Protein AF-A0A4T0V5Z9-F1 (afdb_monomer)

Sequence (378 aa):
MAPARRHGRRAPRPRRGRLHHAHGRGLERRVAVVGRHGLGLAGRRLGRGVVLGRLPDRLTPARPGRRPPAPPQHTPTSSTPEGSTPVITYRHHVVSLVAVFLALAVGVVLGGGPLSEPADDAGSSSATSTAASERDEAAATYADTMAEASEARLLGNRLDGSTVAIVTTPGVDEDTVSALTSEISDRGGSVTARYDLLDTLVGGSSTSLVDTLGTQLVTQLDAGTVDKNASSYVRIGQLLGLAIATTSAQGTAADTDTRTIRASLSGADLATSSKASAARAGLVLVVLGDDTDADVLAAIVSGVSAMAGGVVVAGSTASATDGTLAGLRESSVADAVPTVDSVQRTAGQVTALLALTTASGGQGGDYGPVAGTAVPLD

Nearest PDB structures (foldseek):
  8au6-assembly1_A  TM=7.993E-01  e=1.572E-11  Corynebacterium glutamicum ATCC 13032
  4a8p-assembly2_D  TM=2.574E-01  e=1.158E-01  Enterococcus faecalis
  4a8p-assembly2_E  TM=2.304E-01  e=1.651E-01  Enterococcus faecalis
  4a8p-assembly2_F  TM=2.505E-01  e=3.359E-01  Enterococcus faecalis
  1rab-assembly1_C  TM=2.214E-01  e=1.972E-01  Escherichia coli K-12

Solvent-accessible surface area (backbone atoms only — not comparable to full-atom values): 22100 Å² total; per-residue (Å²): 139,86,87,89,88,79,87,89,88,84,88,83,85,88,78,91,84,82,88,83,90,80,86,88,81,88,80,85,84,88,82,80,87,85,89,85,82,86,82,91,75,85,88,80,88,85,84,88,85,89,80,88,80,86,87,91,87,83,86,90,89,90,89,90,88,94,86,91,93,87,88,89,90,90,86,91,86,90,87,85,82,90,82,93,86,87,78,99,45,70,64,58,60,51,50,51,52,50,49,51,53,49,54,49,49,51,47,48,58,63,74,59,48,79,82,72,63,81,71,62,60,65,56,59,51,49,55,52,49,51,62,43,52,56,50,53,50,52,52,49,54,49,44,25,56,51,34,64,77,40,36,71,79,74,51,44,60,68,33,56,64,31,19,29,23,39,33,35,38,36,71,45,60,65,67,43,53,50,48,52,56,47,52,42,45,78,21,43,20,40,78,44,38,46,30,44,39,28,52,56,55,31,52,65,79,36,59,70,59,44,34,52,51,34,54,58,50,59,74,74,48,68,91,80,79,59,63,88,82,52,55,46,47,28,32,40,12,30,50,49,10,56,41,39,24,24,68,40,43,74,28,45,75,59,54,70,64,28,44,50,47,48,51,52,34,41,75,65,58,28,32,52,58,82,41,85,85,32,42,17,5,7,29,35,42,36,41,48,29,78,57,49,37,27,69,48,41,37,31,24,50,50,14,22,47,78,32,26,29,17,37,30,42,35,20,35,55,62,27,41,70,80,33,40,45,34,50,29,60,76,35,87,39,22,66,47,32,28,34,29,20,29,40,82,38,61,37,17,40,56,48,44,55,51,41,57,65,52,15,61,72,51,54,31,42,65,20,25,82,82,65,72,34,73,75,87,83,132

Structure (mmCIF, N/CA/C/O backbone):
data_AF-A0A4T0V5Z9-F1
#
_entry.id   AF-A0A4T0V5Z9-F1
#
loop_
_atom_site.group_PDB
_atom_site.id
_atom_site.type_symbol
_atom_site.label_atom_id
_atom_site.label_alt_id
_atom_site.label_comp_id
_atom_site.label_asym_id
_atom_site.label_entity_id
_atom_site.label_seq_id
_atom_site.pdbx_PDB_ins_code
_atom_site.Cartn_x
_atom_site.Cartn_y
_atom_site.Cartn_z
_atom_site.occupancy
_atom_site.B_iso_or_equiv
_atom_site.auth_seq_id
_atom_site.auth_comp_id
_atom_site.auth_asym_id
_atom_site.auth_atom_id
_atom_site.pdbx_PDB_model_num
ATOM 1 N N . MET A 1 1 ? 80.815 -36.987 8.254 1.00 37.91 1 MET A N 1
ATOM 2 C CA . MET A 1 1 ? 80.127 -36.819 9.551 1.00 37.91 1 MET A CA 1
ATOM 3 C C . MET A 1 1 ? 78.656 -36.529 9.266 1.00 37.91 1 MET A C 1
ATOM 5 O O . MET A 1 1 ? 78.358 -35.513 8.660 1.00 37.91 1 MET A O 1
ATOM 9 N N . ALA A 1 2 ? 77.774 -37.476 9.584 1.00 44.34 2 ALA A N 1
ATOM 10 C CA . ALA A 1 2 ? 76.307 -37.331 9.602 1.00 44.34 2 ALA A CA 1
ATOM 11 C C . ALA A 1 2 ? 75.863 -37.254 11.094 1.00 44.34 2 ALA A C 1
ATOM 13 O O . ALA A 1 2 ? 76.764 -37.373 11.931 1.00 44.34 2 ALA A O 1
ATOM 14 N N . PRO A 1 3 ? 74.569 -37.141 11.490 1.00 65.19 3 PRO A N 1
ATOM 15 C CA . PRO A 1 3 ? 73.319 -37.149 10.706 1.00 65.19 3 PRO A CA 1
ATOM 16 C C . PRO A 1 3 ? 72.268 -36.085 11.142 1.00 65.19 3 PRO A C 1
ATOM 18 O O . PRO A 1 3 ? 72.502 -35.327 12.073 1.00 65.19 3 PRO A O 1
ATOM 21 N N . ALA A 1 4 ? 71.061 -36.116 10.550 1.00 49.72 4 ALA A N 1
ATOM 22 C CA . ALA A 1 4 ? 69.779 -36.158 11.291 1.00 49.72 4 ALA A CA 1
ATOM 23 C C . ALA A 1 4 ? 68.590 -36.520 10.362 1.00 49.72 4 ALA A C 1
ATOM 25 O O . ALA A 1 4 ? 68.626 -36.254 9.164 1.00 49.72 4 ALA A O 1
ATOM 26 N N . ARG A 1 5 ? 67.531 -37.144 10.909 1.00 53.31 5 ARG A N 1
ATOM 27 C CA . ARG A 1 5 ? 66.311 -37.604 10.197 1.00 53.31 5 ARG A CA 1
ATOM 28 C C . ARG A 1 5 ? 65.033 -36.988 10.793 1.00 53.31 5 ARG A C 1
ATOM 30 O O . ARG A 1 5 ? 64.967 -36.856 12.010 1.00 53.31 5 ARG A O 1
ATOM 37 N N . ARG A 1 6 ? 63.970 -36.841 9.981 1.00 49.50 6 ARG A N 1
ATOM 38 C CA . ARG A 1 6 ? 62.544 -37.154 10.302 1.00 49.50 6 ARG A CA 1
ATOM 39 C C . ARG A 1 6 ? 61.709 -37.103 9.003 1.00 49.50 6 ARG A C 1
ATOM 41 O O . ARG A 1 6 ? 61.867 -36.179 8.223 1.00 49.50 6 ARG A O 1
ATOM 48 N N . HIS A 1 7 ? 61.055 -38.195 8.582 1.00 47.78 7 HIS A N 1
ATOM 49 C CA . HIS A 1 7 ? 59.621 -38.511 8.800 1.00 47.78 7 HIS A CA 1
ATOM 50 C C . HIS A 1 7 ? 58.668 -37.325 8.504 1.00 47.78 7 HIS A C 1
ATOM 52 O O . HIS A 1 7 ? 58.793 -36.304 9.160 1.00 47.78 7 HIS A O 1
ATOM 58 N N . GLY A 1 8 ? 57.665 -37.366 7.612 1.00 41.72 8 GLY A N 1
ATOM 59 C CA . GLY A 1 8 ? 57.135 -38.427 6.738 1.00 41.72 8 GLY A CA 1
ATOM 60 C C . GLY A 1 8 ? 55.657 -38.755 7.028 1.00 41.72 8 GLY A C 1
ATOM 61 O O . GLY A 1 8 ? 55.358 -39.171 8.142 1.00 41.72 8 GLY A O 1
ATOM 62 N N . ARG A 1 9 ? 54.752 -38.628 6.035 1.00 49.53 9 ARG A N 1
ATOM 63 C CA . ARG A 1 9 ? 53.408 -39.266 5.972 1.00 49.53 9 ARG A CA 1
ATOM 64 C C . ARG A 1 9 ? 52.776 -39.131 4.570 1.00 49.53 9 ARG A C 1
ATOM 66 O O . ARG A 1 9 ? 53.068 -38.188 3.845 1.00 49.53 9 ARG A O 1
ATOM 73 N N . ARG A 1 10 ? 51.942 -40.107 4.187 1.00 44.03 10 ARG A N 1
ATOM 74 C CA . ARG A 1 10 ? 51.199 -40.226 2.909 1.00 44.03 10 ARG A CA 1
ATOM 75 C C . ARG A 1 10 ? 49.681 -40.226 3.173 1.00 44.03 10 ARG A C 1
ATOM 77 O O . ARG A 1 10 ? 49.290 -40.530 4.295 1.00 44.03 10 ARG A O 1
ATOM 84 N N . ALA A 1 11 ? 48.910 -40.104 2.077 1.00 51.78 11 ALA A N 1
ATOM 85 C CA . ALA A 1 11 ? 47.507 -40.531 1.856 1.00 51.78 11 ALA A CA 1
ATOM 86 C C . ALA A 1 11 ? 46.414 -39.439 1.979 1.00 51.78 11 ALA A C 1
ATOM 88 O O . ALA A 1 11 ? 46.621 -38.479 2.713 1.00 51.78 11 ALA A O 1
ATOM 89 N N . PRO A 1 12 ? 45.221 -39.617 1.355 1.00 53.16 12 PRO A N 1
ATOM 90 C CA . PRO A 1 12 ? 44.910 -40.341 0.103 1.00 53.16 12 PRO A CA 1
ATOM 91 C C . PRO A 1 12 ? 44.016 -39.547 -0.894 1.00 53.16 12 PRO A C 1
ATOM 93 O O . PRO A 1 12 ? 43.449 -38.510 -0.574 1.00 53.16 12 PRO A O 1
ATOM 96 N N . ARG A 1 13 ? 43.834 -40.083 -2.115 1.00 52.81 13 ARG A N 1
ATOM 97 C CA . ARG A 1 13 ? 42.826 -39.614 -3.096 1.00 52.81 13 ARG A CA 1
ATOM 98 C C . ARG A 1 13 ? 41.425 -40.184 -2.784 1.00 52.81 13 ARG A C 1
ATOM 100 O O . ARG A 1 13 ? 41.357 -41.376 -2.473 1.00 52.81 13 ARG A O 1
ATOM 107 N N . PRO A 1 14 ? 40.319 -39.444 -2.998 1.00 58.38 14 PRO A N 1
ATOM 108 C CA . PRO A 1 14 ? 38.982 -40.032 -3.097 1.00 58.38 14 PRO A CA 1
ATOM 109 C C . PRO A 1 14 ? 38.756 -40.721 -4.460 1.00 58.38 14 PRO A C 1
ATOM 111 O O . PRO A 1 14 ? 39.380 -40.383 -5.470 1.00 58.38 14 PRO A O 1
ATOM 114 N N . ARG A 1 15 ? 37.876 -41.731 -4.480 1.00 43.44 15 ARG A N 1
ATOM 115 C CA . ARG A 1 15 ? 37.575 -42.589 -5.644 1.00 43.44 15 ARG A CA 1
ATOM 116 C C . ARG A 1 15 ? 36.347 -42.110 -6.427 1.00 43.44 15 ARG A C 1
ATOM 118 O O . ARG A 1 15 ? 35.412 -41.567 -5.854 1.00 43.44 15 ARG A O 1
ATOM 125 N N . ARG A 1 16 ? 36.311 -42.446 -7.724 1.00 41.00 16 ARG A N 1
ATOM 126 C CA . ARG A 1 16 ? 35.077 -42.484 -8.530 1.00 41.00 16 ARG A CA 1
ATOM 127 C C . ARG A 1 16 ? 34.090 -43.508 -7.947 1.00 41.00 16 ARG A C 1
ATOM 129 O O . ARG A 1 16 ? 34.465 -44.670 -7.796 1.00 41.00 16 ARG A O 1
ATOM 136 N N . GLY A 1 17 ? 32.843 -43.096 -7.729 1.00 39.84 17 GLY A N 1
ATOM 137 C CA . GLY A 1 17 ? 31.670 -43.977 -7.693 1.00 39.84 17 GLY A CA 1
ATOM 138 C C . GLY A 1 17 ? 30.958 -43.963 -9.052 1.00 39.84 17 GLY A C 1
ATOM 139 O O . GLY A 1 17 ? 31.033 -42.971 -9.776 1.00 39.84 17 GLY A O 1
ATOM 140 N N . ARG A 1 18 ? 30.313 -45.069 -9.431 1.00 39.22 18 ARG A N 1
ATOM 141 C CA . ARG A 1 18 ? 29.569 -45.238 -10.694 1.00 39.22 18 ARG A CA 1
ATOM 142 C C . ARG A 1 18 ? 28.371 -46.159 -10.430 1.00 39.22 18 ARG A C 1
ATOM 144 O O . ARG A 1 18 ? 28.456 -46.961 -9.505 1.00 39.22 18 ARG A O 1
ATOM 151 N N . LEU A 1 19 ? 27.379 -46.130 -11.332 1.00 38.19 19 LEU A N 1
ATOM 152 C CA . LEU A 1 19 ? 26.148 -46.950 -11.345 1.00 38.19 19 LEU A CA 1
ATOM 153 C C . LEU A 1 19 ? 25.062 -46.421 -10.369 1.00 38.19 19 LEU A C 1
ATOM 155 O O . LEU A 1 19 ? 25.407 -45.829 -9.356 1.00 38.19 19 LEU A O 1
ATOM 159 N N . HIS A 1 20 ? 23.751 -46.531 -10.631 1.00 42.38 20 HIS A N 1
ATOM 160 C CA . HIS A 1 20 ? 23.019 -47.366 -11.603 1.00 42.38 20 HIS A CA 1
ATOM 161 C C . HIS A 1 20 ? 21.951 -46.610 -12.428 1.00 42.38 20 HIS A C 1
ATOM 163 O O . HIS A 1 20 ? 21.514 -45.521 -12.071 1.00 42.38 20 HIS A O 1
ATOM 169 N N . HIS A 1 21 ? 21.515 -47.238 -13.528 1.00 39.38 21 HIS A N 1
ATOM 170 C CA . HIS A 1 21 ? 20.323 -46.871 -14.303 1.00 39.38 21 HIS A CA 1
ATOM 171 C C . HIS A 1 21 ? 19.013 -47.049 -13.514 1.00 39.38 21 HIS A C 1
ATOM 173 O O . HIS A 1 21 ? 18.876 -48.011 -12.763 1.00 39.38 21 HIS A O 1
ATOM 179 N N . ALA A 1 22 ? 18.005 -46.242 -13.855 1.00 41.09 22 ALA A N 1
ATOM 180 C CA . ALA A 1 22 ? 16.594 -46.628 -13.814 1.00 41.09 22 ALA A CA 1
ATOM 181 C C . ALA A 1 22 ? 15.884 -46.118 -15.086 1.00 41.09 22 ALA A C 1
ATOM 183 O O . ALA A 1 22 ? 16.349 -45.173 -15.726 1.00 41.09 22 ALA A O 1
ATOM 184 N N . HIS A 1 23 ? 14.818 -46.804 -15.506 1.00 42.03 23 HIS A N 1
ATOM 185 C CA . HIS A 1 23 ? 14.231 -46.671 -16.845 1.00 42.03 23 HIS A CA 1
ATOM 186 C C . HIS A 1 23 ? 13.444 -45.377 -17.081 1.00 42.03 23 HIS A C 1
ATOM 188 O O . HIS A 1 23 ? 12.681 -44.933 -16.229 1.00 42.03 23 HIS A O 1
ATOM 194 N N . GLY A 1 24 ? 13.512 -44.875 -18.316 1.00 38.34 24 GLY A N 1
ATOM 195 C CA . GLY A 1 24 ? 12.489 -43.981 -18.851 1.00 38.34 24 GLY A CA 1
ATOM 196 C C . GLY A 1 24 ? 11.278 -44.750 -19.393 1.00 38.34 24 GLY A C 1
ATOM 197 O O . GLY A 1 24 ? 11.424 -45.811 -20.001 1.00 38.34 24 GLY A O 1
ATOM 198 N N . ARG A 1 25 ? 10.092 -44.158 -19.237 1.00 41.22 25 ARG A N 1
ATOM 199 C CA . ARG A 1 25 ? 8.938 -44.329 -20.130 1.00 41.22 25 ARG A CA 1
ATOM 200 C C . ARG A 1 25 ? 8.231 -42.984 -20.249 1.00 41.22 25 ARG A C 1
ATOM 202 O O . ARG A 1 25 ? 7.617 -42.530 -19.292 1.00 41.22 25 ARG A O 1
ATOM 209 N N . GLY A 1 26 ? 8.308 -42.368 -21.422 1.00 36.34 26 GLY A N 1
ATOM 210 C CA . GLY A 1 26 ? 7.272 -41.430 -21.843 1.00 36.34 26 GLY A CA 1
ATOM 211 C C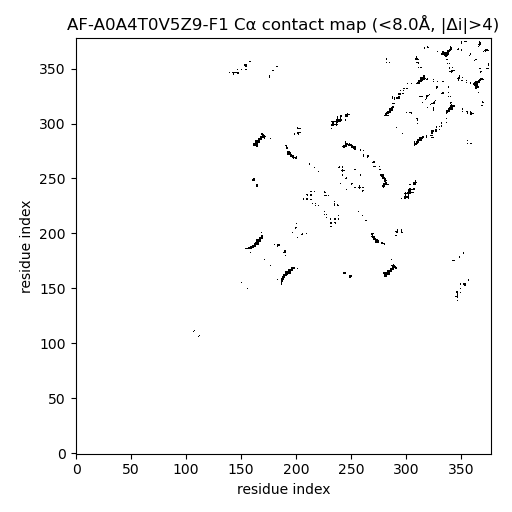 . GLY A 1 26 ? 6.137 -42.205 -22.508 1.00 36.34 26 GLY A C 1
ATOM 212 O O . GLY A 1 26 ? 6.388 -43.265 -23.082 1.00 36.34 26 GLY A O 1
ATOM 213 N N . LEU A 1 27 ? 4.913 -41.685 -22.426 1.00 39.56 27 LEU A N 1
ATOM 214 C CA . LEU A 1 27 ? 4.082 -41.327 -23.584 1.00 39.56 27 LEU A CA 1
ATOM 215 C C . LEU A 1 27 ? 2.682 -40.889 -23.121 1.00 39.56 27 LEU A C 1
ATOM 217 O O . LEU A 1 27 ? 2.060 -41.517 -22.273 1.00 39.56 27 LEU A O 1
ATOM 221 N N . GLU A 1 28 ? 2.236 -39.795 -23.732 1.00 38.78 28 GLU A N 1
ATOM 222 C CA . GLU A 1 28 ? 0.852 -39.425 -24.043 1.00 38.78 28 GLU A CA 1
ATOM 223 C C . GLU A 1 28 ? -0.262 -39.625 -22.997 1.00 38.78 28 GLU A C 1
ATOM 225 O O . GLU A 1 28 ? -0.822 -40.703 -22.810 1.00 38.78 28 GLU A O 1
ATOM 230 N N . ARG A 1 29 ? -0.785 -38.487 -22.524 1.00 37.16 29 ARG A N 1
ATOM 231 C CA . ARG A 1 29 ? -2.237 -38.300 -22.434 1.00 37.16 29 ARG A CA 1
ATOM 232 C C . ARG A 1 29 ? -2.670 -37.132 -23.309 1.00 37.16 29 ARG A C 1
ATOM 234 O O . ARG A 1 29 ? -2.605 -35.978 -22.902 1.00 37.16 29 ARG A O 1
ATOM 241 N N . ARG A 1 30 ? -3.158 -37.456 -24.507 1.00 36.25 30 ARG A N 1
ATOM 242 C CA . ARG A 1 30 ? -4.100 -36.588 -25.218 1.00 36.25 30 ARG A CA 1
ATOM 243 C C . ARG A 1 30 ? -5.438 -36.659 -24.484 1.00 36.25 30 ARG A C 1
ATOM 245 O O . ARG A 1 30 ? -5.985 -37.748 -24.338 1.00 36.25 30 ARG A O 1
ATOM 252 N N . VAL A 1 31 ? -5.984 -35.515 -24.091 1.00 39.59 31 VAL A N 1
ATOM 253 C CA . VAL A 1 31 ? -7.421 -35.360 -23.841 1.00 39.59 31 VAL A CA 1
ATOM 254 C C . VAL A 1 31 ? -7.876 -34.175 -24.681 1.00 39.59 31 VAL A C 1
ATOM 256 O O . VAL A 1 31 ? -7.302 -33.094 -24.604 1.00 39.59 31 VAL A O 1
ATOM 259 N N . ALA A 1 32 ? -8.859 -34.424 -25.538 1.00 35.56 32 ALA A N 1
ATOM 260 C CA . ALA A 1 32 ? -9.553 -33.410 -26.318 1.00 35.56 32 ALA A CA 1
ATOM 261 C C . ALA A 1 32 ? -10.951 -33.183 -25.721 1.00 35.56 32 ALA A C 1
ATOM 263 O O . ALA A 1 32 ? -11.365 -33.937 -24.840 1.00 35.56 32 ALA A O 1
ATOM 264 N N . VAL A 1 33 ? -11.708 -32.248 -26.316 1.00 34.81 33 VAL A N 1
ATOM 265 C CA . VAL A 1 33 ? -13.114 -31.921 -25.984 1.00 34.81 33 VAL A CA 1
ATOM 266 C C . VAL A 1 33 ? -13.199 -31.171 -24.627 1.00 34.81 33 VAL A C 1
ATOM 268 O O . VAL A 1 33 ? -12.533 -31.536 -23.672 1.00 34.81 33 VAL A O 1
ATOM 271 N N . VAL A 1 34 ? -13.916 -30.054 -24.455 1.00 40.72 34 VAL A N 1
ATOM 272 C CA . VAL A 1 34 ? -15.145 -29.557 -25.098 1.00 40.72 34 VAL A CA 1
ATOM 273 C C . VAL A 1 34 ? -15.005 -28.078 -25.488 1.00 40.72 34 VAL A C 1
ATOM 275 O O . VAL A 1 34 ? -14.632 -27.253 -24.661 1.00 40.72 34 VAL A O 1
ATOM 278 N N . GLY A 1 35 ? -15.389 -27.720 -26.716 1.00 35.38 35 GLY A N 1
ATOM 279 C CA . GLY A 1 35 ? -15.678 -26.326 -27.074 1.00 35.38 35 GLY A CA 1
ATOM 280 C C . GLY A 1 35 ? -17.146 -25.986 -26.805 1.00 35.38 35 GLY A C 1
ATOM 281 O O . GLY A 1 35 ? -18.020 -26.824 -27.035 1.00 35.38 35 GLY A O 1
ATOM 282 N N . ARG A 1 36 ? -17.441 -24.757 -26.365 1.00 37.97 36 ARG A N 1
ATOM 283 C CA . ARG A 1 36 ? -18.819 -24.248 -26.282 1.00 37.97 36 ARG A CA 1
ATOM 284 C C . ARG A 1 36 ? -18.911 -22.844 -26.883 1.00 37.97 36 ARG A C 1
ATOM 286 O O . ARG A 1 36 ? -18.371 -21.888 -26.341 1.00 37.97 36 ARG A O 1
ATOM 293 N N . HIS A 1 37 ? -19.582 -22.751 -28.028 1.00 35.66 37 HIS A N 1
ATOM 294 C CA . HIS A 1 37 ? -19.989 -21.496 -28.662 1.00 35.66 37 HIS A CA 1
ATOM 295 C C . HIS A 1 37 ? -21.426 -21.123 -28.265 1.00 35.66 37 HIS A C 1
ATOM 297 O O . HIS A 1 37 ? -22.236 -22.005 -27.980 1.00 35.66 37 HIS A O 1
ATOM 303 N N . GLY A 1 38 ? -21.747 -19.828 -28.381 1.00 33.09 38 GLY A N 1
ATOM 304 C CA . GLY A 1 38 ? -23.104 -19.278 -28.271 1.00 33.09 38 GLY A CA 1
ATOM 305 C C . GLY A 1 38 ? -23.507 -18.904 -26.837 1.00 33.09 38 GLY A C 1
ATOM 306 O O . GLY A 1 38 ? -23.116 -19.585 -25.899 1.00 33.09 38 GLY A O 1
ATOM 307 N N . LEU A 1 39 ? -24.278 -17.843 -26.577 1.00 40.03 39 LEU A N 1
ATOM 308 C CA . LEU A 1 39 ? -24.969 -16.839 -27.416 1.00 40.03 39 LEU A CA 1
ATOM 309 C C . LEU A 1 39 ? -24.902 -15.481 -26.660 1.00 40.03 39 LEU A C 1
ATOM 311 O O . LEU A 1 39 ? -24.641 -15.473 -25.466 1.00 40.03 39 LEU A O 1
ATOM 315 N N . GLY A 1 40 ? -25.116 -14.296 -27.238 1.00 34.16 40 GLY A N 1
ATOM 316 C CA . GLY A 1 40 ? -25.774 -13.984 -28.509 1.00 34.16 40 GLY A CA 1
ATOM 317 C C . GLY A 1 40 ? -27.165 -13.356 -28.313 1.00 34.16 40 GLY A C 1
ATOM 318 O O . GLY A 1 40 ? -28.141 -13.880 -28.837 1.00 34.16 40 GLY A O 1
ATOM 319 N N . LEU A 1 41 ? -27.256 -12.248 -27.566 1.00 42.62 41 LEU A N 1
ATOM 320 C CA . LEU A 1 41 ? -28.449 -11.398 -27.398 1.00 42.62 41 LEU A CA 1
ATOM 321 C C . LEU A 1 41 ? -27.962 -9.933 -27.464 1.00 42.62 41 LEU A C 1
ATOM 323 O O . LEU A 1 41 ? -27.140 -9.548 -26.645 1.00 42.62 41 LEU A O 1
ATOM 327 N N . ALA A 1 42 ? -28.282 -9.073 -28.439 1.00 37.34 42 ALA A N 1
ATOM 328 C CA . ALA A 1 42 ? -29.567 -8.797 -29.094 1.00 37.34 42 ALA A CA 1
ATOM 329 C C . ALA A 1 42 ? -30.668 -8.543 -28.042 1.00 37.34 42 ALA A C 1
ATOM 331 O O . ALA A 1 42 ? -31.199 -9.476 -27.460 1.00 37.34 42 ALA A O 1
ATOM 332 N N . GLY A 1 43 ? -31.045 -7.311 -27.696 1.00 36.28 43 GLY A N 1
ATOM 333 C CA . GLY A 1 43 ? -31.114 -6.109 -28.526 1.00 36.28 43 GLY A CA 1
ATOM 334 C C . GLY A 1 43 ? -32.572 -5.864 -28.911 1.00 36.28 43 GLY A C 1
ATOM 335 O O . GLY A 1 43 ? -33.029 -6.332 -29.952 1.00 36.28 43 GLY A O 1
ATOM 336 N N . ARG A 1 44 ? -33.317 -5.131 -28.073 1.00 40.25 44 ARG A N 1
ATOM 337 C CA . ARG A 1 44 ? -34.693 -4.712 -28.375 1.00 40.25 44 ARG A CA 1
ATOM 338 C C . ARG A 1 44 ? -34.852 -3.204 -28.279 1.00 40.25 44 ARG A C 1
ATOM 340 O O . ARG A 1 44 ? -34.827 -2.612 -27.209 1.00 40.25 44 ARG A O 1
ATOM 347 N N . ARG A 1 45 ? -35.073 -2.610 -29.451 1.00 38.12 45 ARG A N 1
ATOM 348 C CA . ARG A 1 45 ? -35.579 -1.250 -29.618 1.00 38.12 45 ARG A CA 1
ATOM 349 C C . ARG A 1 45 ? -37.035 -1.196 -29.154 1.00 38.12 45 ARG A C 1
ATOM 351 O O . ARG A 1 45 ? -37.842 -1.999 -29.617 1.00 38.12 45 ARG A O 1
ATOM 358 N N . LEU A 1 46 ? -37.386 -0.175 -28.383 1.00 45.62 46 LEU A N 1
ATOM 359 C CA . LEU A 1 46 ? -38.718 0.420 -28.421 1.00 45.62 46 LEU A CA 1
ATOM 360 C C . LEU A 1 46 ? -38.537 1.898 -28.746 1.00 45.62 46 LEU A C 1
ATOM 362 O O . LEU A 1 46 ? -38.023 2.667 -27.944 1.00 45.62 46 LEU A O 1
ATOM 366 N N . GLY A 1 47 ? -38.921 2.281 -29.959 1.00 35.62 47 GLY A N 1
ATOM 367 C CA . GLY A 1 47 ? -39.173 3.679 -30.275 1.00 35.62 47 GLY A CA 1
ATOM 368 C C . GLY A 1 47 ? -40.677 3.914 -30.291 1.00 35.62 47 GLY A C 1
ATOM 369 O O . GLY A 1 47 ? -41.421 2.995 -30.634 1.00 35.62 47 GLY A O 1
ATOM 370 N N . ARG A 1 48 ? -41.101 5.148 -29.997 1.00 36.59 48 ARG A N 1
ATOM 371 C CA . ARG A 1 48 ? -41.783 6.062 -30.944 1.00 36.59 48 ARG A CA 1
ATOM 372 C C . ARG A 1 48 ? -42.474 7.179 -30.153 1.00 36.59 48 ARG A C 1
ATOM 374 O O . ARG A 1 48 ? -43.307 6.901 -29.303 1.00 36.59 48 ARG A O 1
ATOM 381 N N . GLY A 1 49 ? -42.147 8.434 -30.456 1.00 35.53 49 GLY A N 1
ATOM 382 C CA . GLY A 1 49 ? -42.684 9.590 -29.727 1.00 35.53 49 GLY A CA 1
ATOM 383 C C . GLY A 1 49 ? -42.141 10.919 -30.246 1.00 35.53 49 GLY A C 1
ATOM 384 O O . GLY A 1 49 ? -41.536 11.672 -29.497 1.00 35.53 49 GLY A O 1
ATOM 385 N N . VAL A 1 50 ? -42.294 11.181 -31.548 1.00 39.00 50 VAL A N 1
ATOM 386 C CA . VAL A 1 50 ? -41.913 12.466 -32.159 1.00 39.00 50 VAL A CA 1
ATOM 387 C C . VAL A 1 50 ? -43.093 13.431 -32.081 1.00 39.00 50 VAL A C 1
ATOM 389 O O . VAL A 1 50 ? -44.123 13.162 -32.695 1.00 39.00 50 VAL A O 1
ATOM 392 N N . VAL A 1 51 ? -42.914 14.575 -31.416 1.00 41.97 51 VAL A N 1
ATOM 393 C CA . VAL A 1 51 ? -43.720 15.793 -31.615 1.00 41.97 51 VAL A CA 1
ATOM 394 C C . VAL A 1 51 ? -42.773 17.001 -31.632 1.00 41.97 51 VAL A C 1
ATOM 396 O O . VAL A 1 51 ? -41.804 17.046 -30.879 1.00 41.97 51 VAL A O 1
ATOM 399 N N . LEU A 1 52 ? -43.010 17.942 -32.551 1.00 39.56 52 LEU A N 1
ATOM 400 C CA . LEU A 1 52 ? -42.139 19.092 -32.829 1.00 39.56 52 LEU A CA 1
ATOM 401 C C . LEU A 1 52 ? -42.311 20.236 -31.811 1.00 39.56 52 LEU A C 1
ATOM 403 O O . LEU A 1 52 ? -43.420 20.462 -31.334 1.00 39.56 52 LEU A O 1
ATOM 407 N N . GLY A 1 53 ? -41.264 21.049 -31.597 1.00 36.41 53 GLY A N 1
ATOM 408 C CA . GLY A 1 53 ? -41.378 22.272 -30.783 1.00 36.41 53 GLY A CA 1
ATOM 409 C C . GLY A 1 53 ? -40.132 23.172 -30.679 1.00 36.41 53 GLY A C 1
ATOM 410 O O . GLY A 1 53 ? -39.569 23.266 -29.604 1.00 36.41 53 GLY A O 1
ATOM 411 N N . ARG A 1 54 ? -39.743 23.833 -31.785 1.00 38.19 54 ARG A N 1
ATOM 412 C CA . ARG A 1 54 ? -38.896 25.059 -31.927 1.00 38.19 54 ARG A CA 1
ATOM 413 C C . ARG A 1 54 ? -37.726 25.366 -30.949 1.00 38.19 54 ARG A C 1
ATOM 415 O O . ARG A 1 54 ? -37.904 25.581 -29.759 1.00 38.19 54 ARG A O 1
ATOM 422 N N . LEU A 1 55 ? -36.557 25.608 -31.556 1.00 46.94 55 LEU A N 1
ATOM 423 C CA . LEU A 1 55 ? -35.348 26.265 -31.008 1.00 46.94 55 LEU A CA 1
ATOM 424 C C . LEU A 1 55 ? -35.360 27.815 -31.276 1.00 46.94 55 LEU A C 1
ATOM 426 O O . LEU A 1 55 ? -36.338 28.283 -31.868 1.00 46.94 55 LEU A O 1
ATOM 430 N N . PRO A 1 56 ? -34.379 28.631 -30.803 1.00 61.84 56 PRO A N 1
ATOM 431 C CA . PRO A 1 56 ? -34.656 29.919 -30.136 1.00 61.84 56 PRO A CA 1
ATOM 432 C C . PRO A 1 56 ? -34.006 31.176 -30.770 1.00 61.84 56 PRO A C 1
ATOM 434 O O . PRO A 1 56 ? -33.287 31.068 -31.758 1.00 61.84 56 PRO A O 1
ATOM 437 N N . ASP A 1 57 ? -34.224 32.350 -30.141 1.00 37.78 57 ASP A N 1
ATOM 438 C CA . ASP A 1 57 ? -33.457 33.617 -30.277 1.00 37.78 57 ASP A CA 1
ATOM 439 C C . ASP A 1 57 ? -33.969 34.696 -29.263 1.00 37.78 57 ASP A C 1
ATOM 441 O O . ASP A 1 57 ? -35.110 34.571 -28.824 1.00 37.78 57 ASP A O 1
ATOM 445 N N . ARG A 1 58 ? -33.267 35.773 -28.823 1.00 39.41 58 ARG A N 1
ATOM 446 C CA . ARG A 1 58 ? -31.847 36.208 -28.944 1.00 39.41 58 ARG A CA 1
ATOM 447 C C . ARG A 1 58 ? -31.444 37.253 -27.845 1.00 39.41 58 ARG A C 1
ATOM 449 O O . ARG A 1 58 ? -32.158 38.224 -27.645 1.00 39.41 58 ARG A O 1
ATOM 456 N N . LEU A 1 59 ? -30.297 37.046 -27.175 1.00 42.12 59 LEU A N 1
ATOM 457 C CA . LEU A 1 59 ? -29.271 37.990 -26.625 1.00 42.12 59 LEU A CA 1
ATOM 458 C C . LEU A 1 59 ? -29.549 39.503 -26.284 1.00 42.12 59 LEU A C 1
ATOM 460 O O . LEU A 1 59 ? -29.775 40.300 -27.187 1.00 42.12 59 LEU A O 1
ATOM 464 N N . THR A 1 60 ? -29.269 39.886 -25.011 1.00 43.09 60 THR A N 1
ATOM 465 C CA . THR A 1 60 ? -28.542 41.107 -24.484 1.00 43.09 60 THR A CA 1
ATOM 466 C C . THR A 1 60 ? -29.023 42.573 -24.834 1.00 43.09 60 THR A C 1
ATOM 468 O O . THR A 1 60 ? -30.120 42.718 -25.355 1.00 43.09 60 THR A O 1
ATOM 471 N N . PRO A 1 61 ? -28.367 43.702 -24.402 1.00 56.56 61 PRO A N 1
ATOM 472 C CA . PRO A 1 61 ? -28.443 44.299 -23.037 1.00 56.56 61 PRO A CA 1
ATOM 473 C C . PRO A 1 61 ? -28.576 45.874 -22.932 1.00 56.56 61 PRO A C 1
ATOM 475 O O . PRO A 1 61 ? -28.598 46.574 -23.936 1.00 56.56 61 PRO A O 1
ATOM 478 N N . ALA A 1 62 ? -28.483 46.419 -21.691 1.00 41.12 62 ALA A N 1
ATOM 479 C CA . ALA A 1 62 ? -27.922 47.749 -21.271 1.00 41.12 62 ALA A CA 1
ATOM 480 C C . ALA A 1 62 ? -28.807 49.019 -20.976 1.00 41.12 62 ALA A C 1
ATOM 482 O O . ALA A 1 62 ? -29.943 49.152 -21.411 1.00 41.12 62 ALA A O 1
ATOM 483 N N . ARG A 1 63 ? -28.240 49.924 -20.132 1.00 44.53 63 ARG A N 1
ATOM 484 C CA . ARG A 1 63 ? -28.748 51.192 -19.483 1.00 44.53 63 ARG A CA 1
ATOM 485 C C . ARG A 1 63 ? -28.485 52.474 -20.358 1.00 44.53 63 ARG A C 1
ATOM 487 O O . ARG A 1 63 ? -28.096 52.237 -21.498 1.00 44.53 63 ARG A O 1
ATOM 494 N N . PRO A 1 64 ? -28.511 53.788 -19.915 1.00 55.09 64 PRO A N 1
ATOM 495 C CA . PRO A 1 64 ? -28.909 54.503 -18.647 1.00 55.09 64 PRO A CA 1
ATOM 496 C C . PRO A 1 64 ? -29.660 55.891 -18.784 1.00 55.09 64 PRO A C 1
ATOM 498 O O . PRO A 1 64 ? -29.837 56.377 -19.893 1.00 55.09 64 PRO A O 1
ATOM 501 N N . GLY A 1 65 ? -29.973 56.626 -17.675 1.00 41.94 65 GLY A N 1
ATOM 502 C CA . GLY A 1 65 ? -29.938 58.131 -17.679 1.00 41.94 65 GLY A CA 1
ATOM 503 C C . GLY A 1 65 ? -30.836 59.055 -16.775 1.00 41.94 65 GLY A C 1
ATOM 504 O O . GLY A 1 65 ? -31.963 59.338 -17.146 1.00 41.94 65 GLY A O 1
ATOM 505 N N . ARG A 1 66 ? -30.235 59.691 -15.732 1.00 42.44 66 ARG A N 1
ATOM 506 C CA . ARG A 1 66 ? -30.372 61.104 -15.185 1.00 42.44 66 ARG A CA 1
ATOM 507 C C . ARG A 1 66 ? -31.672 61.711 -14.522 1.00 42.44 66 ARG A C 1
ATOM 509 O O . ARG A 1 66 ? -32.758 61.164 -14.599 1.00 42.44 66 ARG A O 1
ATOM 516 N N . ARG A 1 67 ? -31.475 62.841 -13.781 1.00 45.06 67 ARG A N 1
ATOM 517 C CA . ARG A 1 67 ? -32.356 63.665 -12.861 1.00 45.06 67 ARG A CA 1
ATOM 518 C C . ARG A 1 67 ? -32.411 65.184 -13.312 1.00 45.06 67 ARG A C 1
ATOM 520 O O . ARG A 1 67 ? -31.799 65.446 -14.344 1.00 45.06 67 ARG A O 1
ATOM 527 N N . PRO A 1 68 ? -32.783 66.210 -12.475 1.00 67.25 68 PRO A N 1
ATOM 528 C CA . PRO A 1 68 ? -34.092 66.761 -11.995 1.00 67.25 68 PRO A CA 1
ATOM 529 C C . PRO A 1 68 ? -34.295 68.279 -12.400 1.00 67.25 68 PRO A C 1
ATOM 531 O O . PRO A 1 68 ? -33.552 68.689 -13.293 1.00 67.25 68 PRO A O 1
ATOM 534 N N . PRO A 1 69 ? -35.226 69.136 -11.848 1.00 64.44 69 PRO A N 1
ATOM 535 C CA . PRO A 1 69 ? -35.094 69.873 -10.544 1.00 64.44 69 PRO A CA 1
ATOM 536 C C . PRO A 1 69 ? -36.434 70.349 -9.843 1.00 64.44 69 PRO A C 1
ATOM 538 O O . PRO A 1 69 ? -37.502 69.842 -10.165 1.00 64.44 69 PRO A O 1
ATOM 541 N N . ALA A 1 70 ? -36.379 71.296 -8.871 1.00 42.94 70 ALA A N 1
ATOM 542 C CA . ALA A 1 70 ? -37.473 71.805 -7.980 1.00 42.94 70 ALA A CA 1
ATOM 543 C C . ALA A 1 70 ? -37.814 73.324 -8.145 1.00 42.94 70 ALA A C 1
ATOM 545 O O . ALA A 1 70 ? -37.116 73.983 -8.918 1.00 42.94 70 ALA A O 1
ATOM 546 N N . PRO A 1 71 ? -38.870 73.891 -7.487 1.00 56.12 71 PRO A N 1
ATOM 547 C CA . PRO A 1 71 ? -38.741 74.988 -6.463 1.00 56.12 71 PRO A CA 1
ATOM 548 C C . PRO A 1 71 ? -39.947 75.079 -5.440 1.00 56.12 71 PRO A C 1
ATOM 550 O O . PRO A 1 71 ? -40.715 74.123 -5.385 1.00 56.12 71 PRO A O 1
ATOM 553 N N . PRO A 1 72 ? -40.249 76.200 -4.713 1.00 57.91 72 PRO A N 1
ATOM 554 C CA . PRO A 1 72 ? -39.517 76.921 -3.642 1.00 57.91 72 PRO A CA 1
ATOM 555 C C . PRO A 1 72 ? -40.305 77.044 -2.280 1.00 57.91 72 PRO A C 1
ATOM 557 O O . PRO A 1 72 ? -41.158 76.220 -1.975 1.00 57.91 72 PRO A O 1
ATOM 560 N N . GLN A 1 73 ? -39.973 78.037 -1.427 1.00 51.09 73 GLN A N 1
ATOM 561 C CA . GLN A 1 73 ? -40.263 78.154 0.031 1.00 51.09 73 GLN A CA 1
ATOM 562 C C . GLN A 1 73 ? -41.397 79.151 0.412 1.00 51.09 73 GLN A C 1
ATOM 564 O O . GLN A 1 73 ? -41.791 79.932 -0.444 1.00 51.09 73 GLN A O 1
ATOM 569 N N . HIS A 1 74 ? -41.850 79.175 1.690 1.00 39.97 74 HIS A N 1
ATOM 570 C CA . HIS A 1 74 ? -42.025 80.364 2.586 1.00 39.97 74 HIS A CA 1
ATOM 571 C C . HIS A 1 74 ? -42.821 80.048 3.893 1.00 39.97 74 HIS A C 1
ATOM 573 O O . HIS A 1 74 ? -43.713 79.205 3.895 1.00 39.97 74 HIS A O 1
ATOM 579 N N . THR A 1 75 ? -42.528 80.759 4.995 1.00 43.53 75 THR A N 1
ATOM 580 C CA . THR A 1 75 ? -43.290 80.826 6.278 1.00 43.53 75 THR A CA 1
ATOM 581 C C . THR A 1 75 ? -43.699 82.287 6.564 1.00 43.53 75 THR A C 1
ATOM 583 O O . THR A 1 75 ? -43.080 83.181 5.977 1.00 43.53 75 THR A O 1
ATOM 586 N N . PRO A 1 76 ? -44.742 82.583 7.385 1.00 49.59 76 PRO A N 1
ATOM 587 C CA . PRO A 1 76 ? -44.500 82.999 8.785 1.00 49.59 76 PRO A CA 1
ATOM 588 C C . PRO A 1 76 ? -45.680 82.718 9.776 1.00 49.59 76 PRO A C 1
ATOM 590 O O . PRO A 1 76 ? -46.428 81.759 9.615 1.00 49.59 76 PRO A O 1
ATO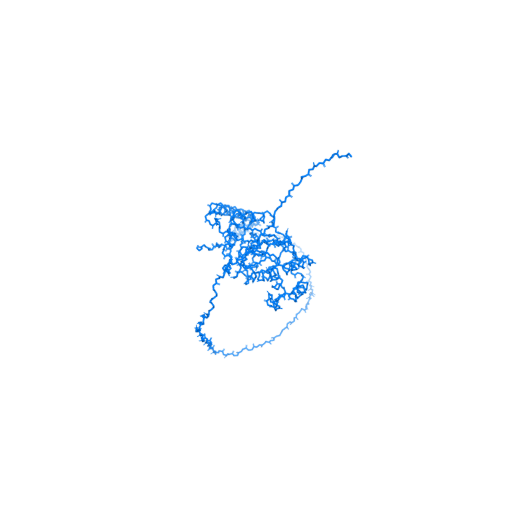M 593 N N . THR A 1 77 ? -45.792 83.513 10.853 1.00 40.81 77 THR A N 1
ATOM 594 C CA . THR A 1 77 ? -46.355 83.194 12.187 1.00 40.81 77 THR A CA 1
ATOM 595 C C . THR A 1 77 ? -47.646 83.932 12.619 1.00 40.81 77 THR A C 1
ATOM 597 O O . THR A 1 77 ? -47.958 85.002 12.109 1.00 40.81 77 THR A O 1
ATOM 600 N N . SER A 1 78 ? -48.232 83.451 13.736 1.00 39.22 78 SER A N 1
ATOM 601 C CA . SER A 1 78 ? -48.950 84.184 14.820 1.00 39.22 78 SER A CA 1
ATOM 602 C C . SER A 1 78 ? -50.460 84.507 14.727 1.00 39.22 78 SER A C 1
ATOM 604 O O . SER A 1 78 ? -50.898 85.215 13.828 1.00 39.22 78 SER A O 1
ATOM 606 N N . SER A 1 79 ? -51.239 84.058 15.734 1.00 38.94 79 SER A N 1
ATOM 607 C CA . SER A 1 79 ? -52.096 84.865 16.653 1.00 38.94 79 SER A CA 1
ATOM 608 C C . SER A 1 79 ? -53.157 84.023 17.416 1.00 38.94 79 SER A C 1
ATOM 610 O O . SER A 1 79 ? -53.753 83.097 16.875 1.00 38.94 79 SER A O 1
ATOM 612 N N . THR A 1 80 ? -53.356 84.341 18.701 1.00 43.44 80 THR A N 1
ATOM 613 C CA . THR A 1 80 ? -54.447 83.930 19.635 1.00 43.44 80 THR A CA 1
ATOM 614 C C . THR A 1 80 ? -55.553 85.030 19.646 1.00 43.44 80 THR A C 1
ATOM 616 O O . THR A 1 80 ? -55.290 86.046 18.998 1.00 43.44 80 THR A O 1
ATOM 619 N N . PRO A 1 81 ? -56.716 84.976 20.369 1.00 54.97 81 PRO A N 1
ATOM 620 C CA . PRO A 1 81 ? -57.243 84.016 21.372 1.00 54.97 81 PRO A CA 1
ATOM 621 C C . PRO A 1 81 ? -58.779 83.683 21.262 1.00 54.97 81 PRO A C 1
ATOM 623 O O . PRO A 1 81 ? -59.403 83.982 20.254 1.00 54.97 81 PRO A O 1
ATOM 626 N N . GLU A 1 82 ? -59.362 83.121 22.347 1.00 40.28 82 GLU A N 1
ATOM 627 C CA . GLU A 1 82 ? -60.810 83.044 22.724 1.00 40.28 82 GLU A CA 1
ATOM 628 C C . GLU A 1 82 ? -61.771 82.175 21.861 1.00 40.28 82 GLU A C 1
ATOM 630 O O . GLU A 1 82 ? -61.665 82.114 20.646 1.00 40.28 82 GLU A O 1
ATOM 635 N N . GLY A 1 83 ? -62.764 81.445 22.404 1.00 35.19 83 GLY A N 1
ATOM 636 C CA . GLY A 1 83 ? -63.149 81.179 23.801 1.00 35.19 83 GLY A CA 1
ATOM 637 C C . GLY A 1 83 ? -64.413 80.283 23.920 1.00 35.19 83 GLY A C 1
ATOM 638 O O . GLY A 1 83 ? -65.076 80.001 22.925 1.00 35.19 83 GLY A O 1
ATOM 639 N N . SER A 1 84 ? -64.782 79.903 25.156 1.00 42.41 84 SER A N 1
ATOM 640 C CA . SER A 1 84 ? -66.001 79.162 25.591 1.00 42.41 84 SER A CA 1
ATOM 641 C C . SER A 1 84 ? -66.072 77.620 25.426 1.00 42.41 84 SER A C 1
ATOM 643 O O . SER A 1 84 ? -65.450 77.008 24.563 1.00 42.41 84 SER A O 1
ATOM 645 N N . THR A 1 85 ? -66.788 76.990 26.366 1.00 53.47 85 THR A N 1
ATOM 646 C CA . THR A 1 85 ? -66.744 75.567 26.784 1.00 53.47 85 THR A CA 1
ATOM 647 C C . THR A 1 85 ? -68.166 74.944 26.784 1.00 53.47 85 THR A C 1
ATOM 649 O O . THR A 1 85 ? -69.104 75.589 26.327 1.00 53.47 85 THR A O 1
ATOM 652 N N . PRO A 1 86 ? -68.417 73.744 27.351 1.00 54.12 86 PRO A N 1
ATOM 653 C CA . PRO A 1 86 ? -67.852 72.439 27.014 1.00 54.12 86 PRO A CA 1
ATOM 654 C C . PRO A 1 86 ? -68.961 71.418 26.665 1.00 54.12 86 PRO A C 1
ATOM 656 O O . PRO A 1 86 ? -69.907 71.223 27.425 1.00 54.12 86 PRO A O 1
ATOM 659 N N . VAL A 1 87 ? -68.791 70.644 25.592 1.00 49.94 87 VAL A N 1
ATOM 660 C CA . VAL A 1 87 ? -69.566 69.406 25.383 1.00 49.94 87 VAL A CA 1
ATOM 661 C C . VAL A 1 87 ? -68.639 68.205 25.493 1.00 49.94 87 VAL A C 1
ATOM 663 O O . VAL A 1 87 ? -67.729 68.052 24.671 1.00 49.94 87 VAL A O 1
ATOM 666 N N . ILE A 1 88 ? -68.884 67.335 26.485 1.00 57.75 88 ILE A N 1
ATOM 667 C CA . ILE A 1 88 ? -68.222 66.026 26.637 1.00 57.75 88 ILE A CA 1
ATOM 668 C C . ILE A 1 88 ? -68.683 65.138 25.478 1.00 57.75 88 ILE A C 1
ATOM 670 O O . ILE A 1 88 ? -69.599 64.328 25.558 1.00 57.75 88 ILE A O 1
ATOM 674 N N . THR A 1 89 ? -68.068 65.395 24.333 1.00 60.44 89 THR A N 1
ATOM 675 C CA . THR A 1 89 ? -68.389 64.784 23.053 1.00 60.44 89 THR A CA 1
ATOM 676 C C . THR A 1 89 ? -67.625 63.476 22.952 1.00 60.44 89 THR A C 1
ATOM 678 O O . THR A 1 89 ? -66.448 63.443 23.312 1.00 60.44 89 THR A O 1
ATOM 681 N N . TYR A 1 90 ? -68.263 62.443 22.391 1.00 59.19 90 TYR A N 1
ATOM 682 C CA . TYR A 1 90 ? -67.748 61.084 22.133 1.00 59.19 90 TYR A CA 1
ATOM 683 C C . TYR A 1 90 ? -66.261 61.017 21.720 1.00 59.19 90 TYR A C 1
ATOM 685 O O . TYR A 1 90 ? -65.533 60.118 22.138 1.00 59.19 90 TYR A O 1
ATOM 693 N N . ARG A 1 91 ? -65.784 62.035 20.987 1.00 63.12 91 ARG A N 1
ATOM 694 C CA . ARG A 1 91 ? -64.367 62.292 20.680 1.00 63.12 91 ARG A CA 1
ATOM 695 C C . ARG A 1 91 ? -63.419 62.151 21.882 1.00 63.12 91 ARG A C 1
ATOM 697 O O . ARG A 1 91 ? -62.362 61.574 21.695 1.00 63.12 91 ARG A O 1
ATOM 704 N N . HIS A 1 92 ? -63.764 62.598 23.091 1.00 63.47 92 HIS A N 1
ATOM 705 C CA . HIS A 1 92 ? -62.884 62.467 24.266 1.00 63.47 92 HIS A CA 1
ATOM 706 C C . HIS A 1 92 ? -62.715 61.009 24.717 1.00 63.47 92 HIS A C 1
ATOM 708 O O . HIS A 1 92 ? -61.604 60.594 25.038 1.00 63.47 92 HIS A O 1
ATOM 714 N N . HIS A 1 93 ? -63.785 60.209 24.689 1.00 69.69 93 HIS A N 1
ATOM 715 C CA . HIS A 1 93 ? -63.705 58.783 25.017 1.00 69.69 93 HIS A CA 1
ATOM 716 C C . HIS A 1 93 ? -62.961 57.996 23.933 1.00 69.69 93 HIS A C 1
ATOM 718 O O . HIS A 1 93 ? -62.128 57.157 24.262 1.00 69.69 93 HIS A O 1
ATOM 724 N N . VAL A 1 94 ? -63.183 58.317 22.652 1.00 77.81 94 VAL A N 1
ATOM 725 C CA . VAL A 1 94 ? -62.429 57.718 21.538 1.00 77.81 94 VAL A CA 1
ATOM 726 C C . VAL A 1 94 ? -60.949 58.109 21.591 1.00 77.81 94 VAL A C 1
ATOM 728 O O . VAL A 1 94 ? -60.100 57.240 21.445 1.00 77.81 94 VAL A O 1
ATOM 731 N N . VAL A 1 95 ? -60.614 59.376 21.857 1.00 76.56 95 VAL A N 1
ATOM 732 C CA . VAL A 1 95 ? -59.219 59.837 21.991 1.00 76.56 95 VAL A CA 1
ATOM 733 C C . VAL A 1 95 ? -58.534 59.192 23.197 1.00 76.56 95 VAL A C 1
ATOM 735 O O . VAL A 1 95 ? -57.391 58.772 23.067 1.00 76.56 95 VAL A O 1
ATOM 738 N N . SER A 1 96 ? -59.224 59.037 24.332 1.00 81.00 96 SER A N 1
ATOM 739 C CA . SER A 1 96 ? -58.707 58.296 25.492 1.00 81.00 96 SER A CA 1
ATOM 740 C C . SER A 1 96 ? -58.421 56.827 25.153 1.00 81.00 96 SER A C 1
ATOM 742 O O . SER A 1 96 ? -57.325 56.332 25.406 1.00 81.00 96 SER A O 1
ATOM 744 N N . LEU A 1 97 ? -59.364 56.143 24.498 1.00 82.75 97 LEU A N 1
ATOM 745 C CA . LEU A 1 97 ? -59.216 54.736 24.124 1.00 82.75 97 LEU A CA 1
ATOM 746 C C . LEU A 1 97 ? -58.098 54.541 23.085 1.00 82.75 97 LEU A C 1
ATOM 748 O O . LEU A 1 97 ? -57.261 53.658 23.252 1.00 82.75 97 LEU A O 1
ATOM 752 N N . VAL A 1 98 ? -58.014 55.405 22.068 1.00 80.75 98 VAL A N 1
ATOM 753 C CA . VAL A 1 98 ? -56.907 55.411 21.095 1.00 80.75 98 VAL A CA 1
ATOM 754 C C . VAL A 1 98 ? -55.571 55.717 21.775 1.00 80.75 98 VAL A C 1
ATOM 756 O O . VAL A 1 98 ? -54.590 55.051 21.467 1.00 80.75 98 VAL A O 1
ATOM 759 N N . ALA A 1 99 ? -55.510 56.655 22.725 1.00 85.19 99 ALA A N 1
ATOM 760 C CA . ALA A 1 99 ? -54.281 56.961 23.459 1.00 85.19 99 ALA A CA 1
ATOM 761 C C . ALA A 1 99 ? -53.797 55.773 24.307 1.00 85.19 99 ALA A C 1
ATOM 763 O O . ALA A 1 99 ? -52.603 55.484 24.306 1.00 85.19 99 ALA A O 1
ATOM 764 N N . VAL A 1 100 ? -54.703 55.042 24.968 1.00 83.44 100 VAL A N 1
ATOM 765 C CA . VAL A 1 100 ? -54.363 53.811 25.705 1.00 83.44 100 VAL A CA 1
ATOM 766 C C . VAL A 1 100 ? -53.879 52.714 24.754 1.00 83.44 100 VAL A C 1
ATOM 768 O O . VAL A 1 100 ? -52.839 52.112 25.010 1.00 83.44 100 VAL A O 1
ATOM 771 N N . PHE A 1 101 ? -54.566 52.482 23.630 1.00 82.12 101 PHE A N 1
ATOM 772 C CA . PHE A 1 101 ? -54.121 51.505 22.627 1.00 82.12 101 PHE A CA 1
ATOM 773 C C . PHE A 1 101 ? -52.774 51.875 21.995 1.00 82.12 101 PHE A C 1
ATOM 775 O O . PHE A 1 101 ? -51.960 50.990 21.751 1.00 82.12 101 PHE A O 1
ATOM 782 N N . LEU A 1 102 ? -52.510 53.161 21.757 1.00 80.12 102 LEU A N 1
ATOM 783 C CA . LEU A 1 102 ? -51.254 53.637 21.177 1.00 80.12 102 LEU A CA 1
ATOM 784 C C . LEU A 1 102 ? -50.110 53.566 22.200 1.00 80.12 102 LEU A C 1
ATOM 786 O O . LEU A 1 102 ? -49.020 53.123 21.851 1.00 80.12 102 LEU A O 1
ATOM 790 N N . ALA A 1 103 ? -50.366 53.884 23.473 1.00 86.81 103 ALA A N 1
ATOM 791 C CA . ALA A 1 103 ? -49.414 53.660 24.562 1.00 86.81 103 ALA A CA 1
ATOM 792 C C . ALA A 1 103 ? -49.092 52.168 24.753 1.00 86.81 103 ALA A C 1
ATOM 794 O O . ALA A 1 103 ? -47.932 51.817 24.956 1.00 86.81 103 ALA A O 1
ATOM 795 N N . LEU A 1 104 ? -50.087 51.282 24.632 1.00 82.12 104 LEU A N 1
ATOM 796 C CA . LEU A 1 104 ? -49.896 49.832 24.720 1.00 82.12 104 LEU A CA 1
ATOM 797 C C . LEU A 1 104 ? -49.149 49.288 23.493 1.00 82.12 104 LEU A C 1
ATOM 799 O O . LEU A 1 104 ? -48.226 48.499 23.653 1.00 82.12 104 LEU A O 1
ATOM 803 N N . ALA A 1 105 ? -49.465 49.757 22.282 1.00 77.44 105 ALA A N 1
ATOM 804 C CA . ALA A 1 105 ? -48.740 49.394 21.065 1.00 77.44 105 ALA A CA 1
ATOM 805 C C . ALA A 1 105 ? -47.271 49.850 21.110 1.00 77.44 105 ALA A C 1
ATOM 807 O O . ALA A 1 105 ? -46.381 49.060 20.812 1.00 77.44 105 ALA A O 1
ATOM 808 N N . VAL A 1 106 ? -46.995 51.084 21.548 1.00 75.19 106 VAL A N 1
ATOM 809 C CA . VAL A 1 106 ? -45.620 51.570 21.766 1.00 75.19 106 VAL A CA 1
ATOM 810 C C . VAL A 1 106 ? -44.934 50.784 22.887 1.00 75.19 106 VAL A C 1
ATOM 812 O O . VAL A 1 106 ? -43.773 50.417 22.737 1.00 75.19 106 VAL A O 1
ATOM 815 N N . GLY A 1 107 ? -45.648 50.450 23.966 1.00 74.56 107 GLY A N 1
ATOM 816 C CA . GLY A 1 107 ? -45.149 49.595 25.045 1.00 74.56 107 GLY A CA 1
ATOM 817 C C . GLY A 1 107 ? -44.781 48.182 24.584 1.00 74.56 107 GLY A C 1
ATOM 818 O O . GLY A 1 107 ? -43.772 47.650 25.030 1.00 74.56 107 GLY A O 1
ATOM 819 N N . VAL A 1 108 ? -45.531 47.597 23.645 1.00 71.44 108 VAL A N 1
ATOM 820 C CA . VAL A 1 108 ? -45.207 46.303 23.017 1.00 71.44 108 VAL A CA 1
ATOM 821 C C . VAL A 1 108 ? -44.047 46.434 22.025 1.00 71.44 108 VAL A C 1
ATOM 823 O O . VAL A 1 108 ? -43.197 45.555 21.982 1.00 71.44 108 VAL A O 1
ATOM 826 N N . VAL A 1 109 ? -43.953 47.529 21.266 1.00 68.56 109 VAL A N 1
ATOM 827 C CA . VAL A 1 109 ? -42.852 47.754 20.307 1.00 68.56 109 VAL A CA 1
ATOM 828 C C . VAL A 1 109 ? -41.517 48.060 21.003 1.00 68.56 109 VAL A C 1
ATOM 830 O O . VAL A 1 109 ? -40.476 47.643 20.507 1.00 68.56 109 VAL A O 1
ATOM 833 N N . LEU A 1 110 ? -41.521 48.743 22.155 1.00 69.00 110 LEU A N 1
ATOM 834 C CA . LEU A 1 110 ? -40.311 48.973 22.962 1.00 69.00 110 LEU A CA 1
ATOM 835 C C . LEU A 1 110 ? -40.015 47.824 23.940 1.00 69.00 110 LEU A C 1
ATOM 837 O O . LEU A 1 110 ? -38.852 47.489 24.136 1.00 69.00 110 LEU A O 1
ATOM 841 N N . GLY A 1 111 ? -41.037 47.213 24.545 1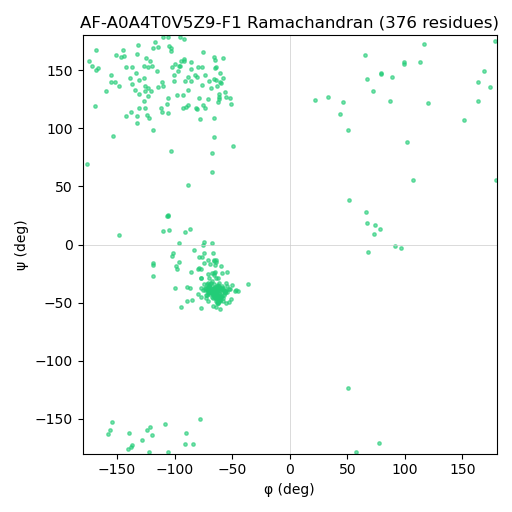.00 55.69 111 GLY A N 1
ATOM 842 C CA . GLY A 1 111 ? -40.889 46.083 25.474 1.00 55.69 111 GLY A CA 1
ATOM 843 C C . GLY A 1 111 ? -40.660 44.732 24.787 1.00 55.69 111 GLY A C 1
ATOM 844 O O . GLY A 1 111 ? -40.144 43.811 25.409 1.00 55.69 111 GLY A O 1
ATOM 845 N N . GLY A 1 112 ? -41.017 44.627 23.506 1.00 60.84 112 GLY A N 1
ATOM 846 C CA . GLY A 1 112 ? -40.673 43.539 22.592 1.00 60.84 112 GLY A CA 1
ATOM 847 C C . GLY A 1 112 ? -39.597 43.942 21.581 1.00 60.84 112 GLY A C 1
ATOM 848 O O . GLY A 1 112 ? -39.541 43.370 20.493 1.00 60.84 112 GLY A O 1
ATOM 849 N N . GLY A 1 113 ? -38.768 44.941 21.910 1.00 49.78 113 GLY A N 1
ATOM 850 C CA . GLY A 1 113 ? -37.564 45.228 21.138 1.00 49.78 113 GLY A CA 1
ATOM 851 C C . GLY A 1 113 ? -36.697 43.965 21.080 1.00 49.78 113 GLY A C 1
ATOM 852 O O . GLY A 1 113 ? -36.496 43.335 22.121 1.00 49.78 113 GLY A O 1
ATOM 853 N N . PRO A 1 114 ? -36.214 43.544 19.898 1.00 54.06 114 PRO A N 1
ATOM 854 C CA . PRO A 1 114 ? -35.476 42.302 19.791 1.00 54.06 114 PRO A CA 1
ATOM 855 C C . PRO A 1 114 ? -34.160 42.418 20.560 1.00 54.06 114 PRO A C 1
ATOM 857 O O . PRO A 1 114 ? -33.210 43.043 20.088 1.00 54.06 114 PRO A O 1
ATOM 860 N N . LEU A 1 115 ? -34.075 41.707 21.687 1.00 46.56 115 LEU A N 1
ATOM 861 C CA . LEU A 1 115 ? -32.821 41.125 22.164 1.00 46.56 115 LEU A CA 1
ATOM 862 C C . LEU A 1 115 ? -32.408 40.012 21.187 1.00 46.56 115 LEU A C 1
ATOM 864 O O . LEU A 1 115 ? -32.336 38.836 21.521 1.00 46.56 115 LEU A O 1
ATOM 868 N N . SER A 1 116 ? -32.163 40.423 19.943 1.00 50.03 116 SER A N 1
ATOM 869 C CA . SER A 1 116 ? -31.308 39.733 18.989 1.00 50.03 116 SER A CA 1
ATOM 870 C C . SER A 1 116 ? -29.880 40.244 19.176 1.00 50.03 116 SER A C 1
ATOM 872 O O . SER A 1 116 ? -29.193 40.606 18.223 1.00 50.03 116 SER A O 1
ATOM 874 N N . GLU A 1 117 ? -29.422 40.227 20.429 1.00 50.31 117 GLU A N 1
ATOM 875 C CA . GLU A 1 117 ? -28.114 39.633 20.664 1.00 50.31 117 GLU A CA 1
ATOM 876 C C . GLU A 1 117 ? -28.169 38.244 20.003 1.00 50.31 117 GLU A C 1
ATOM 878 O O . GLU A 1 117 ? -29.128 37.502 20.252 1.00 50.31 117 GLU A O 1
ATOM 883 N N . PRO A 1 118 ? -27.239 37.890 19.101 1.00 46.19 118 PRO A N 1
ATOM 884 C CA . PRO A 1 118 ? -27.122 36.512 18.659 1.00 46.19 118 PRO A CA 1
ATOM 885 C C . PRO A 1 118 ? -26.685 35.697 19.878 1.00 46.19 118 PRO A C 1
ATOM 887 O O . PRO A 1 118 ? -25.497 35.625 20.181 1.00 46.19 118 PRO A O 1
ATOM 890 N N . ALA A 1 119 ? -27.660 35.155 20.612 1.00 47.16 119 ALA A N 1
ATOM 891 C CA . ALA A 1 119 ? -27.413 34.286 21.751 1.00 47.16 119 ALA A CA 1
ATOM 892 C C . ALA A 1 119 ? -26.536 33.124 21.282 1.00 47.16 119 ALA A C 1
ATOM 894 O O . ALA A 1 119 ? -26.851 32.484 20.282 1.00 47.16 119 ALA A O 1
ATOM 895 N N . ASP A 1 120 ? -25.426 32.914 21.983 1.00 50.47 120 ASP A N 1
ATOM 896 C CA . ASP A 1 120 ? -24.254 32.157 21.553 1.00 50.47 120 ASP A CA 1
ATOM 897 C C . ASP A 1 120 ? -24.542 30.755 20.971 1.00 50.47 120 ASP A C 1
ATOM 899 O O . ASP A 1 120 ? -24.362 29.733 21.639 1.00 50.47 120 ASP A O 1
ATOM 903 N N . ASP A 1 121 ? -24.851 30.675 19.671 1.00 48.22 121 ASP A N 1
ATOM 904 C CA . ASP A 1 121 ? -24.876 29.408 18.916 1.00 48.22 121 ASP A CA 1
ATOM 905 C C . ASP A 1 121 ? -23.500 28.713 18.931 1.00 48.22 121 ASP A C 1
ATOM 907 O O . ASP A 1 121 ? -23.400 27.498 18.744 1.00 48.22 121 ASP A O 1
ATOM 911 N N . ALA A 1 122 ? -22.435 29.460 19.250 1.00 51.09 122 ALA A N 1
ATOM 912 C CA . ALA A 1 122 ? -21.114 28.930 19.567 1.00 51.09 122 ALA A CA 1
ATOM 913 C C . ALA A 1 122 ? -21.124 27.962 20.768 1.00 51.09 122 ALA A C 1
ATOM 915 O O . ALA A 1 122 ? -20.398 26.971 20.750 1.00 51.09 122 ALA A O 1
ATOM 916 N N . GLY A 1 123 ? -21.954 28.199 21.791 1.00 49.22 123 GLY A N 1
ATOM 917 C CA . GLY A 1 123 ? -22.041 27.341 22.977 1.00 49.22 123 GLY A CA 1
ATOM 918 C C . GLY A 1 123 ? -22.739 26.009 22.693 1.00 49.22 123 GLY A C 1
ATOM 919 O O . GLY A 1 123 ? -22.226 24.951 23.055 1.00 49.22 123 GLY A O 1
ATOM 920 N N . SER A 1 124 ? -23.871 26.055 21.984 1.00 52.00 124 SER A N 1
ATOM 921 C CA . SER A 1 124 ? -24.618 24.858 21.568 1.00 52.00 124 SER A CA 1
ATOM 922 C C . SER A 1 124 ? -23.821 24.010 20.568 1.00 52.00 124 SER A C 1
ATOM 924 O O . SER A 1 124 ? -23.706 22.792 20.729 1.00 52.00 124 SER A O 1
ATOM 926 N N . SER A 1 125 ? -23.195 24.661 19.580 1.00 57.78 125 SER A N 1
ATOM 927 C CA . SER A 1 125 ? -22.364 23.989 18.575 1.00 57.78 125 SER A CA 1
ATOM 928 C C . SER A 1 125 ? -21.124 23.347 19.199 1.00 57.78 125 SER A C 1
ATOM 930 O O . SER A 1 125 ? -20.855 22.185 18.919 1.00 57.78 125 SER A O 1
ATOM 932 N N . SER A 1 126 ? -20.422 24.056 20.094 1.00 60.41 126 SER A N 1
ATOM 933 C CA . SER A 1 126 ? -19.211 23.557 20.763 1.00 60.41 126 SER A CA 1
ATOM 934 C C . SER A 1 126 ? -19.498 22.390 21.715 1.00 60.41 126 SER A C 1
ATOM 936 O O . SER A 1 126 ? -18.811 21.371 21.677 1.00 60.41 126 SER A O 1
ATOM 938 N N . ALA A 1 127 ? -20.562 22.470 22.523 1.00 63.12 127 ALA A N 1
ATOM 939 C CA . ALA A 1 127 ? -20.963 21.352 23.380 1.00 63.12 127 ALA A CA 1
ATOM 940 C C . ALA A 1 127 ? -21.381 20.119 22.556 1.00 63.12 127 ALA A C 1
ATOM 942 O O . ALA A 1 127 ? -21.038 18.991 22.911 1.00 63.12 127 ALA A O 1
ATOM 943 N N . THR A 1 128 ? -22.075 20.329 21.432 1.00 64.12 128 THR A N 1
ATOM 944 C CA . THR A 1 128 ? -22.495 19.245 20.531 1.00 64.12 128 THR A CA 1
ATOM 945 C C . THR A 1 128 ? -21.309 18.621 19.792 1.00 64.12 128 THR A C 1
ATOM 947 O O . THR A 1 128 ? -21.263 17.397 19.677 1.00 64.12 128 THR A O 1
ATOM 950 N N . SER A 1 129 ? -20.334 19.419 19.334 1.00 66.44 129 SER A N 1
ATOM 951 C CA . SER A 1 129 ? -19.122 18.905 18.685 1.00 66.44 129 SER A CA 1
ATOM 952 C C . SER A 1 129 ? -18.232 18.145 19.663 1.00 66.44 129 SER A C 1
ATOM 954 O O . SER A 1 129 ? -17.825 17.033 19.352 1.00 66.44 129 SER A O 1
ATOM 956 N N . THR A 1 130 ? -18.002 18.672 20.871 1.00 69.19 130 THR A N 1
ATOM 957 C CA . THR A 1 130 ? -17.200 17.979 21.895 1.00 69.19 130 THR A CA 1
ATOM 958 C C . THR A 1 130 ? -17.845 16.651 22.283 1.00 69.19 130 THR A C 1
ATOM 960 O O . THR A 1 130 ? -17.186 15.617 22.252 1.00 69.19 130 THR A O 1
ATOM 963 N N . ALA A 1 131 ? -19.159 16.637 22.534 1.00 67.81 131 ALA A N 1
ATOM 964 C CA . ALA A 1 131 ? -19.881 15.406 22.843 1.00 67.81 131 ALA A CA 1
ATOM 965 C C . ALA A 1 131 ? -19.998 14.440 21.647 1.00 67.81 131 ALA A C 1
ATOM 967 O O . ALA A 1 131 ? -20.361 13.282 21.846 1.00 67.81 131 ALA A O 1
ATOM 968 N N . ALA A 1 132 ? -19.772 14.877 20.403 1.00 72.00 132 ALA A N 1
ATOM 969 C CA . ALA A 1 132 ? -19.602 13.978 19.259 1.00 72.00 132 ALA A CA 1
ATOM 970 C C . ALA A 1 132 ? -18.197 13.360 19.281 1.00 72.00 132 ALA A C 1
ATOM 972 O O . ALA A 1 132 ? -18.085 12.145 19.407 1.00 72.00 132 ALA A O 1
ATOM 973 N N . SER A 1 133 ? -17.148 14.186 19.331 1.00 78.44 133 SER A N 1
ATOM 974 C CA . SER A 1 133 ? -15.752 13.733 19.366 1.00 78.44 133 SER A CA 1
ATOM 975 C C . SER A 1 133 ? -15.431 12.809 20.550 1.00 78.44 133 SER A C 1
ATOM 977 O O . SER A 1 133 ? -14.715 11.829 20.376 1.00 78.44 133 SER A O 1
ATOM 979 N N . GLU A 1 134 ? -15.998 13.051 21.737 1.00 78.88 134 GLU A N 1
ATOM 980 C CA . GLU A 1 134 ? -15.874 12.145 22.893 1.00 78.88 134 GLU A CA 1
ATOM 981 C C . GLU A 1 134 ? -16.509 10.767 22.639 1.00 78.88 134 GLU A C 1
ATOM 983 O O . GLU A 1 134 ? -15.995 9.751 23.108 1.00 78.88 134 GLU A O 1
ATOM 988 N N . ARG A 1 135 ? -17.622 10.707 21.892 1.00 80.19 135 ARG A N 1
ATOM 989 C CA . ARG A 1 135 ? -18.271 9.440 21.515 1.00 80.19 135 ARG A CA 1
ATOM 990 C C . ARG A 1 135 ? -17.500 8.717 20.417 1.00 80.19 135 ARG A C 1
ATOM 992 O O . ARG A 1 135 ? -17.374 7.498 20.500 1.00 80.19 135 ARG A O 1
ATOM 999 N N . ASP A 1 136 ? -16.973 9.451 19.444 1.00 84.38 136 ASP A N 1
ATOM 1000 C CA . ASP A 1 136 ? -16.186 8.890 18.345 1.00 84.38 136 ASP A CA 1
ATOM 1001 C C . ASP A 1 136 ? -14.866 8.296 18.869 1.00 84.38 136 ASP A C 1
ATOM 1003 O O . ASP A 1 136 ? -14.514 7.169 18.524 1.00 84.38 136 ASP A O 1
ATOM 1007 N N . GLU A 1 137 ? -14.184 8.984 19.792 1.00 87.62 137 GLU A N 1
ATOM 1008 C CA . GLU A 1 137 ? -12.956 8.478 20.421 1.00 87.62 137 GLU A CA 1
ATOM 1009 C C . GLU A 1 137 ? -13.225 7.302 21.376 1.00 87.62 137 GLU A C 1
ATOM 1011 O O . GLU A 1 137 ? -12.459 6.337 21.409 1.00 87.62 137 GLU A O 1
ATOM 1016 N N . ALA A 1 138 ? -14.347 7.311 22.108 1.00 87.81 138 ALA A N 1
ATOM 1017 C CA . ALA A 1 138 ? -14.764 6.159 22.910 1.00 87.81 138 ALA A CA 1
ATOM 1018 C C . ALA A 1 138 ? -15.103 4.933 22.039 1.00 87.81 138 ALA A C 1
ATOM 1020 O O . ALA A 1 138 ? -14.790 3.802 22.418 1.00 87.81 138 ALA A O 1
ATOM 1021 N N . ALA A 1 139 ? -15.711 5.142 20.866 1.00 87.50 139 ALA A N 1
ATOM 1022 C CA . ALA A 1 139 ? -15.976 4.083 19.896 1.00 87.50 139 ALA A CA 1
ATOM 1023 C C . ALA A 1 139 ? -14.678 3.540 19.273 1.00 87.50 139 ALA A C 1
ATOM 1025 O O . ALA A 1 139 ? -14.533 2.322 19.159 1.00 87.50 139 ALA A O 1
ATOM 1026 N N . ALA A 1 140 ? -13.719 4.413 18.944 1.00 88.69 140 ALA A N 1
ATOM 1027 C CA . ALA A 1 14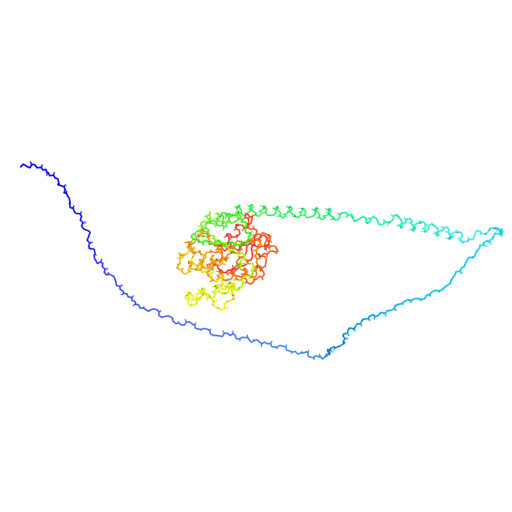0 ? -12.393 4.020 18.469 1.00 88.69 140 ALA A CA 1
ATOM 1028 C C . ALA A 1 140 ? -11.628 3.204 19.527 1.00 88.69 140 ALA A C 1
ATOM 1030 O O . ALA A 1 140 ? -11.220 2.081 19.251 1.00 88.69 140 ALA A O 1
ATOM 1031 N N . THR A 1 141 ? -11.563 3.693 20.770 1.00 91.75 141 THR A N 1
ATOM 1032 C CA . THR A 1 141 ? -10.935 2.985 21.905 1.00 91.75 141 THR A CA 1
ATOM 1033 C C . THR A 1 141 ? -11.554 1.599 22.131 1.00 91.75 141 THR A C 1
ATOM 1035 O O . THR A 1 141 ? -10.852 0.624 22.414 1.00 91.75 141 THR A O 1
ATOM 1038 N N . TYR A 1 142 ? -12.882 1.482 22.002 1.00 91.00 142 TYR A N 1
ATOM 1039 C CA . TYR A 1 142 ? -13.571 0.194 22.086 1.00 91.00 142 TYR A CA 1
ATOM 1040 C C . TYR A 1 142 ? -13.205 -0.734 20.920 1.00 91.00 142 TYR A C 1
ATOM 1042 O O . TYR A 1 142 ? -12.971 -1.922 21.149 1.00 91.00 142 TYR A O 1
ATOM 1050 N N . ALA A 1 143 ? -13.126 -0.210 19.693 1.00 90.06 143 ALA A N 1
ATOM 1051 C CA . ALA A 1 143 ? -12.708 -0.974 18.522 1.00 90.06 143 ALA A CA 1
ATOM 1052 C C . ALA A 1 143 ? -11.269 -1.493 18.665 1.00 90.06 143 ALA A C 1
ATOM 1054 O O . ALA A 1 143 ? -11.040 -2.672 18.407 1.00 90.06 143 ALA A O 1
ATOM 1055 N N . ASP A 1 144 ? -10.338 -0.668 19.152 1.00 90.94 144 ASP A N 1
ATOM 1056 C CA . ASP A 1 144 ? -8.945 -1.061 19.407 1.00 90.94 144 ASP A CA 1
ATOM 1057 C C . ASP A 1 144 ? -8.863 -2.162 20.470 1.00 90.94 144 ASP A C 1
ATOM 1059 O O . ASP A 1 144 ? -8.312 -3.232 20.217 1.00 90.94 144 ASP A O 1
ATOM 1063 N N . THR A 1 145 ? -9.532 -1.972 21.614 1.00 91.06 145 THR A N 1
ATOM 1064 C CA . THR A 1 145 ? -9.593 -2.979 22.691 1.00 91.06 145 THR A CA 1
ATOM 1065 C C . THR A 1 145 ? -10.182 -4.310 22.196 1.00 91.06 145 THR A C 1
ATOM 1067 O O . THR A 1 145 ? -9.731 -5.392 22.580 1.00 91.06 145 THR A O 1
ATOM 1070 N N . MET A 1 146 ? -11.207 -4.255 21.338 1.00 89.75 146 MET A N 1
ATOM 1071 C CA . MET A 1 146 ? -11.824 -5.439 20.731 1.00 89.75 146 MET A CA 1
ATOM 1072 C C . MET A 1 146 ? -10.923 -6.106 19.690 1.00 89.75 146 MET A C 1
ATOM 1074 O O . MET A 1 146 ? -10.920 -7.339 19.607 1.00 89.75 146 MET A O 1
ATOM 1078 N N . ALA A 1 147 ? -10.172 -5.322 18.912 1.00 89.75 147 ALA A N 1
ATOM 1079 C CA . ALA A 1 147 ? -9.200 -5.819 17.950 1.00 89.75 147 ALA A CA 1
ATOM 1080 C C . ALA A 1 147 ? -8.077 -6.565 18.677 1.00 89.75 147 ALA A C 1
ATOM 1082 O O . ALA A 1 147 ? -7.906 -7.754 18.422 1.00 89.75 147 ALA A O 1
ATOM 1083 N N . GLU A 1 148 ? -7.429 -5.936 19.663 1.00 88.62 148 GLU A N 1
ATOM 1084 C CA . GLU A 1 148 ? -6.390 -6.532 20.518 1.00 88.62 148 GLU A CA 1
ATOM 1085 C C . GLU A 1 148 ? -6.858 -7.841 21.174 1.00 88.62 148 GLU A C 1
ATOM 1087 O O . GLU A 1 148 ? -6.202 -8.879 21.074 1.00 88.62 148 GLU A O 1
ATOM 1092 N N . ALA A 1 149 ? -8.044 -7.833 21.795 1.00 89.50 149 ALA A N 1
ATOM 1093 C CA . ALA A 1 149 ? -8.600 -9.016 22.453 1.00 89.50 149 ALA A CA 1
ATOM 1094 C C . ALA A 1 149 ? -8.944 -10.162 21.477 1.00 89.50 149 ALA A C 1
ATOM 1096 O O . ALA A 1 149 ? -8.992 -11.329 21.882 1.00 89.50 149 ALA A O 1
ATOM 1097 N N . SER A 1 150 ? -9.198 -9.849 20.204 1.00 88.31 150 SER A N 1
ATOM 1098 C CA . SER A 1 150 ? -9.568 -10.824 19.168 1.00 88.31 150 SER A CA 1
ATOM 1099 C C . SER A 1 150 ? -8.388 -11.250 18.290 1.00 88.31 150 SER A C 1
ATOM 1101 O O . SER A 1 150 ? -8.454 -12.296 17.639 1.00 88.31 150 SER A O 1
ATOM 1103 N N . GLU A 1 151 ? -7.308 -10.472 18.274 1.00 83.38 151 GLU A N 1
ATOM 1104 C CA . GLU A 1 151 ? -6.243 -10.520 17.277 1.00 83.38 151 GLU A CA 1
ATOM 1105 C C . GLU A 1 151 ? -5.623 -11.915 17.137 1.00 83.38 151 GLU A C 1
ATOM 1107 O O . GLU A 1 151 ? -5.586 -12.483 16.046 1.00 83.38 151 GLU A O 1
ATOM 1112 N N . ALA A 1 152 ? -5.224 -12.530 18.254 1.00 84.56 152 ALA A N 1
ATOM 1113 C CA . ALA A 1 152 ? -4.602 -13.855 18.265 1.00 84.56 152 ALA A CA 1
ATOM 1114 C C . ALA A 1 152 ? -5.496 -14.959 17.657 1.00 84.56 152 ALA A C 1
ATOM 1116 O O . ALA A 1 152 ? -4.993 -15.976 17.179 1.00 84.56 152 ALA A O 1
ATOM 1117 N N . ARG A 1 153 ? -6.824 -14.769 17.654 1.00 85.31 153 ARG A N 1
ATOM 1118 C CA . ARG A 1 153 ? -7.800 -15.682 17.039 1.00 85.31 153 ARG A CA 1
ATOM 1119 C C . ARG A 1 153 ? -8.068 -15.342 15.567 1.00 85.31 153 ARG A C 1
ATOM 1121 O O . ARG A 1 153 ? -8.279 -16.252 14.759 1.00 85.31 153 ARG A O 1
ATOM 1128 N N . LEU A 1 154 ? -8.082 -14.052 15.236 1.00 83.50 154 LEU A N 1
ATOM 1129 C CA . LEU A 1 154 ? -8.357 -13.532 13.895 1.00 83.50 154 LEU A CA 1
ATOM 1130 C C . LEU A 1 154 ? -7.159 -13.686 12.953 1.00 83.50 154 LEU A C 1
ATOM 1132 O O . LEU A 1 154 ? -7.318 -14.183 11.843 1.00 83.50 154 LEU A O 1
ATOM 1136 N N . LEU A 1 155 ? -5.955 -13.347 13.409 1.00 83.44 155 LEU A N 1
ATOM 1137 C CA . LEU A 1 155 ? -4.721 -13.447 12.631 1.00 83.44 155 LEU A CA 1
ATOM 1138 C C . LEU A 1 155 ? -4.000 -14.768 12.893 1.00 83.44 155 LEU A C 1
ATOM 1140 O O . LEU A 1 155 ? -3.754 -15.525 11.954 1.00 83.44 155 LEU A O 1
ATOM 1144 N N . GLY A 1 156 ? -3.718 -15.093 14.158 1.00 81.06 156 GLY A N 1
ATOM 1145 C CA . GLY A 1 156 ? -2.897 -16.255 14.511 1.00 81.06 156 GLY A CA 1
ATOM 1146 C C . GLY A 1 156 ? -1.580 -16.260 13.722 1.00 81.06 156 GLY A C 1
ATOM 1147 O O . GLY A 1 156 ? -0.854 -15.271 13.721 1.00 81.06 156 GLY A O 1
ATOM 1148 N N . ASN A 1 157 ? -1.330 -17.349 12.992 1.00 82.31 157 ASN A N 1
ATOM 1149 C CA . ASN A 1 157 ? -0.175 -17.536 12.106 1.00 82.31 157 ASN A CA 1
ATOM 1150 C C . ASN A 1 157 ? -0.542 -17.420 10.606 1.00 82.31 157 ASN A C 1
ATOM 1152 O O . ASN A 1 157 ? 0.099 -18.036 9.757 1.00 82.31 157 ASN A O 1
ATOM 1156 N N . ARG A 1 158 ? -1.611 -16.700 10.231 1.00 84.25 158 ARG A N 1
ATOM 1157 C CA . ARG A 1 158 ? -2.093 -16.670 8.829 1.00 84.25 158 ARG A CA 1
ATOM 1158 C C . ARG A 1 158 ? -1.107 -16.057 7.820 1.00 84.25 158 ARG A C 1
ATOM 1160 O O . ARG A 1 158 ? -1.301 -16.252 6.624 1.00 84.25 158 ARG A O 1
ATOM 1167 N N . LEU A 1 159 ? -0.056 -15.367 8.274 1.00 89.44 159 LEU A N 1
ATOM 1168 C CA . LEU A 1 159 ? 1.020 -14.857 7.416 1.00 89.44 159 LEU A CA 1
ATOM 1169 C C . LEU A 1 159 ? 2.250 -15.788 7.352 1.00 89.44 159 LEU A C 1
ATOM 1171 O O . LEU A 1 159 ? 3.194 -15.460 6.633 1.00 89.44 159 LEU A O 1
ATOM 1175 N N . ASP A 1 160 ? 2.247 -16.954 8.020 1.00 90.38 160 ASP A N 1
ATOM 1176 C CA . ASP A 1 160 ? 3.364 -17.917 8.008 1.00 90.38 160 ASP A CA 1
ATOM 1177 C C . ASP A 1 160 ? 3.825 -18.246 6.576 1.00 90.38 160 ASP A C 1
ATOM 1179 O O . ASP A 1 160 ? 3.075 -18.754 5.739 1.00 90.38 160 ASP A O 1
ATOM 1183 N N . GLY A 1 161 ? 5.101 -17.975 6.288 1.00 89.00 161 GLY A N 1
ATOM 1184 C CA . GLY A 1 161 ? 5.699 -18.252 4.978 1.00 89.00 161 GLY A CA 1
ATOM 1185 C C . GLY A 1 161 ? 5.250 -17.312 3.850 1.00 89.00 161 GLY A C 1
ATOM 1186 O O . GLY A 1 161 ? 5.599 -17.566 2.691 1.00 89.00 161 GLY A O 1
ATOM 1187 N N . SER A 1 162 ? 4.523 -16.240 4.178 1.00 94.25 162 SER A N 1
ATOM 1188 C CA . SER A 1 162 ? 4.236 -15.117 3.285 1.00 94.25 162 SER A CA 1
ATOM 1189 C C . SER A 1 162 ? 5.301 -14.031 3.416 1.00 94.25 162 SER A C 1
ATOM 1191 O O . SER A 1 162 ? 5.784 -13.707 4.502 1.00 94.25 162 SER A O 1
ATOM 1193 N N . THR A 1 163 ? 5.666 -13.439 2.287 1.00 97.31 163 THR A N 1
ATOM 1194 C CA . THR A 1 163 ? 6.594 -12.309 2.213 1.00 97.31 163 THR A CA 1
ATOM 1195 C C . THR A 1 163 ? 5.845 -11.045 1.822 1.00 97.31 163 THR A C 1
ATOM 1197 O O . THR A 1 163 ? 5.019 -11.083 0.909 1.00 97.31 163 THR A O 1
ATOM 1200 N N . VAL A 1 164 ? 6.149 -9.930 2.487 1.00 97.94 164 VAL A N 1
ATOM 1201 C CA . VAL A 1 164 ? 5.490 -8.633 2.276 1.00 97.94 164 VAL A CA 1
ATOM 1202 C C . VAL A 1 164 ? 6.525 -7.589 1.853 1.00 97.94 164 VAL A C 1
ATOM 1204 O O . VAL A 1 164 ? 7.586 -7.475 2.463 1.00 97.94 164 VAL A O 1
ATOM 1207 N N . ALA A 1 165 ? 6.239 -6.826 0.803 1.00 98.38 165 ALA A N 1
ATOM 1208 C CA . ALA A 1 165 ? 6.946 -5.589 0.495 1.00 98.38 165 ALA A CA 1
ATOM 1209 C C . ALA A 1 165 ? 6.110 -4.429 1.031 1.00 98.38 165 ALA A C 1
ATOM 1211 O O . ALA A 1 165 ? 4.919 -4.348 0.731 1.00 98.38 165 ALA A O 1
ATOM 1212 N N . ILE A 1 166 ? 6.724 -3.539 1.808 1.00 98.62 166 ILE A N 1
ATOM 1213 C CA . ILE A 1 166 ? 6.057 -2.316 2.256 1.00 98.62 166 ILE A CA 1
ATOM 1214 C C . ILE A 1 166 ? 6.381 -1.215 1.251 1.00 98.62 166 ILE A C 1
ATOM 1216 O O . ILE A 1 166 ? 7.545 -0.997 0.915 1.00 98.62 166 ILE A O 1
ATOM 1220 N N . VAL A 1 167 ? 5.352 -0.543 0.756 1.00 98.75 167 VAL A N 1
ATOM 1221 C CA . VAL A 1 167 ? 5.448 0.628 -0.114 1.00 98.75 167 VAL A CA 1
ATOM 1222 C C . VAL A 1 167 ? 4.876 1.805 0.649 1.00 98.75 167 VAL A C 1
ATOM 1224 O O . VAL A 1 167 ? 3.832 1.675 1.274 1.00 98.75 167 VAL A O 1
ATOM 1227 N N . THR A 1 168 ? 5.546 2.941 0.604 1.00 98.56 168 THR A N 1
ATOM 1228 C CA . THR A 1 168 ? 5.177 4.144 1.358 1.00 98.56 168 THR A CA 1
ATOM 1229 C C . THR A 1 168 ? 5.064 5.326 0.407 1.00 98.56 168 THR A C 1
ATOM 1231 O O . THR A 1 168 ? 5.830 5.407 -0.553 1.00 98.56 168 THR A O 1
ATOM 1234 N N . THR A 1 169 ? 4.113 6.232 0.632 1.00 98.00 169 THR A N 1
ATOM 1235 C CA . THR A 1 169 ? 4.017 7.501 -0.119 1.00 98.00 169 THR A CA 1
ATOM 1236 C C . THR A 1 169 ? 4.543 8.682 0.719 1.00 98.00 169 THR A C 1
ATOM 1238 O O . THR A 1 169 ? 4.789 8.514 1.919 1.00 98.00 169 THR A O 1
ATOM 1241 N N . PRO A 1 170 ? 4.790 9.866 0.124 1.00 96.56 170 PRO A N 1
ATOM 1242 C CA . PRO A 1 170 ? 5.259 11.040 0.856 1.00 96.56 170 PRO A CA 1
ATOM 1243 C C . PRO A 1 170 ? 4.303 11.442 1.987 1.00 96.56 170 PRO A C 1
ATOM 1245 O O . PRO A 1 170 ? 3.085 11.330 1.856 1.00 96.56 170 PRO A O 1
ATOM 1248 N N . GLY A 1 171 ? 4.871 11.896 3.106 1.00 93.88 171 GLY A N 1
ATOM 1249 C CA . GLY A 1 171 ? 4.109 12.272 4.302 1.00 93.88 171 GLY A CA 1
ATOM 1250 C C . GLY A 1 171 ? 3.629 11.096 5.162 1.00 93.88 171 GLY A C 1
ATOM 1251 O O . GLY A 1 171 ? 2.768 11.298 6.007 1.00 93.88 171 GLY A O 1
ATOM 1252 N N . VAL A 1 172 ? 4.124 9.867 4.954 1.00 95.81 172 VAL A N 1
ATOM 1253 C CA . VAL A 1 172 ? 3.706 8.716 5.774 1.00 95.81 172 VAL A CA 1
ATOM 1254 C C . VAL A 1 172 ? 4.152 8.850 7.235 1.00 95.81 172 VAL A C 1
ATOM 1256 O O . VAL A 1 172 ? 5.263 9.294 7.528 1.00 95.81 172 VAL A O 1
ATOM 1259 N N . ASP A 1 173 ? 3.296 8.404 8.152 1.00 95.75 173 ASP A N 1
ATOM 1260 C CA . ASP A 1 173 ? 3.612 8.286 9.573 1.00 95.75 173 ASP A CA 1
ATOM 1261 C C . ASP A 1 173 ? 4.553 7.089 9.834 1.00 95.75 173 ASP A C 1
ATOM 1263 O O . ASP A 1 173 ? 4.229 5.927 9.569 1.00 95.75 173 ASP A O 1
ATOM 1267 N N . GLU A 1 174 ? 5.758 7.377 10.332 1.00 96.06 174 GLU A N 1
ATOM 1268 C CA . GLU A 1 174 ? 6.817 6.380 10.541 1.00 96.06 174 GLU A CA 1
ATOM 1269 C C . GLU A 1 174 ? 6.500 5.383 11.665 1.00 96.06 174 GLU A C 1
ATOM 1271 O O . GLU A 1 174 ? 6.848 4.203 11.556 1.00 96.06 174 GLU A O 1
ATOM 1276 N N . ASP A 1 175 ? 5.811 5.826 12.720 1.00 97.00 175 ASP A N 1
ATOM 1277 C CA . ASP A 1 175 ? 5.431 4.969 13.845 1.00 97.00 175 ASP A CA 1
ATOM 1278 C C . ASP A 1 175 ? 4.384 3.934 13.398 1.00 97.00 175 ASP A C 1
ATOM 1280 O O . ASP A 1 175 ? 4.497 2.750 13.721 1.00 97.00 175 ASP A O 1
ATOM 1284 N N . THR A 1 176 ? 3.444 4.340 12.542 1.00 97.06 176 THR A N 1
ATOM 1285 C CA . THR A 1 176 ? 2.458 3.476 11.877 1.00 97.06 176 THR A CA 1
ATOM 1286 C C . THR A 1 176 ? 3.128 2.425 10.989 1.00 97.06 176 THR A C 1
ATOM 1288 O O . THR A 1 176 ? 2.793 1.240 11.061 1.00 97.06 176 THR A O 1
ATOM 1291 N N . VAL A 1 177 ? 4.118 2.812 10.173 1.00 98.00 177 VAL A N 1
ATOM 1292 C CA . VAL A 1 177 ? 4.867 1.854 9.336 1.00 98.00 177 VAL A CA 1
ATOM 1293 C C . VAL A 1 177 ? 5.685 0.885 10.198 1.00 98.00 177 VAL A C 1
ATOM 1295 O O . VAL A 1 177 ? 5.766 -0.306 9.881 1.00 98.00 177 VAL A O 1
ATOM 1298 N N . SER A 1 178 ? 6.269 1.364 11.298 1.00 97.75 178 SER A N 1
ATOM 1299 C CA . SER A 1 178 ? 7.010 0.551 12.269 1.00 97.75 178 SER A CA 1
ATOM 1300 C C . SER A 1 178 ? 6.109 -0.467 12.984 1.00 97.75 178 SER A C 1
ATOM 1302 O O . SER A 1 178 ? 6.470 -1.645 13.088 1.00 97.75 178 SER A O 1
ATOM 1304 N N . ALA A 1 179 ? 4.907 -0.051 13.398 1.00 96.75 179 ALA A N 1
ATOM 1305 C CA . ALA A 1 179 ? 3.894 -0.916 13.999 1.00 96.75 179 ALA A CA 1
ATOM 1306 C C . ALA A 1 179 ? 3.467 -2.030 13.030 1.00 96.75 179 ALA A C 1
ATOM 1308 O O . ALA A 1 179 ? 3.679 -3.206 13.324 1.00 96.75 179 ALA A O 1
ATOM 1309 N N . LEU A 1 180 ? 3.015 -1.676 11.820 1.00 97.44 180 LEU A N 1
ATOM 1310 C CA . LEU A 1 180 ? 2.621 -2.637 10.778 1.00 97.44 180 LEU A CA 1
ATOM 1311 C C . LEU A 1 180 ? 3.758 -3.617 10.422 1.00 97.44 180 LEU A C 1
ATOM 1313 O O . LEU A 1 180 ? 3.528 -4.814 10.253 1.00 97.44 180 LEU A O 1
ATOM 1317 N N . THR A 1 181 ? 5.007 -3.139 10.347 1.00 97.31 181 THR A N 1
ATOM 1318 C CA . THR A 1 181 ? 6.198 -3.985 10.117 1.00 97.31 181 THR A CA 1
ATOM 1319 C C . THR A 1 181 ? 6.399 -5.013 11.236 1.00 97.31 181 THR A C 1
ATOM 1321 O O . THR A 1 181 ? 6.774 -6.164 10.973 1.00 97.31 181 THR A O 1
ATOM 1324 N N . SER A 1 182 ? 6.160 -4.597 12.481 1.00 95.50 182 SER A N 1
ATOM 1325 C CA . SER A 1 182 ? 6.301 -5.436 13.671 1.00 95.50 182 SER A CA 1
ATOM 1326 C C . SER A 1 182 ? 5.191 -6.482 13.731 1.00 95.50 182 SER A C 1
ATOM 1328 O O . SER A 1 182 ? 5.495 -7.670 13.812 1.00 95.50 182 SER A O 1
ATOM 1330 N N . GLU A 1 183 ? 3.928 -6.082 13.553 1.00 93.69 183 GLU A N 1
ATOM 1331 C CA . GLU A 1 183 ? 2.792 -7.010 13.525 1.00 93.69 183 GLU A CA 1
ATOM 1332 C C . GLU A 1 183 ? 2.929 -8.068 12.418 1.00 93.69 183 GLU A C 1
ATOM 1334 O O . GLU A 1 183 ? 2.737 -9.256 12.674 1.00 93.69 183 GLU A O 1
ATOM 1339 N N . ILE A 1 184 ? 3.326 -7.681 11.194 1.00 95.38 184 ILE A N 1
ATOM 1340 C CA . ILE A 1 184 ? 3.563 -8.640 10.097 1.00 95.38 184 ILE A CA 1
ATOM 1341 C C . ILE A 1 184 ? 4.567 -9.718 10.530 1.00 95.38 184 ILE A C 1
ATOM 1343 O O . ILE A 1 184 ? 4.376 -10.897 10.224 1.00 95.38 184 ILE A O 1
ATOM 1347 N N . SER A 1 185 ? 5.615 -9.319 11.255 1.00 93.88 185 SER A N 1
ATOM 1348 C CA . SER A 1 185 ? 6.664 -10.218 11.745 1.00 93.88 185 SER A CA 1
ATOM 1349 C C . SER A 1 185 ? 6.163 -11.116 12.886 1.00 93.88 185 SER A C 1
ATOM 1351 O O . SER A 1 185 ? 6.394 -12.326 12.868 1.00 93.88 185 SER A O 1
ATOM 1353 N N . ASP A 1 186 ? 5.408 -10.555 13.833 1.00 91.12 186 ASP A N 1
ATOM 1354 C CA . ASP A 1 186 ? 4.830 -11.259 14.989 1.00 91.12 186 ASP A CA 1
ATOM 1355 C C . ASP A 1 186 ? 3.683 -12.221 14.618 1.00 91.12 186 ASP A C 1
ATOM 1357 O O . ASP A 1 186 ? 3.276 -13.060 15.430 1.00 91.12 186 ASP A O 1
ATOM 1361 N N . ARG A 1 187 ? 3.154 -12.124 13.392 1.00 91.00 187 ARG A N 1
ATOM 1362 C CA . ARG A 1 187 ? 2.139 -13.029 12.816 1.00 91.00 187 ARG A CA 1
ATOM 1363 C C . ARG A 1 187 ? 2.710 -14.010 11.778 1.00 91.00 187 ARG A C 1
ATOM 1365 O O . ARG A 1 187 ? 1.946 -14.678 11.078 1.00 91.00 187 ARG A O 1
ATOM 1372 N N . GLY A 1 188 ? 4.042 -14.120 11.699 1.00 90.56 188 GLY A N 1
ATOM 1373 C CA . GLY A 1 188 ? 4.761 -15.128 10.902 1.00 90.56 188 GLY A CA 1
ATOM 1374 C C . GLY A 1 188 ? 5.128 -14.715 9.472 1.00 90.56 188 GLY A C 1
ATOM 1375 O O . GLY A 1 188 ? 5.774 -15.480 8.747 1.00 90.56 188 GLY A O 1
ATOM 1376 N N . GLY A 1 189 ? 4.749 -13.503 9.061 1.00 94.75 189 GLY A N 1
ATOM 1377 C CA . GLY A 1 189 ? 5.155 -12.914 7.791 1.00 94.75 189 GLY A CA 1
ATOM 1378 C C . GLY A 1 189 ? 6.603 -12.422 7.814 1.00 94.75 189 GLY A C 1
ATOM 1379 O O . GLY A 1 189 ? 7.234 -12.281 8.860 1.00 94.75 189 GLY A O 1
ATOM 1380 N N . SER A 1 190 ? 7.159 -12.138 6.635 1.00 96.31 190 SER A N 1
ATOM 1381 C CA . SER A 1 190 ? 8.510 -11.579 6.513 1.00 96.31 190 SER A CA 1
ATOM 1382 C C . SER A 1 190 ? 8.543 -10.372 5.582 1.00 96.31 190 SER A C 1
ATOM 1384 O O . SER A 1 190 ? 8.271 -10.491 4.385 1.00 96.31 190 SER A O 1
ATOM 1386 N N . VAL A 1 191 ? 8.910 -9.206 6.120 1.00 97.62 191 VAL A N 1
ATOM 1387 C CA . VAL A 1 191 ? 9.086 -7.986 5.322 1.00 97.62 191 VAL A CA 1
ATOM 1388 C C . VAL A 1 191 ? 10.393 -8.064 4.525 1.00 97.62 191 VAL A C 1
ATOM 1390 O O . VAL A 1 191 ? 11.479 -8.195 5.092 1.00 97.62 191 VAL A O 1
ATOM 1393 N N . THR A 1 192 ? 10.314 -8.000 3.192 1.00 97.56 192 THR A N 1
ATOM 1394 C CA . THR A 1 192 ? 11.490 -8.161 2.315 1.00 97.56 192 THR A CA 1
ATOM 1395 C C . THR A 1 192 ? 12.329 -6.888 2.225 1.00 97.56 192 THR A C 1
ATOM 1397 O O . THR A 1 192 ? 13.565 -6.954 2.259 1.00 97.56 192 THR A O 1
ATOM 1400 N N . ALA A 1 193 ? 11.643 -5.751 2.094 1.00 97.75 193 ALA A N 1
ATOM 1401 C CA . ALA A 1 193 ? 12.143 -4.383 2.117 1.00 97.75 193 ALA A CA 1
ATOM 1402 C C . ALA A 1 193 ? 10.975 -3.389 2.217 1.00 97.75 193 ALA A C 1
ATOM 1404 O O . ALA A 1 193 ? 9.817 -3.737 1.968 1.00 97.75 193 ALA A O 1
ATOM 1405 N N . ARG A 1 194 ? 11.337 -2.139 2.515 1.00 98.19 194 ARG A N 1
ATOM 1406 C CA . ARG A 1 194 ? 10.499 -0.955 2.329 1.00 98.19 194 ARG A CA 1
ATOM 1407 C C . ARG A 1 194 ? 10.920 -0.229 1.047 1.00 98.19 194 ARG A C 1
ATOM 1409 O O . ARG A 1 194 ? 12.110 -0.231 0.707 1.00 98.19 194 ARG A O 1
ATOM 1416 N N . TYR A 1 195 ? 9.952 0.363 0.357 1.00 98.50 195 TYR A N 1
ATOM 1417 C CA . TYR A 1 195 ? 10.123 1.133 -0.871 1.00 98.50 195 TYR A CA 1
ATOM 1418 C C . TYR A 1 195 ? 9.347 2.449 -0.777 1.00 98.50 195 TYR A C 1
ATOM 1420 O O . TYR A 1 195 ? 8.126 2.459 -0.917 1.00 98.50 195 TYR A O 1
ATOM 1428 N N . ASP A 1 196 ? 10.053 3.553 -0.557 1.00 98.25 196 ASP A N 1
ATOM 1429 C CA . ASP A 1 196 ? 9.449 4.883 -0.503 1.00 98.25 196 ASP A CA 1
ATOM 1430 C C . ASP A 1 196 ? 9.248 5.425 -1.918 1.00 98.25 196 ASP A C 1
ATOM 1432 O O . ASP A 1 196 ? 10.222 5.620 -2.651 1.00 98.25 196 ASP A O 1
ATOM 1436 N N . LEU A 1 197 ? 7.994 5.659 -2.301 1.00 98.12 197 LEU A N 1
ATOM 1437 C CA . LEU A 1 197 ? 7.632 6.409 -3.498 1.00 98.12 197 LEU A CA 1
ATOM 1438 C C . LEU A 1 197 ? 7.828 7.898 -3.221 1.00 98.12 197 LEU A C 1
ATOM 1440 O O . LEU A 1 197 ? 7.474 8.399 -2.155 1.00 98.12 197 LEU A O 1
ATOM 1444 N N . LEU A 1 198 ? 8.401 8.604 -4.187 1.00 97.06 198 LEU A N 1
ATOM 1445 C CA . LEU A 1 198 ? 8.742 10.016 -4.057 1.00 97.06 198 LEU A CA 1
ATOM 1446 C C . LEU A 1 198 ? 7.681 10.895 -4.729 1.00 97.06 198 LEU A C 1
ATOM 1448 O O . LEU A 1 198 ? 7.010 10.460 -5.666 1.00 97.06 198 LEU A O 1
ATOM 1452 N N . ASP A 1 199 ? 7.564 12.147 -4.281 1.00 95.38 199 ASP A N 1
ATOM 1453 C CA . ASP A 1 199 ? 6.623 13.143 -4.827 1.00 95.38 199 ASP A CA 1
ATOM 1454 C C . ASP A 1 199 ? 6.730 13.275 -6.357 1.00 95.38 199 ASP A C 1
ATOM 1456 O O . ASP A 1 199 ? 5.721 13.285 -7.059 1.00 95.38 199 ASP A O 1
ATOM 1460 N N . THR A 1 200 ? 7.951 13.209 -6.902 1.00 95.31 200 THR A N 1
ATOM 1461 C CA . THR A 1 200 ? 8.221 13.149 -8.347 1.00 95.31 200 THR A CA 1
ATOM 1462 C C . THR A 1 200 ? 7.336 12.129 -9.075 1.00 95.31 200 THR A C 1
ATOM 1464 O O . THR A 1 200 ? 6.887 12.389 -10.191 1.00 95.31 200 THR A O 1
ATOM 1467 N N . LEU A 1 201 ? 7.085 10.965 -8.465 1.00 96.12 201 LEU A N 1
ATOM 1468 C CA . LEU A 1 201 ? 6.258 9.899 -9.020 1.00 96.12 201 LEU A CA 1
ATOM 1469 C C . LEU A 1 201 ? 4.767 10.103 -8.731 1.00 96.12 201 LEU A C 1
ATOM 1471 O O . LEU A 1 201 ? 3.959 9.941 -9.644 1.00 96.12 201 LEU A O 1
ATOM 1475 N N . VAL A 1 202 ? 4.405 10.409 -7.481 1.00 95.56 202 VAL A N 1
ATOM 1476 C CA . VAL A 1 202 ? 3.012 10.314 -6.997 1.00 95.56 202 VAL A CA 1
ATOM 1477 C C . VAL A 1 202 ? 2.267 11.652 -6.891 1.00 95.56 202 VAL A C 1
ATOM 1479 O O . VAL A 1 202 ? 1.049 11.651 -6.753 1.00 95.56 202 VAL A O 1
ATOM 1482 N N . GLY A 1 203 ? 2.958 12.785 -7.031 1.00 90.12 203 GLY A N 1
ATOM 1483 C CA . GLY A 1 203 ? 2.386 14.139 -7.071 1.00 90.12 203 GLY A CA 1
ATOM 1484 C C . GLY A 1 203 ? 1.940 14.605 -8.469 1.00 90.12 203 GLY A C 1
ATOM 1485 O O . GLY A 1 203 ? 1.747 15.796 -8.698 1.00 90.12 203 GLY A O 1
ATOM 1486 N N . GLY A 1 204 ? 1.851 13.696 -9.451 1.00 86.25 204 GLY A N 1
ATOM 1487 C CA . GLY A 1 204 ? 1.278 13.945 -10.790 1.00 86.25 204 GLY A CA 1
ATOM 1488 C C . GLY A 1 204 ? 2.034 14.899 -11.730 1.00 86.25 204 GLY A C 1
ATOM 1489 O O . GLY A 1 204 ? 1.684 15.018 -12.904 1.00 86.25 204 GLY A O 1
ATOM 1490 N N . SER A 1 205 ? 3.093 15.561 -11.265 1.00 87.69 205 SER A N 1
ATOM 1491 C CA . SER A 1 205 ? 3.804 16.609 -12.013 1.00 87.69 205 SER A CA 1
ATOM 1492 C C . SER A 1 205 ? 4.787 16.087 -13.078 1.00 87.69 205 SER A C 1
ATOM 1494 O O . SER A 1 205 ? 5.102 16.805 -14.032 1.00 87.69 205 SER A O 1
ATOM 1496 N N . SER A 1 206 ? 5.248 14.834 -12.968 1.00 92.62 206 SER A N 1
ATOM 1497 C CA . SER A 1 206 ? 6.373 14.300 -13.764 1.00 92.62 206 SER A CA 1
ATOM 1498 C C . SER A 1 206 ? 5.993 13.318 -14.883 1.00 92.62 206 SER A C 1
ATOM 1500 O O . SER A 1 206 ? 6.834 12.520 -15.306 1.00 92.62 206 SER A O 1
ATOM 1502 N N . THR A 1 207 ? 4.765 13.361 -15.413 1.00 94.69 207 THR A N 1
ATOM 1503 C CA . THR A 1 207 ? 4.246 12.391 -16.408 1.00 94.69 207 THR A CA 1
ATOM 1504 C C . THR A 1 207 ? 5.200 12.117 -17.582 1.00 94.69 207 THR A C 1
ATOM 1506 O O . THR A 1 207 ? 5.361 10.972 -17.994 1.00 94.69 207 THR A O 1
ATOM 1509 N N . SER A 1 208 ? 5.878 13.147 -18.105 1.00 96.56 208 SER A N 1
ATOM 1510 C CA . S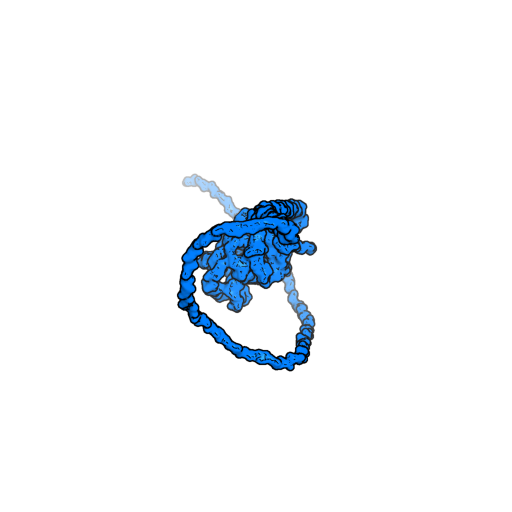ER A 1 208 ? 6.835 13.022 -19.223 1.00 96.56 208 SER A CA 1
ATOM 1511 C C . SER A 1 208 ? 8.080 12.194 -18.867 1.00 96.56 208 SER A C 1
ATOM 1513 O O . SER A 1 208 ? 8.531 11.358 -19.655 1.00 96.56 208 SER A O 1
ATOM 1515 N N . LEU A 1 209 ? 8.616 12.385 -17.657 1.00 96.62 209 LEU A N 1
ATOM 1516 C CA . LEU A 1 209 ? 9.737 11.606 -17.126 1.00 96.62 209 LEU A CA 1
ATOM 1517 C C . LEU A 1 209 ? 9.297 10.155 -16.898 1.00 96.62 209 LEU A C 1
ATOM 1519 O O . LEU A 1 209 ? 9.980 9.234 -17.346 1.00 96.62 209 LEU A O 1
ATOM 1523 N N . VAL A 1 210 ? 8.126 9.959 -16.283 1.00 96.75 210 VAL A N 1
ATOM 1524 C CA . VAL A 1 210 ? 7.539 8.636 -16.018 1.00 96.75 210 VAL A CA 1
ATOM 1525 C C . VAL A 1 210 ? 7.311 7.847 -17.313 1.00 96.75 210 VAL A C 1
ATOM 1527 O O . VAL A 1 210 ? 7.680 6.674 -17.387 1.00 96.75 210 VAL A O 1
ATOM 1530 N N . ASP A 1 211 ? 6.766 8.474 -18.360 1.00 96.75 211 ASP A N 1
ATOM 1531 C CA . ASP A 1 211 ? 6.520 7.808 -19.644 1.00 96.75 211 ASP A CA 1
ATOM 1532 C C . ASP A 1 211 ? 7.814 7.489 -20.405 1.00 96.75 211 ASP A C 1
ATOM 1534 O O . ASP A 1 211 ? 7.960 6.388 -20.945 1.00 96.75 211 ASP A O 1
ATOM 1538 N N . THR A 1 212 ? 8.782 8.413 -20.390 1.00 97.00 212 THR A N 1
ATOM 1539 C CA . THR A 1 212 ? 10.100 8.213 -21.014 1.00 97.00 212 THR A CA 1
ATOM 1540 C C . THR A 1 212 ? 10.836 7.048 -20.355 1.00 97.00 212 THR A C 1
ATOM 1542 O O . THR A 1 212 ? 11.276 6.124 -21.044 1.00 97.00 212 THR A O 1
ATOM 1545 N N . LEU A 1 213 ? 10.918 7.045 -19.019 1.00 97.19 213 LEU A N 1
ATOM 1546 C CA . LEU A 1 213 ? 11.575 5.987 -18.254 1.00 97.19 213 LEU A CA 1
ATOM 1547 C C . LEU A 1 213 ? 10.854 4.646 -18.420 1.00 97.19 213 LEU A C 1
ATOM 1549 O O . LEU A 1 213 ? 11.495 3.626 -18.675 1.00 97.19 213 LEU A O 1
ATOM 1553 N N . GLY A 1 214 ? 9.521 4.649 -18.332 1.00 96.06 214 GLY A N 1
ATOM 1554 C CA . GLY A 1 214 ? 8.706 3.455 -18.520 1.00 96.06 214 GLY A CA 1
ATOM 1555 C C . GLY A 1 214 ? 8.904 2.837 -19.905 1.00 96.06 214 GLY A C 1
ATOM 1556 O O . GLY A 1 214 ? 9.121 1.633 -20.023 1.00 96.06 214 GLY A O 1
ATOM 1557 N N . THR A 1 215 ? 8.910 3.653 -20.959 1.00 95.88 215 THR A N 1
ATOM 1558 C CA . THR A 1 215 ? 9.155 3.200 -22.339 1.00 95.88 215 THR A CA 1
ATOM 1559 C C . THR A 1 215 ? 10.580 2.662 -22.522 1.00 95.88 215 THR A C 1
ATOM 1561 O O . THR A 1 215 ? 10.784 1.622 -23.157 1.00 95.88 215 THR A O 1
ATOM 1564 N N . GLN A 1 216 ? 11.580 3.318 -21.924 1.00 96.12 216 GLN A N 1
ATOM 1565 C CA . GLN A 1 216 ? 12.969 2.859 -21.964 1.00 96.12 216 GLN A CA 1
ATOM 1566 C C . GLN A 1 216 ? 13.168 1.531 -21.217 1.00 96.12 216 GLN A C 1
ATOM 1568 O O . GLN A 1 216 ? 13.941 0.689 -21.671 1.00 96.12 216 GLN A O 1
ATOM 1573 N N . LEU A 1 217 ? 12.485 1.311 -20.093 1.00 95.62 217 LEU A N 1
ATOM 1574 C CA . LEU A 1 217 ? 12.562 0.049 -19.354 1.00 95.62 217 LEU A CA 1
ATOM 1575 C C . LEU A 1 217 ? 11.832 -1.083 -20.084 1.00 95.62 217 LEU A C 1
ATOM 1577 O O . LEU A 1 217 ? 12.394 -2.162 -20.239 1.00 95.62 217 LEU A O 1
ATOM 1581 N N . VAL A 1 218 ? 10.635 -0.838 -20.628 1.00 95.12 218 VAL A N 1
ATOM 1582 C CA . VAL A 1 218 ? 9.877 -1.864 -21.373 1.00 95.12 218 VAL A CA 1
ATOM 1583 C C . VAL A 1 218 ? 10.609 -2.352 -22.628 1.00 95.12 218 VAL A C 1
ATOM 1585 O O . VAL A 1 218 ? 10.455 -3.512 -22.997 1.00 95.12 218 VAL A O 1
ATOM 1588 N N . THR A 1 219 ? 11.447 -1.529 -23.265 1.00 93.62 219 THR A N 1
ATOM 1589 C CA . THR A 1 219 ? 12.269 -1.977 -24.411 1.00 93.62 219 THR A CA 1
ATOM 1590 C C . THR A 1 219 ? 13.490 -2.823 -24.023 1.00 93.62 219 THR A C 1
ATOM 1592 O O . THR A 1 219 ? 14.096 -3.428 -24.906 1.00 93.62 219 THR A O 1
ATOM 1595 N N . GLN A 1 220 ? 13.840 -2.897 -22.734 1.00 91.94 220 GLN A N 1
ATOM 1596 C CA . GLN A 1 220 ? 14.916 -3.749 -22.203 1.00 91.94 220 GLN A CA 1
ATOM 1597 C C . GLN A 1 220 ? 14.410 -5.091 -21.649 1.00 91.94 220 GLN A C 1
ATOM 1599 O O . GLN A 1 220 ? 15.219 -5.988 -21.431 1.00 91.94 220 GLN A O 1
ATOM 1604 N N . LEU A 1 221 ? 13.100 -5.226 -21.422 1.00 92.62 221 LEU A N 1
ATOM 1605 C CA . LEU A 1 221 ? 12.465 -6.431 -20.883 1.00 92.62 221 LEU A CA 1
ATOM 1606 C C . LEU A 1 221 ? 12.004 -7.388 -21.988 1.00 92.62 221 LEU A C 1
ATOM 1608 O O . LEU A 1 221 ? 11.753 -6.985 -23.127 1.00 92.62 221 LEU A O 1
ATOM 1612 N N . ASP A 1 222 ? 11.806 -8.654 -21.619 1.00 89.81 222 ASP A N 1
ATOM 1613 C CA . ASP A 1 222 ? 11.192 -9.646 -22.500 1.00 89.81 222 ASP A CA 1
ATOM 1614 C C . ASP A 1 222 ? 9.774 -9.224 -22.929 1.00 89.81 222 ASP A C 1
ATOM 1616 O O . ASP A 1 222 ? 8.963 -8.714 -22.143 1.00 89.81 222 ASP A O 1
ATOM 1620 N N . ALA A 1 223 ? 9.460 -9.457 -24.205 1.00 85.00 223 ALA A N 1
ATOM 1621 C CA . ALA A 1 223 ? 8.216 -9.006 -24.816 1.00 85.00 223 ALA A CA 1
ATOM 1622 C C . ALA A 1 223 ? 6.981 -9.640 -24.149 1.00 85.00 223 ALA A C 1
ATOM 1624 O O . ALA A 1 223 ? 6.818 -10.858 -24.144 1.00 85.00 223 ALA A O 1
ATOM 1625 N N . GLY A 1 224 ? 6.077 -8.792 -23.649 1.00 85.12 224 GLY A N 1
ATOM 1626 C CA . GLY A 1 224 ? 4.858 -9.213 -22.950 1.00 85.12 224 GLY A CA 1
ATOM 1627 C C . GLY A 1 224 ? 4.965 -9.227 -21.421 1.00 85.12 224 GLY A C 1
ATOM 1628 O O . GLY A 1 224 ? 3.953 -9.455 -20.771 1.00 85.12 224 GLY A O 1
ATOM 1629 N N . THR A 1 225 ? 6.138 -8.931 -20.846 1.00 89.56 225 THR A N 1
ATOM 1630 C CA . THR A 1 225 ? 6.313 -8.810 -19.383 1.00 89.56 225 THR A CA 1
ATOM 1631 C C . THR A 1 225 ? 5.566 -7.603 -18.797 1.00 89.56 225 THR A C 1
ATOM 1633 O O . THR A 1 225 ? 5.117 -7.647 -17.660 1.00 89.56 225 THR A O 1
ATOM 1636 N N . VAL A 1 226 ? 5.431 -6.521 -19.569 1.00 94.00 226 VAL A N 1
ATOM 1637 C CA . VAL A 1 226 ? 4.765 -5.259 -19.196 1.00 94.00 226 VAL A CA 1
ATOM 1638 C C . VAL A 1 226 ? 3.948 -4.779 -20.398 1.00 94.00 226 VAL A C 1
ATOM 1640 O O . VAL A 1 226 ? 4.387 -4.935 -21.544 1.00 94.00 226 VAL A O 1
ATOM 1643 N N . ASP A 1 227 ? 2.772 -4.185 -20.176 1.00 91.50 227 ASP A N 1
ATOM 1644 C CA . ASP A 1 227 ? 1.952 -3.667 -21.272 1.00 91.50 227 ASP A CA 1
ATOM 1645 C C . ASP A 1 227 ? 2.486 -2.322 -21.788 1.00 91.50 227 ASP A C 1
ATOM 1647 O O . ASP A 1 227 ? 2.352 -1.252 -21.185 1.00 91.50 227 ASP A O 1
ATOM 1651 N N . LYS A 1 228 ? 3.063 -2.373 -22.988 1.00 88.69 228 LYS A N 1
ATOM 1652 C CA . LYS A 1 228 ? 3.526 -1.201 -23.739 1.00 88.69 228 LYS A CA 1
ATOM 1653 C C . LYS A 1 228 ? 2.404 -0.235 -24.155 1.00 88.69 228 LYS A C 1
ATOM 1655 O O . LYS A 1 228 ? 2.715 0.875 -24.571 1.00 88.69 228 LYS A O 1
ATOM 1660 N N . ASN A 1 229 ? 1.134 -0.646 -24.094 1.00 90.00 229 ASN A N 1
ATOM 1661 C CA . ASN A 1 229 ? -0.022 0.182 -24.460 1.00 90.00 229 ASN A CA 1
ATOM 1662 C C . ASN A 1 229 ? -0.750 0.773 -23.242 1.00 90.00 229 ASN A C 1
ATOM 1664 O O . ASN A 1 229 ? -1.630 1.613 -23.422 1.00 90.00 229 ASN A O 1
ATOM 1668 N N . ALA A 1 230 ? -0.380 0.373 -22.019 1.00 93.38 230 ALA A N 1
ATOM 1669 C CA . ALA A 1 230 ? -0.903 0.962 -20.791 1.00 93.38 230 ALA A CA 1
ATOM 1670 C C . ALA A 1 230 ? -0.641 2.482 -20.734 1.00 93.38 230 ALA A C 1
ATOM 1672 O O . ALA A 1 230 ? 0.258 2.993 -21.414 1.00 93.38 230 ALA A O 1
ATOM 1673 N N . SER A 1 231 ? -1.382 3.211 -19.896 1.00 94.50 231 SER A N 1
ATOM 1674 C CA . SER A 1 231 ? -1.042 4.605 -19.582 1.00 94.50 231 SER A CA 1
ATOM 1675 C C . SER A 1 231 ? 0.296 4.680 -18.836 1.00 94.50 231 SER A C 1
ATOM 1677 O O . SER A 1 231 ? 0.743 3.695 -18.247 1.00 94.50 231 SER A O 1
ATOM 1679 N N . SER A 1 232 ? 0.952 5.840 -18.851 1.00 95.88 232 SER A N 1
ATOM 1680 C CA . SER A 1 232 ? 2.300 6.019 -18.292 1.00 95.88 232 SER A CA 1
ATOM 1681 C C . SER A 1 232 ? 2.395 5.604 -16.815 1.00 95.88 232 SER A C 1
ATOM 1683 O O . SER A 1 232 ? 3.323 4.888 -16.439 1.00 95.88 232 SER A O 1
ATOM 1685 N N . TYR A 1 233 ? 1.391 5.959 -16.004 1.00 97.00 233 TYR A N 1
ATOM 1686 C CA . TYR A 1 233 ? 1.329 5.599 -14.583 1.00 97.00 233 TYR A CA 1
ATOM 1687 C C . TYR A 1 233 ? 0.967 4.126 -14.326 1.00 97.00 233 TYR A C 1
ATOM 1689 O O . TYR A 1 233 ? 1.547 3.506 -13.438 1.00 97.00 233 TYR A O 1
ATOM 1697 N N . VAL A 1 234 ? 0.118 3.504 -15.155 1.00 97.50 234 VAL A N 1
ATOM 1698 C CA . VAL A 1 234 ? -0.099 2.045 -15.076 1.00 97.50 234 VAL A CA 1
ATOM 1699 C C . VAL A 1 234 ? 1.172 1.291 -15.487 1.00 97.50 234 VAL A C 1
ATOM 1701 O O . VAL A 1 234 ? 1.551 0.318 -14.839 1.00 97.50 234 VAL A O 1
ATOM 1704 N N . ARG A 1 235 ? 1.895 1.762 -16.513 1.00 97.75 235 ARG A N 1
ATOM 1705 C CA . ARG A 1 235 ? 3.154 1.156 -16.980 1.00 97.75 235 ARG A CA 1
ATOM 1706 C C . ARG A 1 235 ? 4.255 1.225 -15.923 1.00 97.75 235 ARG A C 1
ATOM 1708 O O . ARG A 1 235 ? 4.948 0.233 -15.709 1.00 97.75 235 ARG A O 1
ATOM 1715 N N . ILE A 1 236 ? 4.421 2.371 -15.255 1.00 97.88 236 ILE A N 1
ATOM 1716 C CA . ILE A 1 236 ? 5.408 2.496 -14.174 1.00 97.88 236 ILE A CA 1
ATOM 1717 C C . ILE A 1 236 ? 4.978 1.704 -12.934 1.00 97.88 236 ILE A C 1
ATOM 1719 O O . ILE A 1 236 ? 5.835 1.104 -12.294 1.00 97.88 236 ILE A O 1
ATOM 1723 N N . GLY A 1 237 ? 3.672 1.595 -12.658 1.00 98.00 237 GLY A N 1
ATOM 1724 C CA . GLY A 1 237 ? 3.126 0.689 -11.646 1.00 98.00 237 GLY A CA 1
ATOM 1725 C C . GLY A 1 237 ? 3.450 -0.780 -11.934 1.00 98.00 237 GLY A C 1
ATOM 1726 O O . GLY A 1 237 ? 3.902 -1.494 -11.046 1.00 98.00 237 GLY A O 1
ATOM 1727 N N . GLN A 1 238 ? 3.323 -1.224 -13.187 1.00 98.06 238 GLN A N 1
ATOM 1728 C CA . GLN A 1 238 ? 3.724 -2.572 -13.615 1.00 98.06 238 GLN A CA 1
ATOM 1729 C C . GLN A 1 238 ? 5.235 -2.802 -13.464 1.00 98.06 238 GLN A C 1
ATOM 1731 O O . GLN A 1 238 ? 5.658 -3.861 -13.003 1.00 98.06 238 GLN A O 1
ATOM 1736 N N . LEU A 1 239 ? 6.067 -1.809 -13.790 1.00 98.06 239 LEU A N 1
ATOM 1737 C CA . LEU A 1 239 ? 7.517 -1.884 -13.580 1.00 98.06 239 LEU A CA 1
ATOM 1738 C C . LEU A 1 239 ? 7.884 -1.915 -12.088 1.00 98.06 239 LEU A C 1
ATOM 1740 O O . LEU A 1 239 ? 8.725 -2.716 -11.685 1.00 98.06 239 LEU A O 1
ATOM 1744 N N . LEU A 1 240 ? 7.226 -1.104 -11.257 1.00 98.25 240 LEU A N 1
ATOM 1745 C CA . LEU A 1 240 ? 7.365 -1.124 -9.801 1.00 98.25 240 LEU A CA 1
ATOM 1746 C C . LEU A 1 240 ? 6.943 -2.486 -9.232 1.00 98.25 240 LEU A C 1
ATOM 1748 O O . LEU A 1 240 ? 7.694 -3.089 -8.471 1.00 98.25 240 LEU A O 1
ATOM 1752 N N . GLY A 1 241 ? 5.796 -3.017 -9.660 1.00 97.50 241 GLY A N 1
ATOM 1753 C CA . GLY A 1 241 ? 5.312 -4.346 -9.291 1.00 97.50 241 GLY A CA 1
ATOM 1754 C C . GLY A 1 241 ? 6.305 -5.448 -9.662 1.00 97.50 241 GLY A C 1
ATOM 1755 O O . GLY A 1 241 ? 6.655 -6.265 -8.816 1.00 97.50 241 GLY A O 1
ATOM 1756 N N . LEU A 1 242 ? 6.861 -5.419 -10.876 1.00 96.75 242 LEU A N 1
ATOM 1757 C CA . LEU A 1 242 ? 7.935 -6.324 -11.300 1.00 96.75 242 LEU A CA 1
ATOM 1758 C C . LEU A 1 242 ? 9.212 -6.160 -10.450 1.00 96.75 242 LEU A C 1
ATOM 1760 O O . LEU A 1 242 ? 9.913 -7.137 -10.190 1.00 96.75 242 LEU A O 1
ATOM 1764 N N . ALA A 1 243 ? 9.503 -4.946 -9.977 1.00 97.44 243 ALA A N 1
ATOM 1765 C CA . ALA A 1 243 ? 10.658 -4.649 -9.138 1.00 97.44 243 ALA A CA 1
ATOM 1766 C C . ALA A 1 243 ? 10.501 -5.087 -7.668 1.00 97.44 243 ALA A C 1
ATOM 1768 O O . ALA A 1 243 ? 11.514 -5.377 -7.022 1.00 97.44 243 ALA A O 1
ATOM 1769 N N . ILE A 1 244 ? 9.285 -5.138 -7.11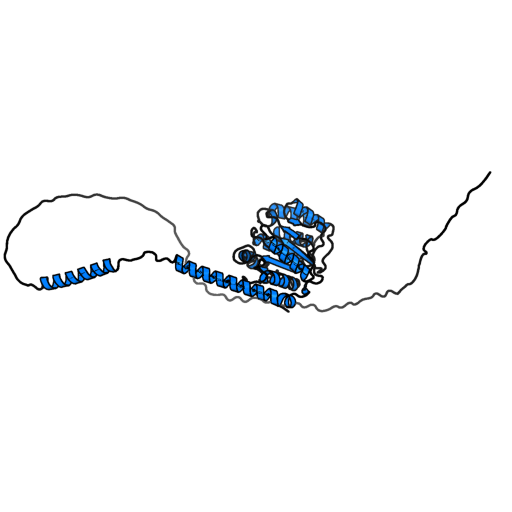3 1.00 98.12 244 ILE A N 1
ATOM 1770 C CA . ILE A 1 244 ? 9.061 -5.365 -5.669 1.00 98.12 244 ILE A CA 1
ATOM 1771 C C . ILE A 1 244 ? 8.258 -6.626 -5.340 1.00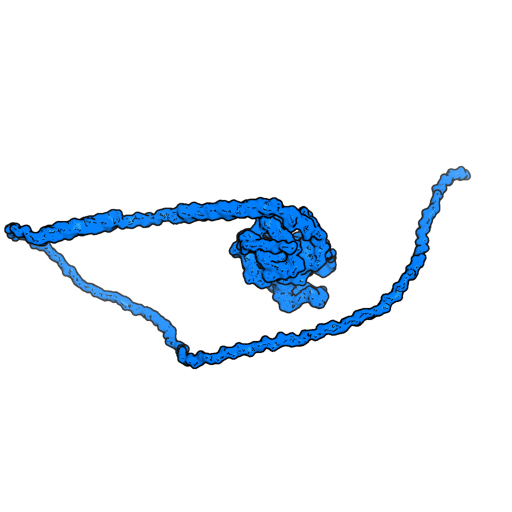 98.12 244 ILE A C 1
ATOM 1773 O O . ILE A 1 244 ? 8.450 -7.187 -4.263 1.00 98.12 244 ILE A O 1
ATOM 1777 N N . ALA A 1 245 ? 7.401 -7.093 -6.248 1.00 97.38 245 ALA A N 1
ATOM 1778 C CA . ALA A 1 245 ? 6.380 -8.105 -5.992 1.00 97.38 245 ALA A CA 1
ATOM 1779 C C . ALA A 1 245 ? 6.485 -9.307 -6.941 1.00 97.38 245 ALA A C 1
ATOM 1781 O O . ALA A 1 245 ? 7.116 -9.246 -7.993 1.00 97.38 245 ALA A O 1
ATOM 1782 N N . THR A 1 246 ? 5.900 -10.432 -6.558 1.00 96.38 246 THR A N 1
ATOM 1783 C CA . THR A 1 246 ? 5.805 -11.685 -7.317 1.00 96.38 246 THR A CA 1
ATOM 1784 C C . THR A 1 246 ? 4.527 -12.408 -6.893 1.00 96.38 246 THR A C 1
ATOM 1786 O O . THR A 1 246 ? 3.977 -12.119 -5.836 1.00 96.38 246 THR A O 1
ATOM 1789 N N . THR A 1 247 ? 4.059 -13.379 -7.673 1.00 95.06 247 THR A N 1
ATOM 1790 C CA . THR A 1 247 ? 2.905 -14.221 -7.311 1.00 95.06 247 THR A CA 1
ATOM 1791 C C . THR A 1 247 ? 3.272 -15.394 -6.390 1.00 95.06 247 THR A C 1
ATOM 1793 O O . THR A 1 247 ? 2.400 -16.121 -5.919 1.00 95.06 247 THR A O 1
ATOM 1796 N N . SER A 1 248 ? 4.563 -15.586 -6.097 1.00 94.69 248 SER A N 1
ATOM 1797 C CA . SER A 1 248 ? 5.056 -16.557 -5.112 1.00 94.69 248 SER A CA 1
ATOM 1798 C C . SER A 1 248 ? 4.936 -16.001 -3.690 1.00 94.69 248 SER A C 1
ATOM 1800 O O . SER A 1 248 ? 5.634 -15.046 -3.352 1.00 94.69 248 SER A O 1
ATOM 1802 N N . ALA A 1 249 ? 4.129 -16.627 -2.826 1.00 91.69 249 ALA A N 1
ATOM 1803 C CA . ALA A 1 249 ? 3.965 -16.211 -1.426 1.00 91.69 249 ALA A CA 1
ATOM 1804 C C . ALA A 1 249 ? 5.303 -16.149 -0.654 1.00 91.69 249 ALA A C 1
ATOM 1806 O O . ALA A 1 249 ? 5.563 -15.182 0.062 1.00 91.69 249 ALA A O 1
ATOM 1807 N N . GLN A 1 250 ? 6.209 -17.107 -0.886 1.00 93.31 250 GLN A N 1
ATOM 1808 C CA . GLN A 1 250 ? 7.558 -17.145 -0.288 1.00 93.31 250 GLN A CA 1
ATOM 1809 C C . GLN A 1 250 ? 8.529 -16.119 -0.907 1.00 93.31 250 GLN A C 1
ATOM 1811 O O . GLN A 1 250 ? 9.711 -16.083 -0.561 1.00 93.31 250 GLN A O 1
ATOM 1816 N N . GLY A 1 251 ? 8.054 -15.309 -1.851 1.00 95.31 251 GLY A N 1
ATOM 1817 C CA . GLY A 1 251 ? 8.849 -14.339 -2.579 1.00 95.31 251 GLY A CA 1
ATOM 1818 C C . GLY A 1 251 ? 9.699 -14.972 -3.678 1.00 95.31 251 GLY A C 1
ATOM 1819 O O . GLY A 1 251 ? 9.539 -16.137 -4.061 1.00 95.31 251 GLY A O 1
ATOM 1820 N N . THR A 1 252 ? 10.597 -14.179 -4.255 1.00 96.88 252 THR A N 1
ATOM 1821 C CA . THR A 1 252 ? 11.558 -14.612 -5.283 1.00 96.88 252 THR A CA 1
ATOM 1822 C C . THR A 1 252 ? 12.807 -13.736 -5.212 1.00 96.88 252 THR A C 1
ATOM 1824 O O . THR A 1 252 ? 12.709 -12.528 -5.007 1.00 96.88 252 THR A O 1
ATOM 1827 N N . ALA A 1 253 ? 14.002 -14.311 -5.362 1.00 96.31 253 ALA A N 1
ATOM 1828 C CA . ALA A 1 253 ? 15.235 -13.522 -5.375 1.00 96.31 253 ALA A CA 1
ATOM 1829 C C . ALA A 1 253 ? 15.224 -12.502 -6.530 1.00 96.31 253 ALA A C 1
ATOM 1831 O O . ALA A 1 253 ? 14.810 -12.836 -7.636 1.00 96.31 253 ALA A O 1
ATOM 1832 N N . ALA A 1 254 ? 15.705 -11.278 -6.287 1.00 95.12 254 ALA A N 1
ATOM 1833 C CA . ALA A 1 254 ? 15.827 -10.275 -7.343 1.00 95.12 254 ALA A CA 1
ATOM 1834 C C . ALA A 1 254 ? 16.779 -10.762 -8.447 1.00 95.12 254 ALA A C 1
ATOM 1836 O O . ALA A 1 254 ? 17.934 -11.101 -8.168 1.00 95.12 254 ALA A O 1
ATOM 1837 N N . ASP A 1 255 ? 16.297 -10.773 -9.686 1.00 93.81 255 ASP A N 1
ATOM 1838 C CA . ASP A 1 255 ? 17.065 -11.047 -10.902 1.00 93.81 255 ASP A CA 1
ATOM 1839 C C . ASP A 1 255 ? 17.773 -9.774 -11.419 1.00 93.81 255 ASP A C 1
ATOM 1841 O O . ASP A 1 255 ? 17.889 -8.767 -10.712 1.00 93.81 255 ASP A O 1
ATOM 1845 N N . THR A 1 256 ? 18.373 -9.837 -12.610 1.00 93.81 256 THR A N 1
ATOM 1846 C CA . THR A 1 256 ? 19.063 -8.684 -13.216 1.00 93.81 256 THR A CA 1
ATOM 1847 C C . THR A 1 256 ? 18.087 -7.547 -13.491 1.00 93.81 256 THR A C 1
ATOM 1849 O O . THR A 1 256 ? 18.342 -6.425 -13.060 1.00 93.81 256 THR A O 1
ATOM 1852 N N . ASP A 1 257 ? 16.952 -7.850 -14.109 1.00 93.69 257 ASP A N 1
ATOM 1853 C CA . ASP A 1 257 ? 15.958 -6.874 -14.552 1.00 93.69 257 ASP A CA 1
ATOM 1854 C C . ASP A 1 257 ? 15.315 -6.163 -13.360 1.00 93.69 257 ASP A C 1
ATOM 1856 O O . ASP A 1 257 ? 15.253 -4.937 -13.328 1.00 93.69 257 ASP A O 1
ATOM 1860 N N . THR A 1 258 ? 14.977 -6.916 -12.310 1.00 95.50 258 THR A N 1
ATOM 1861 C CA . THR A 1 258 ? 14.531 -6.402 -11.007 1.00 95.50 258 THR A CA 1
ATOM 1862 C C . THR A 1 258 ? 15.497 -5.342 -10.469 1.00 95.50 258 THR A C 1
ATOM 1864 O O . THR A 1 258 ? 15.073 -4.278 -10.017 1.00 95.50 258 THR A O 1
ATOM 1867 N N . ARG A 1 259 ? 16.813 -5.605 -10.509 1.00 95.19 259 ARG A N 1
ATOM 1868 C CA . ARG A 1 259 ? 17.828 -4.653 -10.022 1.00 95.19 259 ARG A CA 1
ATOM 1869 C C . ARG A 1 259 ? 17.979 -3.452 -10.951 1.00 95.19 259 ARG A C 1
ATOM 1871 O O . ARG A 1 259 ? 18.118 -2.342 -10.446 1.00 95.19 259 ARG A O 1
ATOM 1878 N N . THR A 1 260 ? 17.921 -3.657 -12.267 1.00 95.38 260 THR A N 1
ATOM 1879 C CA . THR A 1 260 ? 17.950 -2.578 -13.265 1.00 95.38 260 THR A CA 1
ATOM 1880 C C . THR A 1 260 ? 16.772 -1.628 -13.071 1.00 95.38 260 THR A C 1
ATOM 1882 O O . THR A 1 260 ? 16.989 -0.428 -12.950 1.00 95.38 260 THR A O 1
ATOM 1885 N N . ILE A 1 261 ? 15.545 -2.143 -12.934 1.00 97.00 261 ILE A N 1
ATOM 1886 C CA . ILE A 1 261 ? 14.349 -1.319 -12.711 1.00 97.00 261 ILE A CA 1
ATOM 1887 C C . ILE A 1 261 ? 14.473 -0.529 -11.404 1.00 97.00 261 ILE A C 1
ATOM 1889 O O . ILE A 1 261 ? 14.287 0.683 -11.423 1.00 97.00 261 ILE A O 1
ATOM 1893 N N . ARG A 1 262 ? 14.859 -1.164 -10.284 1.00 97.19 262 ARG A N 1
ATOM 1894 C CA . ARG A 1 262 ? 15.085 -0.450 -9.007 1.00 97.19 262 ARG A CA 1
ATOM 1895 C C . ARG A 1 262 ? 16.132 0.659 -9.139 1.00 97.19 262 ARG A C 1
ATOM 1897 O O . ARG A 1 262 ? 15.919 1.758 -8.638 1.00 97.19 262 ARG A O 1
ATOM 1904 N N . ALA A 1 263 ? 17.245 0.387 -9.822 1.00 96.19 263 ALA A N 1
ATOM 1905 C CA . ALA A 1 263 ? 18.296 1.376 -10.054 1.00 96.19 263 ALA A CA 1
ATOM 1906 C C . ALA A 1 263 ? 17.819 2.531 -10.950 1.00 96.19 263 ALA A C 1
ATOM 1908 O O . ALA A 1 263 ? 18.165 3.679 -10.693 1.00 96.19 263 ALA A O 1
ATOM 1909 N N . SER A 1 264 ? 16.994 2.252 -11.961 1.00 97.06 264 SER A N 1
ATOM 1910 C CA . SER A 1 264 ? 16.393 3.264 -12.833 1.00 97.06 264 SER A CA 1
ATOM 1911 C C . SER A 1 264 ? 15.324 4.109 -12.135 1.00 97.06 264 SER A C 1
ATOM 1913 O O . SER A 1 264 ? 15.305 5.316 -12.341 1.00 97.06 264 SER A O 1
ATOM 1915 N N . LEU A 1 265 ? 14.476 3.517 -11.285 1.00 97.56 265 LEU A N 1
ATOM 1916 C CA . LEU A 1 265 ? 13.497 4.252 -10.471 1.00 97.56 265 LEU A CA 1
ATOM 1917 C C . LEU A 1 265 ? 14.186 5.162 -9.442 1.00 97.56 265 LEU A C 1
ATOM 1919 O O . LEU A 1 265 ? 13.781 6.309 -9.270 1.00 97.56 265 LEU A O 1
ATOM 1923 N N . SER A 1 266 ? 15.254 4.674 -8.804 1.00 97.19 266 SER A N 1
ATOM 1924 C CA . SER A 1 266 ? 16.042 5.461 -7.849 1.00 97.19 266 SER A CA 1
ATOM 1925 C C . SER A 1 266 ? 16.901 6.527 -8.527 1.00 97.19 266 SER A C 1
ATOM 1927 O O . SER A 1 266 ? 17.012 7.622 -7.997 1.00 97.19 266 SER A O 1
ATOM 1929 N N . GLY A 1 267 ? 17.484 6.247 -9.695 1.00 96.94 267 GLY A N 1
ATOM 1930 C CA . GLY A 1 267 ? 18.278 7.219 -10.457 1.00 96.94 267 GLY A CA 1
ATOM 1931 C C . GLY A 1 267 ? 17.453 8.290 -11.180 1.00 96.94 267 GLY A C 1
ATOM 1932 O O . GLY A 1 267 ? 18.034 9.208 -11.754 1.00 96.94 267 GLY A O 1
ATOM 1933 N N . ALA A 1 268 ? 16.124 8.161 -11.172 1.00 97.06 268 ALA A N 1
ATOM 1934 C CA . ALA A 1 268 ? 15.169 9.142 -11.683 1.00 97.06 268 ALA A CA 1
ATOM 1935 C C . ALA A 1 268 ? 14.368 9.831 -10.558 1.00 97.06 268 ALA A C 1
ATOM 1937 O O . ALA A 1 268 ? 13.363 10.476 -10.848 1.00 97.06 268 ALA A O 1
ATOM 1938 N N . ASP A 1 269 ? 14.779 9.653 -9.294 1.00 97.00 269 ASP A N 1
ATOM 1939 C CA . ASP A 1 269 ? 14.126 10.198 -8.096 1.00 97.00 269 ASP A CA 1
ATOM 1940 C C . ASP A 1 269 ? 12.614 9.892 -8.013 1.00 97.00 269 ASP A C 1
ATOM 1942 O O . ASP A 1 269 ? 11.823 10.719 -7.561 1.00 97.00 269 ASP A O 1
ATOM 1946 N N . LEU A 1 270 ? 12.204 8.683 -8.431 1.00 97.06 270 LEU A N 1
ATOM 1947 C CA . LEU A 1 270 ? 10.809 8.212 -8.385 1.00 97.06 270 LEU A CA 1
ATOM 1948 C C . LEU A 1 270 ? 10.508 7.298 -7.194 1.00 97.06 270 LEU A C 1
ATOM 1950 O O . LEU A 1 270 ? 9.409 7.345 -6.646 1.00 97.06 270 LEU A O 1
ATOM 1954 N N . ALA A 1 271 ? 11.457 6.441 -6.814 1.00 97.44 271 ALA A N 1
ATOM 1955 C CA . ALA A 1 271 ? 11.318 5.562 -5.658 1.00 97.44 271 ALA A CA 1
ATOM 1956 C C . ALA A 1 271 ? 12.681 5.159 -5.088 1.00 97.44 271 ALA A C 1
ATOM 1958 O O . ALA A 1 271 ? 13.636 4.942 -5.836 1.00 97.44 271 ALA A O 1
ATOM 1959 N N . THR A 1 272 ? 12.760 4.989 -3.771 1.00 96.56 272 THR A N 1
ATOM 1960 C CA . THR A 1 272 ? 13.945 4.457 -3.084 1.00 96.56 272 THR A CA 1
ATOM 1961 C C . THR A 1 272 ? 13.677 3.057 -2.522 1.00 96.56 272 THR A C 1
ATOM 1963 O O . THR A 1 272 ? 12.600 2.485 -2.695 1.00 96.56 272 THR A O 1
ATOM 1966 N N . SER A 1 273 ? 14.681 2.440 -1.896 1.00 94.88 273 SER A N 1
ATOM 1967 C CA . SER A 1 273 ? 14.517 1.157 -1.214 1.00 94.88 273 SER A CA 1
ATOM 1968 C C . SER A 1 273 ? 15.450 1.060 -0.020 1.00 94.88 273 SER A C 1
ATOM 1970 O O . SER A 1 273 ? 16.647 1.324 -0.149 1.00 94.88 273 SER A O 1
ATOM 1972 N N . SER A 1 274 ? 14.942 0.561 1.108 1.00 92.81 274 SER A N 1
ATOM 1973 C CA . SER A 1 274 ? 15.765 0.285 2.290 1.00 92.81 274 SER A CA 1
ATOM 1974 C C . SER A 1 274 ? 16.804 -0.823 2.059 1.00 92.81 274 SER A C 1
ATOM 1976 O O . SER A 1 274 ? 17.767 -0.943 2.818 1.00 92.81 274 SER A O 1
ATOM 1978 N N . LYS A 1 275 ? 16.645 -1.645 1.006 1.00 91.06 275 LYS A N 1
ATOM 1979 C CA . LYS A 1 275 ? 17.544 -2.766 0.698 1.00 91.06 275 LYS A CA 1
ATOM 1980 C C . LYS A 1 275 ? 17.544 -3.114 -0.794 1.00 91.06 275 LYS A C 1
ATOM 1982 O O . LYS A 1 275 ? 16.795 -3.975 -1.251 1.00 91.06 275 LYS A O 1
ATOM 1987 N N . ALA A 1 276 ? 18.488 -2.543 -1.543 1.00 81.56 276 ALA A N 1
ATOM 1988 C CA . ALA A 1 276 ? 18.630 -2.755 -2.992 1.00 81.56 276 ALA A CA 1
ATOM 1989 C C . ALA A 1 276 ? 18.641 -4.240 -3.437 1.00 81.56 276 ALA A C 1
ATOM 1991 O O . ALA A 1 276 ? 18.102 -4.580 -4.492 1.00 81.56 276 ALA A O 1
ATOM 1992 N N . SER A 1 277 ? 19.216 -5.139 -2.628 1.00 87.94 277 SER A N 1
ATOM 1993 C CA . SER A 1 277 ? 19.319 -6.584 -2.895 1.00 87.94 277 SER A CA 1
ATOM 1994 C C . SER A 1 277 ? 18.153 -7.433 -2.359 1.00 87.94 277 SER A C 1
ATOM 1996 O O . SER A 1 277 ? 18.249 -8.660 -2.354 1.00 87.94 277 SER A O 1
ATOM 1998 N N . ALA A 1 278 ? 17.060 -6.819 -1.896 1.00 94.69 278 ALA A N 1
ATOM 1999 C CA . ALA A 1 278 ? 15.908 -7.530 -1.347 1.00 94.69 278 ALA A CA 1
ATOM 2000 C C . ALA A 1 278 ? 15.245 -8.483 -2.350 1.00 94.69 278 ALA A C 1
ATOM 2002 O O . ALA A 1 278 ? 15.190 -8.208 -3.552 1.00 94.69 278 ALA A O 1
ATOM 2003 N N . ALA A 1 279 ? 14.691 -9.584 -1.843 1.00 96.81 279 ALA A N 1
ATOM 2004 C CA . ALA A 1 279 ? 13.787 -10.429 -2.614 1.00 96.81 279 ALA A CA 1
ATOM 2005 C C . ALA A 1 279 ? 12.510 -9.653 -2.987 1.00 96.81 279 ALA A C 1
ATOM 2007 O O . ALA A 1 279 ? 12.099 -8.732 -2.281 1.00 96.81 279 ALA A O 1
ATOM 2008 N N . ARG A 1 280 ? 11.887 -10.037 -4.101 1.00 97.88 280 ARG A N 1
ATOM 2009 C CA . ARG A 1 280 ? 10.508 -9.668 -4.430 1.00 97.88 280 ARG A CA 1
ATOM 2010 C C . ARG A 1 280 ? 9.565 -10.409 -3.479 1.00 97.88 280 ARG A C 1
ATOM 2012 O O . ARG A 1 280 ? 9.831 -11.569 -3.166 1.00 97.88 280 ARG A O 1
ATOM 2019 N N . ALA A 1 281 ? 8.510 -9.748 -3.021 1.00 97.88 281 ALA A N 1
ATOM 2020 C CA . ALA A 1 281 ? 7.546 -10.262 -2.050 1.00 97.88 281 ALA A CA 1
ATOM 2021 C C . ALA A 1 281 ? 6.292 -10.854 -2.709 1.00 97.88 281 ALA A C 1
ATOM 2023 O O . ALA A 1 281 ? 5.921 -10.435 -3.800 1.00 97.88 281 ALA A O 1
ATOM 2024 N N . GLY A 1 282 ? 5.622 -11.793 -2.045 1.00 96.12 282 GLY A N 1
ATOM 2025 C CA . GLY A 1 282 ? 4.334 -12.333 -2.492 1.00 96.12 282 GLY A CA 1
ATOM 2026 C C . GLY A 1 282 ? 3.180 -11.335 -2.366 1.00 96.12 282 GLY A C 1
ATOM 2027 O O . GLY A 1 282 ? 2.288 -11.300 -3.210 1.00 96.12 282 GLY A O 1
ATOM 2028 N N . LEU A 1 283 ? 3.222 -10.504 -1.324 1.00 97.44 283 LEU A N 1
ATOM 2029 C CA . LEU A 1 283 ? 2.222 -9.489 -1.006 1.00 97.44 283 LEU A CA 1
ATOM 2030 C C . LEU A 1 283 ? 2.851 -8.092 -0.995 1.00 97.44 283 LEU A C 1
ATOM 2032 O O . LEU A 1 283 ? 4.041 -7.935 -0.707 1.00 97.44 283 LEU A O 1
AT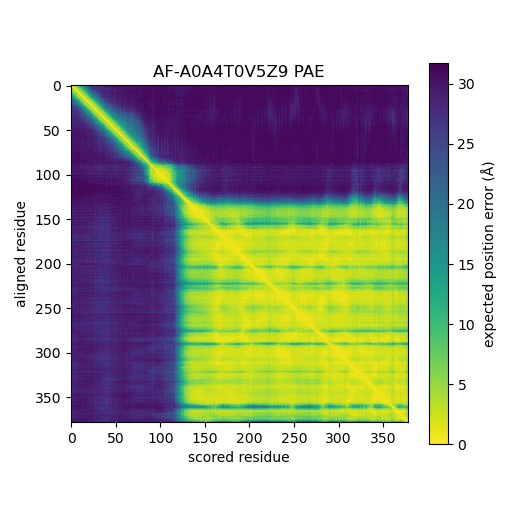OM 2036 N N . VAL A 1 284 ? 2.040 -7.070 -1.257 1.00 98.38 284 VAL A N 1
ATOM 2037 C CA . VAL A 1 284 ? 2.420 -5.657 -1.129 1.00 98.38 284 VAL A CA 1
ATOM 2038 C C . VAL A 1 284 ? 1.460 -4.955 -0.176 1.00 98.38 284 VAL A C 1
ATOM 2040 O O . VAL A 1 284 ? 0.250 -5.003 -0.378 1.00 98.38 284 VAL A O 1
ATOM 2043 N N . LEU A 1 285 ? 2.001 -4.272 0.830 1.00 98.56 285 LEU A N 1
ATOM 2044 C CA . LEU A 1 285 ? 1.257 -3.334 1.667 1.00 98.56 285 LEU A CA 1
ATOM 2045 C C . LEU A 1 285 ? 1.670 -1.915 1.277 1.00 98.56 285 LEU A C 1
ATOM 2047 O O . LEU A 1 285 ? 2.820 -1.536 1.487 1.00 98.56 285 LEU A O 1
ATOM 2051 N N . VAL A 1 286 ? 0.754 -1.146 0.696 1.00 98.62 286 VAL A N 1
ATOM 2052 C CA . VAL A 1 286 ? 0.948 0.276 0.398 1.00 98.62 286 VAL A CA 1
ATOM 2053 C C . VAL A 1 286 ? 0.411 1.079 1.579 1.00 98.62 286 VAL A C 1
ATOM 2055 O O . VAL A 1 286 ? -0.775 0.990 1.864 1.00 98.62 286 VAL A O 1
ATOM 2058 N N . VAL A 1 287 ? 1.257 1.845 2.264 1.00 98.50 287 VAL A N 1
ATOM 2059 C CA . VAL A 1 287 ? 0.883 2.719 3.385 1.00 98.50 287 VAL A CA 1
ATOM 2060 C C . VAL A 1 287 ? 0.929 4.170 2.913 1.00 98.50 287 VAL A C 1
ATOM 2062 O O . VAL A 1 287 ? 1.961 4.640 2.428 1.00 98.50 287 VAL A O 1
ATOM 2065 N N . LEU A 1 288 ? -0.203 4.861 3.014 1.00 97.88 288 LEU A N 1
ATOM 2066 C CA . LEU A 1 288 ? -0.376 6.216 2.503 1.00 97.88 288 LEU A CA 1
ATOM 2067 C C . LEU A 1 288 ? 0.020 7.264 3.539 1.00 97.88 288 LEU A C 1
ATOM 2069 O O . LEU A 1 288 ? -0.416 7.207 4.688 1.00 97.88 288 LEU A O 1
ATOM 2073 N N . GLY A 1 289 ? 0.802 8.237 3.084 1.00 93.69 289 GLY A N 1
ATOM 2074 C CA . GLY A 1 289 ? 0.895 9.560 3.685 1.00 93.69 289 GLY A CA 1
ATOM 2075 C C . GLY A 1 289 ? -0.096 10.553 3.077 1.00 93.69 289 GLY A C 1
ATOM 2076 O O . GLY A 1 289 ? -0.968 10.190 2.279 1.00 93.69 289 GLY A O 1
ATOM 2077 N N . ASP A 1 290 ? 0.061 11.814 3.467 1.00 82.12 290 ASP A N 1
ATOM 2078 C CA . ASP A 1 290 ? -0.908 12.879 3.192 1.00 82.12 290 ASP A CA 1
ATOM 2079 C C . ASP A 1 290 ? -0.719 13.556 1.816 1.00 82.12 290 ASP A C 1
ATOM 2081 O O . ASP A 1 290 ? -1.676 14.081 1.247 1.00 82.12 290 ASP A O 1
ATOM 2085 N N . ASP A 1 291 ? 0.490 13.504 1.243 1.00 76.75 291 ASP A N 1
ATOM 2086 C CA . ASP A 1 291 ? 0.870 14.232 0.023 1.00 76.75 291 ASP A CA 1
ATOM 2087 C C . ASP A 1 291 ? 0.903 13.295 -1.201 1.00 76.75 291 ASP A C 1
ATOM 2089 O O . ASP A 1 291 ? 1.955 12.783 -1.600 1.00 76.75 291 ASP A O 1
ATOM 2093 N N . THR A 1 292 ? -0.253 12.985 -1.800 1.00 89.50 292 THR A N 1
ATOM 2094 C CA . THR A 1 292 ? -0.339 12.106 -2.987 1.00 89.50 292 THR A CA 1
ATOM 2095 C C . THR A 1 292 ? -1.588 12.376 -3.833 1.00 89.50 292 THR A C 1
ATOM 2097 O O . THR A 1 292 ? -2.678 12.545 -3.298 1.00 89.50 292 THR A O 1
ATOM 2100 N N . ASP A 1 293 ? -1.453 12.356 -5.164 1.00 93.62 293 ASP A N 1
ATOM 2101 C CA . ASP A 1 293 ? -2.593 12.416 -6.086 1.00 93.62 293 ASP A CA 1
ATOM 2102 C C . ASP A 1 293 ? -3.279 11.039 -6.202 1.00 93.62 293 ASP A C 1
ATOM 2104 O O . ASP A 1 293 ? -2.636 10.022 -6.487 1.00 93.62 293 ASP A O 1
ATOM 2108 N N . ALA A 1 294 ? -4.593 10.998 -5.961 1.00 94.75 294 ALA A N 1
ATOM 2109 C CA . ALA A 1 294 ? -5.356 9.753 -5.887 1.00 94.75 294 ALA A CA 1
ATOM 2110 C C . ALA A 1 294 ? -5.494 9.033 -7.243 1.00 94.75 294 ALA A C 1
ATOM 2112 O O . ALA A 1 294 ? -5.409 7.804 -7.280 1.00 94.75 294 ALA A O 1
ATOM 2113 N N . ASP A 1 295 ? -5.644 9.765 -8.354 1.00 94.94 295 ASP A N 1
ATOM 2114 C CA . ASP A 1 295 ? -5.766 9.186 -9.702 1.00 94.94 295 ASP A CA 1
ATOM 2115 C C . ASP A 1 295 ? -4.427 8.583 -10.159 1.00 94.94 295 ASP A C 1
ATOM 2117 O O . ASP A 1 295 ? -4.364 7.471 -10.700 1.00 94.94 295 ASP A O 1
ATOM 2121 N N . VAL A 1 296 ? -3.329 9.301 -9.900 1.00 96.44 296 VAL A N 1
ATOM 2122 C CA . VAL A 1 296 ? -1.957 8.843 -10.152 1.00 96.44 296 VAL A CA 1
ATOM 2123 C C . VAL A 1 296 ? -1.652 7.592 -9.334 1.00 96.44 296 VAL A C 1
ATOM 2125 O O . VAL A 1 296 ? -1.144 6.604 -9.878 1.00 96.44 296 VAL A O 1
ATOM 2128 N N . LEU A 1 297 ? -1.993 7.598 -8.044 1.00 97.19 297 LEU A N 1
ATOM 2129 C CA . LEU A 1 297 ? -1.794 6.452 -7.167 1.00 97.19 297 LEU A CA 1
ATOM 2130 C C . LEU A 1 297 ? -2.649 5.253 -7.592 1.00 97.19 297 LEU A C 1
ATOM 2132 O O . LEU A 1 297 ? -2.115 4.149 -7.674 1.00 97.19 297 LEU A O 1
ATOM 2136 N N . ALA A 1 298 ? -3.930 5.444 -7.918 1.00 97.19 298 ALA A N 1
ATOM 2137 C CA . ALA A 1 298 ? -4.806 4.370 -8.386 1.00 97.19 298 ALA A CA 1
ATOM 2138 C C . ALA A 1 298 ? -4.254 3.699 -9.657 1.00 97.19 298 ALA A C 1
ATOM 2140 O O . ALA A 1 298 ? -4.236 2.469 -9.761 1.00 97.19 298 ALA A O 1
ATOM 2141 N N . ALA A 1 299 ? -3.709 4.487 -10.592 1.00 97.25 299 ALA A N 1
ATOM 2142 C CA . ALA A 1 299 ? -3.029 3.971 -11.777 1.00 97.25 299 ALA A CA 1
ATOM 2143 C C . ALA A 1 299 ? -1.757 3.168 -11.433 1.00 97.25 299 ALA A C 1
ATOM 2145 O O . ALA A 1 299 ? -1.550 2.082 -11.980 1.00 97.25 299 ALA A O 1
ATOM 2146 N N . ILE A 1 300 ? -0.923 3.655 -10.506 1.00 98.00 300 ILE A N 1
ATOM 2147 C CA . ILE A 1 300 ? 0.282 2.942 -10.046 1.00 98.00 300 ILE A CA 1
ATOM 2148 C C . ILE A 1 300 ? -0.098 1.631 -9.341 1.00 98.00 300 ILE A C 1
ATOM 2150 O O . ILE A 1 300 ? 0.440 0.579 -9.685 1.00 98.00 300 ILE A O 1
ATOM 2154 N N . VAL A 1 301 ? -1.052 1.667 -8.408 1.00 97.81 301 VAL A N 1
ATOM 2155 C CA . VAL A 1 301 ? -1.544 0.503 -7.652 1.00 97.81 301 VAL A CA 1
ATOM 2156 C C . VAL A 1 301 ? -2.156 -0.543 -8.585 1.00 97.81 301 VAL A C 1
ATOM 2158 O O . VAL A 1 301 ? -1.850 -1.725 -8.442 1.00 97.81 301 VAL A O 1
ATOM 2161 N N . SER A 1 302 ? -2.929 -0.127 -9.596 1.00 96.69 302 SER A N 1
ATOM 2162 C CA . SER A 1 302 ? -3.450 -1.013 -10.649 1.00 96.69 302 SER A CA 1
ATOM 2163 C C . SER A 1 302 ? -2.331 -1.697 -11.449 1.00 96.69 302 SER A C 1
ATOM 2165 O O . SER A 1 302 ? -2.429 -2.874 -11.799 1.00 96.69 302 SER A O 1
ATOM 2167 N N . GLY A 1 303 ? -1.229 -0.988 -11.708 1.00 96.75 303 GLY A N 1
ATOM 2168 C CA . GLY A 1 303 ? -0.047 -1.582 -12.324 1.00 96.75 303 GLY A CA 1
ATOM 2169 C C . GLY A 1 303 ? 0.678 -2.576 -11.408 1.00 96.75 303 GLY A C 1
ATOM 2170 O O . GLY A 1 303 ? 1.095 -3.638 -11.870 1.00 96.75 303 GLY A O 1
ATOM 2171 N N . VAL A 1 304 ? 0.804 -2.265 -10.114 1.00 97.50 304 VAL A N 1
ATOM 2172 C CA . VAL A 1 304 ? 1.453 -3.138 -9.119 1.00 97.50 304 VAL A CA 1
ATOM 2173 C C . VAL A 1 304 ? 0.644 -4.417 -8.890 1.00 97.50 304 VAL A C 1
ATOM 2175 O O . VAL A 1 304 ? 1.229 -5.502 -8.853 1.00 97.50 304 VAL A O 1
ATOM 2178 N N . SER A 1 305 ? -0.686 -4.326 -8.789 1.00 95.50 305 SER A N 1
ATOM 2179 C CA . SER A 1 305 ? -1.557 -5.485 -8.547 1.00 95.50 305 SER A CA 1
ATOM 2180 C C . SER A 1 305 ? -1.564 -6.487 -9.701 1.00 95.50 305 SER A C 1
ATOM 2182 O O . SER A 1 305 ? -1.688 -7.683 -9.459 1.00 95.50 305 SER A O 1
ATOM 2184 N N . ALA A 1 306 ? -1.295 -6.046 -10.934 1.00 94.06 306 ALA A N 1
ATOM 2185 C CA . ALA A 1 306 ? -1.088 -6.938 -12.076 1.00 94.06 306 ALA A CA 1
ATOM 2186 C C . ALA A 1 306 ? 0.180 -7.824 -11.973 1.00 94.06 306 ALA A C 1
ATOM 2188 O O . ALA A 1 306 ? 0.321 -8.767 -12.751 1.00 94.06 306 ALA A O 1
ATOM 2189 N N . MET A 1 307 ? 1.104 -7.528 -11.045 1.00 94.75 307 MET A N 1
ATOM 2190 C CA . MET A 1 307 ? 2.397 -8.219 -10.882 1.00 94.75 307 MET A CA 1
ATOM 2191 C C . MET A 1 307 ? 2.585 -8.899 -9.515 1.00 94.75 307 MET A C 1
ATOM 2193 O O . MET A 1 307 ? 3.505 -9.707 -9.348 1.00 94.75 307 MET A O 1
ATOM 2197 N N . ALA A 1 308 ? 1.757 -8.551 -8.531 1.00 95.25 308 ALA A N 1
ATOM 2198 C CA . ALA A 1 308 ? 1.815 -9.067 -7.168 1.00 95.25 308 ALA A CA 1
ATOM 2199 C C . ALA A 1 308 ? 0.918 -10.300 -6.980 1.00 95.25 308 ALA A C 1
ATOM 2201 O O . ALA A 1 308 ? -0.051 -10.495 -7.709 1.00 95.25 308 ALA A O 1
ATOM 2202 N N . GLY A 1 309 ? 1.209 -11.121 -5.968 1.00 94.25 309 GLY A N 1
ATOM 2203 C CA . GLY A 1 309 ? 0.276 -12.146 -5.495 1.00 94.25 309 GLY A CA 1
ATOM 2204 C C . GLY A 1 309 ? -0.926 -11.555 -4.757 1.00 94.25 309 GLY A C 1
ATOM 2205 O O . GLY A 1 309 ? -1.980 -12.173 -4.753 1.00 94.25 309 GLY A O 1
ATOM 2206 N N . GLY A 1 310 ? -0.782 -10.360 -4.180 1.00 95.81 310 GLY A N 1
ATOM 2207 C CA . GLY A 1 310 ? -1.856 -9.560 -3.590 1.00 95.81 310 GLY A CA 1
ATOM 2208 C C . GLY A 1 310 ? -1.348 -8.168 -3.204 1.00 95.81 310 GLY A C 1
ATOM 2209 O O . GLY A 1 310 ? -0.154 -7.991 -2.947 1.00 95.81 310 GLY A O 1
ATOM 2210 N N . VAL A 1 311 ? -2.239 -7.177 -3.175 1.00 97.69 311 VAL A N 1
ATOM 2211 C CA . VAL A 1 311 ? -1.940 -5.795 -2.761 1.00 97.69 311 VAL A CA 1
ATOM 2212 C C . VAL A 1 311 ? -2.996 -5.350 -1.756 1.00 97.69 311 VAL A C 1
ATOM 2214 O O . VAL A 1 311 ? -4.163 -5.672 -1.937 1.00 97.69 311 VAL A O 1
ATOM 2217 N N . VAL A 1 312 ? -2.599 -4.604 -0.730 1.00 98.00 312 VAL A N 1
ATOM 2218 C CA . VAL A 1 312 ? -3.497 -3.874 0.178 1.00 98.00 312 VAL A CA 1
ATOM 2219 C C . VAL A 1 312 ? -3.060 -2.415 0.187 1.00 98.00 312 VAL A C 1
ATOM 2221 O O . VAL A 1 312 ? -1.861 -2.146 0.268 1.00 98.00 312 VAL A O 1
ATOM 2224 N N . VAL A 1 313 ? -4.008 -1.480 0.118 1.00 98.12 313 VAL A N 1
ATOM 2225 C CA . VAL A 1 313 ? -3.743 -0.047 0.327 1.00 98.12 313 VAL A CA 1
ATOM 2226 C C . VAL A 1 313 ? -4.284 0.358 1.692 1.00 98.12 313 VAL A C 1
ATOM 2228 O O . VAL A 1 313 ? -5.448 0.126 1.986 1.00 98.12 313 VAL A O 1
ATOM 2231 N N . ALA A 1 314 ? -3.448 0.958 2.527 1.00 98.12 314 ALA A N 1
ATOM 2232 C CA . ALA A 1 314 ? -3.742 1.303 3.907 1.00 98.12 314 ALA A CA 1
ATOM 2233 C C . ALA A 1 314 ? -3.473 2.793 4.159 1.00 98.12 314 ALA A C 1
ATOM 2235 O O . ALA A 1 314 ? -2.415 3.293 3.788 1.00 98.12 314 ALA A O 1
ATOM 2236 N N . GLY A 1 315 ? -4.399 3.507 4.798 1.00 97.44 315 GLY A N 1
ATOM 2237 C CA . GLY A 1 315 ? -4.271 4.946 5.052 1.00 97.44 315 GLY A CA 1
ATOM 2238 C C . GLY A 1 315 ? -4.867 5.393 6.385 1.00 97.44 315 GLY A C 1
ATOM 2239 O O . GLY A 1 315 ? -5.590 4.652 7.054 1.00 97.44 315 GLY A O 1
ATOM 2240 N N . SER A 1 316 ? -4.547 6.622 6.787 1.00 96.56 316 SER A N 1
ATOM 2241 C CA . SER A 1 316 ? -5.058 7.222 8.022 1.00 96.56 316 SER A CA 1
ATOM 2242 C C . SER A 1 316 ? -6.577 7.448 7.972 1.00 96.56 316 SER A C 1
ATOM 2244 O O . SER A 1 316 ? -7.180 7.507 6.899 1.00 96.56 316 SER A O 1
ATOM 2246 N N . THR A 1 317 ? -7.216 7.624 9.136 1.00 94.81 317 THR A N 1
ATOM 2247 C CA . THR A 1 317 ? -8.641 8.026 9.211 1.00 94.81 317 THR A CA 1
ATOM 2248 C C . THR A 1 317 ? -8.911 9.318 8.420 1.00 94.81 317 THR A C 1
ATOM 2250 O O . THR A 1 317 ? -9.959 9.436 7.791 1.00 94.81 317 THR A O 1
ATOM 2253 N N . ALA A 1 318 ? -7.962 10.264 8.400 1.00 93.75 318 ALA A N 1
ATOM 2254 C CA . ALA A 1 318 ? -8.068 11.494 7.613 1.00 93.75 318 ALA A CA 1
ATOM 2255 C C . ALA A 1 318 ? -8.031 11.198 6.103 1.00 93.75 318 ALA A C 1
ATOM 2257 O O . ALA A 1 318 ? -8.978 11.520 5.392 1.00 93.75 318 ALA A O 1
ATOM 2258 N N . SER A 1 319 ? -7.014 10.463 5.633 1.00 95.44 319 SER A N 1
ATOM 2259 C CA . SER A 1 319 ? -6.891 10.067 4.219 1.00 95.44 319 SER A CA 1
ATOM 2260 C C . SER A 1 319 ? -8.136 9.328 3.701 1.00 95.44 319 SER A C 1
ATOM 2262 O O . SER A 1 319 ? -8.518 9.477 2.543 1.00 95.44 319 SER A O 1
ATOM 2264 N N . ALA A 1 320 ? -8.801 8.565 4.573 1.00 95.31 320 ALA A N 1
ATOM 2265 C CA . ALA A 1 320 ? -10.038 7.838 4.293 1.00 95.31 320 ALA A CA 1
ATOM 2266 C C . ALA A 1 320 ? -11.317 8.685 4.264 1.00 95.31 320 ALA A C 1
ATOM 2268 O O . ALA A 1 320 ? -12.319 8.224 3.719 1.00 95.31 320 ALA A O 1
ATOM 2269 N N . THR A 1 321 ? -11.303 9.864 4.889 1.00 93.56 321 THR A N 1
ATOM 2270 C CA . THR A 1 321 ? -12.477 10.737 5.028 1.00 93.56 321 THR A CA 1
ATOM 2271 C C . THR A 1 321 ? -12.590 11.693 3.844 1.00 93.56 321 THR A C 1
ATOM 2273 O O . THR A 1 321 ? -13.661 11.810 3.255 1.00 93.56 321 THR A O 1
ATOM 2276 N N . ASP A 1 322 ? -11.490 12.360 3.489 1.00 91.19 322 ASP A N 1
ATOM 2277 C CA . ASP A 1 322 ? -11.454 13.397 2.449 1.00 91.19 322 ASP A CA 1
ATOM 2278 C C . ASP A 1 322 ? -10.114 13.490 1.685 1.00 91.19 322 ASP A C 1
ATOM 2280 O O . ASP A 1 322 ? -9.930 14.398 0.873 1.00 91.19 322 ASP A O 1
ATOM 2284 N N . GLY A 1 323 ? -9.189 12.548 1.906 1.00 93.00 323 GLY A N 1
ATOM 2285 C CA . GLY A 1 323 ? -7.865 12.525 1.275 1.00 93.00 323 GLY A CA 1
ATOM 2286 C C . GLY A 1 323 ? -7.662 11.431 0.218 1.00 93.00 323 GLY A C 1
ATOM 2287 O O . GLY A 1 323 ? -8.594 10.935 -0.419 1.00 93.00 323 GLY A O 1
ATOM 2288 N N . THR A 1 324 ? -6.398 11.047 0.027 1.00 95.00 324 THR A N 1
ATOM 2289 C CA . THR A 1 324 ? -5.943 10.126 -1.026 1.00 95.00 324 THR A CA 1
ATOM 2290 C C . THR A 1 324 ? -6.655 8.774 -1.009 1.00 95.00 324 THR A C 1
ATOM 2292 O O . THR A 1 324 ? -6.996 8.250 -2.070 1.00 95.00 324 THR A O 1
ATOM 2295 N N . LEU A 1 325 ? -6.892 8.195 0.175 1.00 96.50 325 LEU A N 1
ATOM 2296 C CA . LEU A 1 325 ? -7.580 6.909 0.278 1.00 96.50 325 LEU A CA 1
ATOM 2297 C C . LEU A 1 325 ? -9.045 7.033 -0.161 1.00 96.50 325 LEU A C 1
ATOM 2299 O O . LEU A 1 325 ? -9.509 6.165 -0.891 1.00 96.50 325 LEU A O 1
ATOM 2303 N N . ALA A 1 326 ? -9.746 8.111 0.208 1.00 96.12 326 ALA A N 1
ATOM 2304 C CA . ALA A 1 326 ? -11.119 8.362 -0.236 1.00 96.12 326 ALA A CA 1
ATOM 2305 C C . ALA A 1 326 ? -11.218 8.424 -1.773 1.00 96.12 326 ALA A C 1
ATOM 2307 O O . ALA A 1 326 ? -12.017 7.702 -2.367 1.00 96.12 326 ALA A O 1
ATOM 2308 N N . GLY A 1 327 ? -10.335 9.183 -2.433 1.00 95.50 327 GLY A N 1
ATOM 2309 C CA . GLY A 1 327 ? -10.278 9.222 -3.901 1.00 95.50 327 GLY A CA 1
ATOM 2310 C C . GLY A 1 327 ? -9.935 7.865 -4.535 1.00 95.50 327 GLY A C 1
ATOM 2311 O O . GLY A 1 327 ? -10.489 7.496 -5.570 1.00 95.50 327 GLY A O 1
ATOM 2312 N N . LEU A 1 328 ? -9.075 7.068 -3.892 1.00 95.62 328 LEU A N 1
ATOM 2313 C CA . LEU A 1 328 ? -8.732 5.728 -4.372 1.00 95.62 328 LEU A CA 1
ATOM 2314 C C . LEU A 1 328 ? -9.916 4.746 -4.265 1.00 95.62 328 LEU A C 1
ATOM 2316 O O . LEU A 1 328 ? -10.068 3.910 -5.160 1.00 95.62 328 LEU A O 1
ATOM 2320 N N . ARG A 1 329 ? -10.778 4.892 -3.245 1.00 95.81 329 ARG A N 1
ATOM 2321 C CA . ARG A 1 329 ? -12.047 4.148 -3.075 1.00 95.81 329 ARG A CA 1
ATOM 2322 C C . ARG A 1 329 ? -13.086 4.479 -4.152 1.00 95.81 329 ARG A C 1
ATOM 2324 O O . ARG A 1 329 ? -13.820 3.599 -4.587 1.00 95.81 329 ARG A O 1
ATOM 2331 N N . GLU A 1 330 ? -13.119 5.722 -4.636 1.00 95.69 330 GLU A N 1
ATOM 2332 C CA . GLU A 1 330 ? -13.985 6.126 -5.760 1.00 95.69 330 GLU A CA 1
ATOM 2333 C C . GLU A 1 330 ? -13.484 5.623 -7.131 1.00 95.69 330 GLU A C 1
ATOM 2335 O O . GLU A 1 330 ? -14.234 5.614 -8.113 1.00 95.69 330 GLU A O 1
ATOM 2340 N N . SER A 1 331 ? -12.225 5.183 -7.216 1.00 95.00 331 SER A N 1
ATOM 2341 C CA . SER A 1 331 ? -11.614 4.677 -8.447 1.00 95.00 331 SER A CA 1
ATOM 2342 C C . SER A 1 331 ? -11.888 3.183 -8.679 1.00 95.00 331 SER A C 1
ATOM 2344 O O . SER A 1 331 ? -12.050 2.395 -7.748 1.00 95.00 331 SER A O 1
ATOM 2346 N N . SER A 1 332 ? -11.808 2.732 -9.936 1.00 92.06 332 SER A N 1
ATOM 2347 C CA . SER A 1 332 ? -11.990 1.313 -10.289 1.00 92.06 332 SER A CA 1
ATOM 2348 C C . SER A 1 332 ? -10.886 0.372 -9.776 1.00 92.06 332 SER A C 1
ATOM 2350 O O . SER A 1 332 ? -10.904 -0.814 -10.103 1.00 92.06 332 SER A O 1
ATOM 2352 N N . VAL A 1 333 ? -9.880 0.863 -9.039 1.00 93.50 333 VAL A N 1
ATOM 2353 C CA . VAL A 1 333 ? -8.875 -0.013 -8.412 1.00 93.50 333 VAL A CA 1
ATOM 2354 C C . VAL A 1 333 ? -9.433 -0.698 -7.162 1.00 93.50 333 VAL A C 1
ATOM 2356 O O . VAL A 1 333 ? -9.038 -1.829 -6.877 1.00 93.50 333 VAL A O 1
ATOM 2359 N N . ALA A 1 334 ? -10.393 -0.068 -6.472 1.00 92.44 334 ALA A N 1
ATOM 2360 C CA . ALA A 1 334 ? -11.005 -0.586 -5.249 1.00 92.44 334 ALA A CA 1
ATOM 2361 C C . ALA A 1 334 ? -11.799 -1.888 -5.473 1.00 92.44 334 ALA A C 1
ATOM 2363 O O . ALA A 1 334 ? -11.914 -2.699 -4.560 1.00 92.44 334 ALA A O 1
ATOM 2364 N N . ASP A 1 335 ? -12.262 -2.158 -6.701 1.00 91.69 335 ASP A N 1
ATOM 2365 C CA . ASP A 1 335 ? -12.902 -3.431 -7.079 1.00 91.69 335 ASP A CA 1
ATOM 2366 C C . ASP A 1 335 ? -11.944 -4.641 -6.984 1.00 91.69 335 ASP A C 1
ATOM 2368 O O . ASP A 1 335 ? -12.379 -5.774 -6.758 1.00 91.69 335 ASP A O 1
ATOM 2372 N N . ALA A 1 336 ? -10.637 -4.411 -7.167 1.00 92.06 336 ALA A N 1
ATOM 2373 C CA . ALA A 1 336 ? -9.609 -5.451 -7.287 1.00 92.06 336 ALA A CA 1
ATOM 2374 C C . ALA A 1 336 ? -8.533 -5.403 -6.188 1.00 92.06 336 ALA A C 1
ATOM 2376 O O . ALA A 1 336 ? -7.804 -6.377 -6.003 1.00 92.06 336 ALA A O 1
ATOM 2377 N N . VAL A 1 337 ? -8.404 -4.276 -5.483 1.00 96.00 337 VAL A N 1
ATOM 2378 C CA . VAL A 1 337 ? -7.400 -4.057 -4.437 1.00 96.00 337 VAL A CA 1
ATOM 2379 C C . VAL A 1 337 ? -8.102 -3.626 -3.149 1.00 96.00 337 VAL A C 1
ATOM 2381 O O . VAL A 1 337 ? -8.733 -2.570 -3.147 1.00 96.00 337 VAL A O 1
ATOM 2384 N N . PRO A 1 338 ? -8.012 -4.407 -2.057 1.00 96.75 338 PRO A N 1
ATOM 2385 C CA . PRO A 1 338 ? -8.615 -4.041 -0.783 1.00 96.75 338 PRO A CA 1
ATOM 2386 C C . PRO A 1 338 ? -7.999 -2.760 -0.204 1.00 96.75 338 PRO A C 1
ATOM 2388 O O . PRO A 1 338 ? -6.772 -2.600 -0.179 1.00 96.75 338 PRO A O 1
ATOM 2391 N N . THR A 1 339 ? -8.857 -1.873 0.302 1.00 97.31 339 THR A N 1
ATOM 2392 C CA . THR A 1 339 ? -8.460 -0.627 0.970 1.00 97.31 339 THR A CA 1
ATOM 2393 C C . THR A 1 339 ? -8.766 -0.687 2.467 1.00 97.31 339 THR A C 1
ATOM 2395 O O . THR A 1 339 ? -9.815 -1.186 2.874 1.00 97.31 339 THR A O 1
ATOM 2398 N N . VAL A 1 340 ? -7.872 -0.172 3.310 1.00 97.69 340 VAL A N 1
ATOM 2399 C CA . VAL A 1 340 ? -8.015 -0.187 4.773 1.00 97.69 340 VAL A CA 1
ATOM 2400 C C . VAL A 1 340 ? -7.760 1.197 5.349 1.00 97.69 340 VAL A C 1
ATOM 2402 O O . VAL A 1 340 ? -6.742 1.818 5.055 1.00 97.69 340 VAL A O 1
ATOM 2405 N N . ASP A 1 341 ? -8.673 1.680 6.186 1.00 96.94 341 ASP A N 1
ATOM 2406 C CA . ASP A 1 341 ? -8.506 2.952 6.886 1.00 96.94 341 ASP A CA 1
ATOM 2407 C C . ASP A 1 341 ? -8.106 2.813 8.359 1.00 96.94 341 ASP A C 1
ATOM 2409 O O . ASP A 1 341 ? -8.160 1.739 8.961 1.00 96.94 341 ASP A O 1
ATOM 2413 N N . SER A 1 342 ? -7.733 3.952 8.943 1.00 96.19 342 SER A N 1
ATOM 2414 C CA . SER A 1 342 ? -7.480 4.122 10.374 1.00 96.19 342 SER A CA 1
ATOM 2415 C C . SER A 1 342 ? -6.267 3.347 10.915 1.00 96.19 342 SER A C 1
ATOM 2417 O O . SER A 1 342 ? -6.227 3.025 12.102 1.00 96.19 342 SER A O 1
ATOM 2419 N N . VAL A 1 343 ? -5.253 3.072 10.080 1.00 96.94 343 VAL A N 1
ATOM 2420 C CA . VAL A 1 343 ? -4.052 2.297 10.478 1.00 96.94 343 VAL A CA 1
ATOM 2421 C C . VAL A 1 343 ? -3.144 2.965 11.514 1.00 96.94 343 VAL A C 1
ATOM 2423 O O . VAL A 1 343 ? -2.255 2.309 12.045 1.00 96.94 343 VAL A O 1
ATOM 2426 N N . GLN A 1 344 ? -3.384 4.223 11.881 1.00 95.00 344 GLN A N 1
ATOM 2427 C CA . GLN A 1 344 ? -2.741 4.836 13.048 1.00 95.00 344 GLN A CA 1
ATOM 2428 C C . GLN A 1 344 ? -3.330 4.352 14.397 1.00 95.00 344 GLN A C 1
ATOM 2430 O O . GLN A 1 344 ? -2.897 4.803 15.453 1.00 95.00 344 GLN A O 1
ATOM 2435 N N . ARG A 1 345 ? -4.331 3.455 14.374 1.00 95.19 345 ARG A N 1
ATOM 2436 C CA . ARG A 1 345 ? -4.924 2.785 15.544 1.00 95.19 345 ARG A CA 1
ATOM 2437 C C . ARG A 1 345 ? -4.922 1.259 1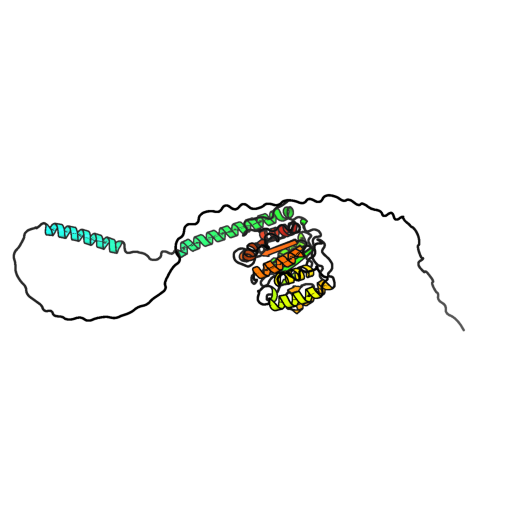5.381 1.00 95.19 345 ARG A C 1
ATOM 2439 O O . ARG A 1 345 ? -4.996 0.760 14.254 1.00 95.19 345 ARG A O 1
ATOM 2446 N N . THR A 1 346 ? -4.901 0.518 16.492 1.00 93.81 346 THR A N 1
ATOM 2447 C CA . THR A 1 346 ? -4.773 -0.951 16.509 1.00 93.81 346 THR A CA 1
ATOM 2448 C C . THR A 1 346 ? -5.852 -1.656 15.679 1.00 93.81 346 THR A C 1
ATOM 2450 O O . THR A 1 346 ? -5.559 -2.588 14.934 1.00 93.81 346 THR A O 1
ATOM 2453 N N . ALA A 1 347 ? -7.104 -1.187 15.715 1.00 92.31 347 ALA A N 1
ATOM 2454 C CA . ALA A 1 347 ? -8.190 -1.757 14.920 1.00 92.31 347 ALA A CA 1
ATOM 2455 C C . ALA A 1 347 ? -7.938 -1.665 13.405 1.00 92.31 347 ALA A C 1
ATOM 2457 O O . ALA A 1 347 ? -8.261 -2.602 12.670 1.00 92.31 347 ALA A O 1
ATOM 2458 N N . GLY A 1 348 ? -7.332 -0.571 12.931 1.00 95.38 348 GLY A N 1
ATOM 2459 C CA . GLY A 1 348 ? -6.932 -0.422 11.532 1.00 95.38 348 GLY A CA 1
ATOM 2460 C C . GLY A 1 348 ? -5.762 -1.337 11.170 1.00 95.38 348 GLY A C 1
ATOM 2461 O O . GLY A 1 348 ? -5.788 -1.968 10.116 1.00 95.38 348 GLY A O 1
ATOM 2462 N N . GLN A 1 349 ? -4.775 -1.474 12.060 1.00 95.38 349 GLN A N 1
ATOM 2463 C CA . GLN A 1 349 ? -3.589 -2.323 11.859 1.00 95.38 349 GLN A CA 1
ATOM 2464 C C . GLN A 1 349 ? -3.975 -3.808 11.738 1.00 95.38 349 GLN A C 1
ATOM 2466 O O . GLN A 1 349 ? -3.721 -4.437 10.706 1.00 95.38 349 GLN A O 1
ATOM 2471 N N . VAL A 1 350 ? -4.772 -4.317 12.684 1.00 93.75 350 VAL A N 1
ATOM 2472 C CA . VAL A 1 350 ? -5.343 -5.676 12.629 1.00 93.75 350 VAL A CA 1
ATOM 2473 C C . VAL A 1 350 ? -6.198 -5.885 11.371 1.00 93.75 350 VAL A C 1
ATOM 2475 O O . VAL A 1 350 ? -6.138 -6.950 10.751 1.00 93.75 350 VAL A O 1
ATOM 2478 N N . THR A 1 351 ? -6.958 -4.871 10.938 1.00 95.25 351 THR A N 1
ATOM 2479 C CA . THR A 1 351 ? -7.739 -4.928 9.687 1.00 95.25 351 THR A CA 1
ATOM 2480 C C . THR A 1 351 ? -6.836 -4.989 8.448 1.00 95.25 351 THR A C 1
ATOM 2482 O O . THR A 1 351 ? -7.123 -5.755 7.527 1.00 95.25 351 THR A O 1
ATOM 2485 N N . ALA A 1 352 ? -5.715 -4.261 8.430 1.00 96.12 352 ALA A N 1
ATOM 2486 C CA . ALA A 1 352 ? -4.737 -4.281 7.340 1.00 96.12 352 ALA A CA 1
ATOM 2487 C C . ALA A 1 352 ? -4.051 -5.647 7.214 1.00 96.12 352 ALA A C 1
ATOM 2489 O O . ALA A 1 352 ? -3.904 -6.168 6.105 1.00 96.12 352 ALA A O 1
ATOM 2490 N N . LEU A 1 353 ? -3.701 -6.278 8.338 1.00 94.12 353 LEU A N 1
ATOM 2491 C CA . LEU A 1 353 ? -3.162 -7.636 8.330 1.00 94.12 353 LEU A CA 1
ATOM 2492 C C . LEU A 1 353 ? -4.209 -8.677 7.912 1.00 94.12 353 LEU A C 1
ATOM 2494 O O . LEU A 1 353 ? -3.871 -9.598 7.168 1.00 94.12 353 LEU A O 1
ATOM 2498 N N . LEU A 1 354 ? -5.478 -8.527 8.309 1.00 93.00 354 LEU A N 1
ATOM 2499 C CA . LEU A 1 354 ? -6.551 -9.402 7.825 1.00 93.00 354 LEU A CA 1
ATOM 2500 C C . LEU A 1 354 ? -6.727 -9.272 6.308 1.00 93.00 354 LEU A C 1
ATOM 2502 O O . LEU A 1 354 ? -6.751 -10.291 5.616 1.00 93.00 354 LEU A O 1
ATOM 2506 N N . ALA A 1 355 ? -6.747 -8.045 5.781 1.00 94.62 355 ALA A N 1
ATOM 2507 C CA . ALA A 1 355 ? -6.790 -7.789 4.344 1.00 94.62 355 ALA A CA 1
ATOM 2508 C C . ALA A 1 355 ? -5.582 -8.401 3.609 1.00 94.62 355 ALA A C 1
ATOM 2510 O O . ALA A 1 355 ? -5.751 -8.971 2.535 1.00 94.62 355 ALA A O 1
ATOM 2511 N N . LEU A 1 356 ? -4.374 -8.380 4.191 1.00 93.81 356 LEU A N 1
ATOM 2512 C CA . LEU A 1 356 ? -3.200 -9.043 3.601 1.00 93.81 356 LEU A CA 1
ATOM 2513 C C . LEU A 1 356 ? -3.385 -10.563 3.471 1.00 93.81 356 LEU A C 1
ATOM 2515 O O . LEU A 1 356 ? -2.919 -11.145 2.491 1.00 93.81 356 LEU A O 1
ATOM 2519 N N . THR A 1 357 ? -4.078 -11.211 4.415 1.00 90.25 357 THR A N 1
ATOM 2520 C CA . THR A 1 357 ? -4.337 -12.663 4.339 1.00 90.25 357 THR A CA 1
ATOM 2521 C C . THR A 1 357 ? -5.334 -13.039 3.237 1.00 90.25 357 THR A C 1
ATOM 2523 O O . THR A 1 357 ? -5.220 -14.123 2.664 1.00 90.25 357 THR A O 1
ATOM 2526 N N . THR A 1 358 ? -6.268 -12.147 2.888 1.00 86.94 358 THR A N 1
ATOM 2527 C CA . THR A 1 358 ? -7.311 -12.384 1.871 1.00 86.94 358 THR A CA 1
ATOM 2528 C C . THR A 1 358 ? -6.973 -11.805 0.491 1.00 86.94 358 THR A C 1
ATOM 2530 O O . THR A 1 358 ? -7.471 -12.309 -0.517 1.00 86.94 358 THR A O 1
ATOM 2533 N N . ALA A 1 359 ? -6.061 -10.827 0.405 1.00 83.69 359 ALA A N 1
ATOM 2534 C CA . ALA A 1 359 ? -5.676 -10.127 -0.830 1.00 83.69 359 ALA A CA 1
ATOM 2535 C C . ALA A 1 359 ? -5.223 -11.048 -1.981 1.00 83.69 359 ALA A C 1
ATOM 2537 O O . ALA A 1 359 ? -5.325 -10.671 -3.148 1.00 83.69 359 ALA A O 1
ATOM 2538 N N . SER A 1 360 ? -4.761 -12.267 -1.676 1.00 76.75 360 SER A N 1
ATOM 2539 C CA . SER A 1 360 ? -4.374 -13.258 -2.693 1.00 76.75 360 SER A CA 1
ATOM 2540 C C . SER A 1 360 ? -5.528 -13.781 -3.564 1.00 76.75 360 SER A C 1
ATOM 2542 O O . SER A 1 360 ? -5.285 -14.372 -4.616 1.00 76.75 360 SER A O 1
ATOM 2544 N N . GLY A 1 361 ? -6.783 -13.534 -3.169 1.00 67.00 361 GLY A N 1
ATOM 2545 C CA . GLY A 1 361 ? -7.966 -13.839 -3.975 1.00 67.00 361 GLY A CA 1
ATOM 2546 C C . GLY A 1 361 ? -8.261 -12.832 -5.095 1.00 67.00 361 GLY A C 1
ATOM 2547 O O . GLY A 1 361 ? -9.118 -13.112 -5.931 1.00 67.00 361 GLY A O 1
ATOM 2548 N N . GLY A 1 362 ? -7.594 -11.669 -5.124 1.00 68.31 362 GLY A N 1
ATOM 2549 C CA . GLY A 1 362 ? -7.896 -10.585 -6.074 1.00 68.31 362 GLY A CA 1
ATOM 2550 C C . GLY A 1 362 ? -9.267 -9.926 -5.859 1.00 68.31 362 GLY A C 1
ATOM 2551 O O . GLY A 1 362 ? -9.807 -9.306 -6.773 1.00 68.31 362 GLY A O 1
ATOM 2552 N N . GLN A 1 363 ? -9.847 -10.101 -4.670 1.00 82.44 363 GLN A N 1
ATOM 2553 C CA . GLN A 1 363 ? -11.098 -9.483 -4.248 1.00 82.44 363 GLN A CA 1
ATOM 2554 C C . GLN A 1 363 ? -10.767 -8.141 -3.583 1.00 82.44 363 GLN A C 1
ATOM 2556 O O . GLN A 1 363 ? -10.066 -8.118 -2.571 1.00 82.44 363 GLN A O 1
ATOM 2561 N N . GLY A 1 364 ? -11.250 -7.037 -4.153 1.00 89.25 364 GLY A N 1
ATOM 2562 C CA . GLY A 1 364 ? -11.115 -5.718 -3.546 1.00 89.25 364 GLY A CA 1
ATOM 2563 C C . GLY A 1 364 ? -12.101 -5.466 -2.401 1.00 89.25 364 GLY A C 1
ATOM 2564 O O . GLY A 1 364 ? -12.543 -6.386 -1.705 1.00 89.25 364 GLY A O 1
ATOM 2565 N N . GLY A 1 365 ? -12.465 -4.200 -2.232 1.00 93.00 365 GLY A N 1
ATOM 2566 C CA . GLY A 1 365 ? -13.405 -3.720 -1.227 1.00 93.00 365 GLY A CA 1
ATOM 2567 C C . GLY A 1 365 ? -12.753 -2.841 -0.168 1.00 93.00 365 GLY A C 1
ATOM 2568 O O . GLY A 1 365 ? -11.550 -2.910 0.087 1.00 93.00 365 GLY A O 1
ATOM 2569 N N . ASP A 1 366 ? -13.582 -2.023 0.463 1.00 95.81 366 ASP A N 1
ATOM 2570 C CA . ASP A 1 366 ? -13.151 -1.059 1.465 1.00 95.81 366 ASP A CA 1
ATOM 2571 C C . ASP A 1 366 ? -13.420 -1.596 2.861 1.00 95.81 366 ASP A C 1
ATOM 2573 O O . ASP A 1 366 ? -14.460 -2.215 3.099 1.00 95.81 366 ASP A O 1
ATOM 2577 N N . TYR A 1 367 ? -12.493 -1.353 3.784 1.00 95.88 367 TYR A N 1
ATOM 2578 C CA . TYR A 1 367 ? -12.546 -1.852 5.153 1.00 95.88 367 TYR A CA 1
ATOM 2579 C C . TYR A 1 367 ? -12.023 -0.819 6.155 1.00 95.88 367 TYR A C 1
ATOM 2581 O O . TYR A 1 367 ? -11.155 -0.001 5.845 1.00 95.88 367 TYR A O 1
ATOM 2589 N N . GLY A 1 368 ? -12.521 -0.902 7.385 1.00 93.56 368 GLY A N 1
ATOM 2590 C CA . GLY A 1 368 ? -12.130 -0.041 8.498 1.00 93.56 368 GLY A CA 1
ATOM 2591 C C . GLY A 1 368 ? -13.282 0.826 9.025 1.00 93.56 368 GLY A C 1
ATOM 2592 O O . GLY A 1 368 ? -14.380 0.826 8.456 1.00 93.56 368 GLY A O 1
ATOM 2593 N N . PRO A 1 369 ? -13.063 1.539 10.146 1.00 89.94 369 PRO A N 1
ATOM 2594 C CA . PRO A 1 369 ? -14.068 2.393 10.776 1.00 89.94 369 PRO A CA 1
ATOM 2595 C C . PRO A 1 369 ? -14.729 3.423 9.849 1.00 89.94 369 PRO A C 1
ATOM 2597 O O . PRO A 1 369 ? -15.933 3.633 9.973 1.00 89.94 369 PRO A O 1
ATOM 2600 N N . VAL A 1 370 ? -13.986 4.042 8.921 1.00 91.44 370 VAL A N 1
ATOM 2601 C CA . VAL A 1 370 ? -14.537 5.064 8.007 1.00 91.44 370 VAL A CA 1
ATOM 2602 C C . VAL A 1 370 ? -15.350 4.425 6.880 1.00 91.44 370 VAL A C 1
ATOM 2604 O O . VAL A 1 370 ? -16.406 4.942 6.522 1.00 91.44 370 VAL A O 1
ATOM 2607 N N . ALA A 1 371 ? -14.914 3.274 6.359 1.00 91.06 371 ALA A N 1
ATOM 2608 C CA . ALA A 1 371 ? -15.698 2.500 5.392 1.00 91.06 371 ALA A CA 1
ATOM 2609 C C . ALA A 1 371 ? -16.980 1.885 5.998 1.00 91.06 371 ALA A C 1
ATOM 2611 O O . ALA A 1 371 ? -17.945 1.615 5.283 1.00 91.06 371 ALA A O 1
ATOM 2612 N N . GLY A 1 372 ? -17.007 1.660 7.318 1.00 90.06 372 GLY A N 1
ATOM 2613 C CA . GLY A 1 372 ? -18.130 1.027 8.023 1.00 90.06 372 GLY A CA 1
ATOM 2614 C C . GLY A 1 372 ? -18.232 -0.488 7.793 1.00 90.06 372 GLY A C 1
ATOM 2615 O O . GLY A 1 372 ? -19.275 -1.093 8.051 1.00 90.06 372 GLY A O 1
ATOM 2616 N N . THR A 1 373 ? -17.160 -1.103 7.299 1.00 92.06 373 THR A N 1
ATOM 2617 C CA . THR A 1 373 ? -17.101 -2.476 6.778 1.00 92.06 373 THR A CA 1
ATOM 2618 C C . THR A 1 373 ? -15.889 -3.223 7.335 1.00 92.06 373 THR A C 1
ATOM 2620 O O . THR A 1 373 ? -14.831 -2.648 7.588 1.00 92.06 373 THR A O 1
ATOM 2623 N N . ALA A 1 374 ? -16.033 -4.535 7.528 1.00 89.25 374 ALA A N 1
ATOM 2624 C CA . ALA A 1 374 ? -14.988 -5.409 8.061 1.00 89.25 374 ALA A CA 1
ATOM 2625 C C . ALA A 1 374 ? -14.556 -6.445 7.016 1.00 89.25 374 ALA A C 1
ATOM 2627 O O . ALA A 1 374 ? -15.369 -6.868 6.192 1.00 89.25 374 ALA A O 1
ATOM 2628 N N . VAL A 1 375 ? -13.288 -6.864 7.071 1.00 89.25 375 VAL A N 1
ATOM 2629 C CA . VAL A 1 375 ? -12.745 -7.899 6.176 1.00 89.25 375 VAL A CA 1
ATOM 2630 C C . VAL A 1 375 ? -13.518 -9.209 6.397 1.00 89.25 375 VAL A C 1
ATOM 2632 O O . VAL A 1 375 ? -13.629 -9.650 7.547 1.00 89.25 375 VAL A O 1
ATOM 2635 N N . PRO A 1 376 ? -14.070 -9.840 5.342 1.00 84.81 376 PRO A N 1
ATOM 2636 C CA . PRO A 1 376 ? -14.761 -11.116 5.477 1.00 84.81 376 PRO A CA 1
ATOM 2637 C C . PRO A 1 376 ? -13.795 -12.216 5.934 1.00 84.81 376 PRO A C 1
ATOM 2639 O O . PRO A 1 376 ? -12.642 -12.270 5.509 1.00 84.81 376 PRO A O 1
ATOM 2642 N N . LEU A 1 377 ? -14.285 -13.098 6.806 1.00 79.31 377 LEU A N 1
ATOM 2643 C CA . LEU A 1 377 ? -13.556 -14.265 7.298 1.00 79.31 377 LEU A CA 1
ATOM 2644 C C . LEU A 1 377 ? -14.217 -15.523 6.722 1.00 79.31 377 LEU A C 1
ATOM 2646 O O . LEU A 1 377 ? -15.364 -15.811 7.074 1.00 79.31 377 LEU A O 1
ATOM 2650 N N . ASP A 1 378 ? -13.490 -16.237 5.863 1.00 64.44 378 ASP A N 1
ATOM 2651 C CA . ASP A 1 378 ? -13.887 -17.534 5.288 1.00 64.44 378 ASP A CA 1
ATOM 2652 C C . ASP A 1 378 ? -13.646 -18.722 6.252 1.00 64.44 378 ASP A C 1
ATOM 2654 O O . ASP A 1 378 ? -12.667 -18.680 7.042 1.00 64.44 378 ASP A O 1
#

Radius of gyration: 41.11 Å; Cα contacts (8 Å, |Δi|>4): 547; chains: 1; bounding box: 150×132×60 Å

Secondary structure (DSSP, 8-state):
------------PPPPP------------------------------------------------------------------------THHHHHHHHHHHHHHHHHHHHHT----S---HHHHHHHHHHHHHHHHHHHHHHHHHHHHHHHHHHTTTTTTT-EEEEEE-TT--HHHHHHHHHHHHHTT-EEEEEEEBPHHHHSSTTHHHHHHHHHHHHTTSPTTSS-TTS-HHHHHHHHHHHHHB-S-TT-B---HHHHHHHHHHHTTTSB--S-TTPPBBSEEEEE--SS--HHHHHHHHHHHHTTSSEEEEE--HHHHHHSHHHHHHHSTTTTTSEEE--TTSHHHHHHHHHHHHHGGG---EEEBTTTTB-----

Mean predicted aligned error: 17.28 Å

pLDDT: mean 78.57, std 22.2, range [33.09, 98.75]

Foldseek 3Di:
DDDDDDDDDDDDDDDDDDDDDDDDDDDDDDDDDDDDDDDDDDDDDDDDDDDDDDDDDDDDDDDDDDDDDDDDDDDDDDDDDDDDDDDPDPVVVVVVVVVVVVVVVVCCCVVVPDPPPVPPPVVVVVVVVVVVVVVVVVVQVVLQVVCVVCLCVLQVQLLALFEEEEEEEPQFDPVLVVVLQVVCVVSRYHYQWYKYFYCCQFVPPPQVLLQVLLLVLQVVDDPPQFDPPARSLLSLLLLVLLLAAALDRNFAWQDPSSLVSQCSCVVSRGMHIPDSRTTHGQEYEYEYRQRGDQVSVLSSPNSNCVGHLFYEYEYEPVCCQPRNLVSVCVDPSQQQHAYFYHSVGNSRSSQSSSSRSVRSVSGGHYDDPSSVDGRDDD